Protein AF-0000000083544488 (afdb_homodimer)

Radius of gyration: 23.29 Å; Cα contacts (8 Å, |Δi|>4): 867; chains: 2; bounding box: 52×70×58 Å

InterPro domains:
  IPR003694 NAD(+) synthetase [PTHR23090] (127-221)
  IPR003694 NAD(+) synthetase [TIGR00552] (29-266)
  IPR003694 NAD(+) synthetase [cd00553] (31-254)
  IPR014729 Rossmann-like alpha/beta/alpha sandwich fold [G3DSA:3.40.50.620] (6-267)
  IPR022310 NAD/GMP synthase [PF02540] (32-257)

Nearest PDB structures (foldseek):
  3fiu-assembly2_D  TM=9.274E-01  e=1.027E-17  Francisella tularensis subsp. holarctica LVS
  2e18-assembly1_B  TM=8.695E-01  e=4.739E-15  Pyrococcus horikoshii OT3
  3p52-assembly1_A  TM=8.544E-01  e=2.969E-14  Campylobacter jejuni
  3p52-assembly1_B  TM=8.508E-01  e=6.187E-14  Campylobacter jejuni
  1xnh-assembly1_A-2  TM=8.630E-01  e=6.901E-13  Helicobacter pylori

Solvent-accessible surface area (backbone atoms only — not comparable to full-atom values): 28660 Å² total; per-residue (Å²): 126,64,62,66,59,48,50,49,53,36,57,72,62,38,46,76,75,74,56,91,93,51,48,63,63,58,43,23,54,52,49,50,53,52,38,21,50,50,55,49,51,50,28,59,72,71,68,32,66,27,34,31,32,63,39,74,34,43,52,49,29,50,41,48,51,42,38,42,48,72,48,70,36,48,34,35,37,32,35,67,42,72,52,99,57,82,54,53,58,48,30,51,55,48,44,71,70,58,58,55,79,38,76,50,75,44,68,46,41,60,28,44,51,37,48,52,57,68,48,58,91,50,83,88,46,68,52,53,52,30,42,46,46,32,30,52,50,36,51,52,53,53,52,50,17,61,75,71,52,31,38,38,44,28,50,45,31,29,56,36,62,44,51,37,58,59,37,80,60,8,55,61,49,36,56,28,20,69,41,34,43,38,38,66,72,42,49,50,45,40,27,55,75,71,61,54,55,65,71,34,71,68,47,76,92,66,68,66,40,82,52,44,88,87,42,42,68,61,53,51,47,51,53,51,50,46,46,40,41,66,72,69,46,90,67,56,66,68,56,49,52,50,47,51,49,32,32,60,74,28,46,71,72,78,46,59,50,43,37,86,69,58,61,82,79,75,112,126,64,63,67,58,48,51,47,53,35,57,72,63,39,47,75,74,75,56,91,91,51,49,64,62,58,44,22,53,53,50,49,54,52,35,21,50,51,54,48,51,50,26,60,72,71,69,32,66,27,34,30,33,63,39,73,34,44,52,49,29,50,41,49,51,42,39,42,48,72,50,70,35,48,32,33,37,32,36,69,42,73,53,99,56,84,54,53,57,47,31,51,57,48,45,69,70,56,57,55,78,39,77,50,76,44,69,46,40,59,28,44,51,39,49,51,57,68,48,58,91,50,83,86,49,69,52,54,52,28,42,47,47,31,29,50,50,36,52,52,51,51,52,50,17,60,74,69,52,32,38,39,45,27,50,46,32,27,55,35,62,44,50,39,58,59,38,80,60,8,56,62,49,35,56,28,22,70,42,34,41,37,40,68,70,42,49,50,44,39,28,56,74,71,62,54,55,65,72,34,72,70,46,75,91,65,69,65,39,81,51,44,88,88,42,42,66,60,53,52,47,52,52,52,49,45,45,40,40,68,71,69,45,89,67,55,65,67,57,49,53,50,47,50,48,33,32,59,74,29,46,71,68,79,45,62,52,44,38,86,72,58,62,82,80,78,111

Foldseek 3Di:
DPLVVLVVLLVVLVADADDDVQDLLNVLVVLLVVLLVVQVVVCVVVVFQFEEFEQALALLRLLQLQSRVVSVGAYEYEHEAAPPDPSVVSSVQSCVLSVHPHYYYDHLNVVLVVVCVVVVVDDDDLLVSQLSSQQSVLVVRVVVCVVNVHWYEARAACLCLLLVLARQNGRVDTPYYSHHNPAPSSSLSSCVVSPRDPCNSPDQDDSSRPDDPVCSVVVRVLSVVVRCSSNSHDDDPVSVVNSNVSNLVNVCSVDDPDDPVDDPNVD/DPLVVLVVLLVVLVADADDDVQDLLNVLVVLLVVLLVVQVVVCVVVVFQFEEFEQALALLRLLQLQSRVVSVGQYEYEHEAAPPDPSVVSSVQSCVLSVHPHYYYDHLNVVLVVVCVVVVVDDDDLLVSQLSSQQSVLVVRVVVCVVNVHWYEARAACLCLLLVLARQNGRVDTPYYSHHNPAPSSSLSSCVVSPRDPCNSPDQDDSSRPDDPVCSVVVRVLSVVVRCSSNSHDDDPVSVVNSNVSNLVNVCSVDDPDDPVDDPNVD

Sequence (534 aa):
MNKIKQQQIMNEIGIPCPLENESDQKYAIRMIEEACTFLKNYAKHTGKKGYVCHLSGGVDTFVTSMLIKKAGLYLINLSLPFGIKPDMADVQLAKNIIKPDVFKTYDIMGPVIESIELLRDLPPSKVDIGNTKARIRMTVVYRVAEVYDVLVAGATNVSELTLGMVTKYGDDASDIQPIAGLSKGIIYEMAKIFGAPQSIIDKMSTTGTWDNEANQKEVTEINHQVCMYLRGDDISEEYENEIVDLYTRSEHKRHSPVTPKDAWWFEMNKIKQQQIMNEIGIPCPLENESDQKYAIRMIEEACTFLKNYAKHTGKKGYVCHLSGGVDTFVTSMLIKKAGLYLINLSLPFGIKPDMADVQLAKNIIKPDVFKTYDIMGPVIESIELLRDLPPSKVDIGNTKARIRMTVVYRVAEVYDVLVAGATNVSELTLGMVTKYGDDASDIQPIAGLSKGIIYEMAKIFGAPQSIIDKMSTTGTWDNEANQKEVTEINHQVCMYLRGDDISEEYENEIVDLYTRSEHKRHSPVTPKDAWWFE

Organism: NCBI:txid360422

Structure (mmCIF, N/CA/C/O backbone):
data_AF-0000000083544488-model_v1
#
loop_
_entity.id
_entity.type
_entity.pdbx_description
1 polymer 'NH(3)-dependent NAD(+) synthetase'
#
loop_
_atom_site.group_PDB
_atom_site.id
_atom_site.type_symbol
_atom_site.label_atom_id
_atom_site.label_alt_id
_atom_site.label_comp_id
_atom_site.label_asym_id
_atom_site.label_entity_id
_atom_site.label_seq_id
_atom_site.pdbx_PDB_ins_code
_atom_site.Cartn_x
_atom_site.Cartn_y
_atom_site.Cartn_z
_atom_site.occupancy
_atom_site.B_iso_or_equiv
_atom_site.auth_seq_id
_atom_site.auth_comp_id
_atom_site.auth_asym_id
_atom_site.auth_atom_id
_atom_site.pdbx_PDB_model_num
ATOM 1 N N . MET A 1 1 ? 19.766 23.953 -15.461 1 85.44 1 MET A N 1
ATOM 2 C CA . MET A 1 1 ? 18.516 23.422 -14.938 1 85.44 1 MET A CA 1
ATOM 3 C C . MET A 1 1 ? 17.641 22.859 -16.062 1 85.44 1 MET A C 1
ATOM 5 O O . MET A 1 1 ? 17.562 23.453 -17.125 1 85.44 1 MET A O 1
ATOM 9 N N . ASN A 1 2 ? 17.188 21.688 -15.945 1 92.12 2 ASN A N 1
ATOM 10 C CA . ASN A 1 2 ? 16.25 21.094 -16.891 1 92.12 2 ASN A CA 1
ATOM 11 C C . ASN A 1 2 ? 14.805 21.484 -16.562 1 92.12 2 ASN A C 1
ATOM 13 O O . ASN A 1 2 ? 14.133 20.781 -15.812 1 92.12 2 ASN A O 1
ATOM 17 N N . LYS A 1 3 ? 14.305 22.5 -17.156 1 93.12 3 LYS A N 1
ATOM 18 C CA . LYS A 1 3 ? 12.992 23.062 -16.844 1 93.12 3 LYS A CA 1
ATOM 19 C C . LYS A 1 3 ? 11.875 22.109 -17.281 1 93.12 3 LYS A C 1
ATOM 21 O O . LYS A 1 3 ? 10.812 22.078 -16.656 1 93.12 3 LYS A O 1
ATOM 26 N N . ILE A 1 4 ? 12.117 21.438 -18.281 1 93.88 4 ILE A N 1
ATOM 27 C CA . ILE A 1 4 ? 11.133 20.469 -18.766 1 93.88 4 ILE A CA 1
ATOM 28 C C . ILE A 1 4 ? 10.906 19.391 -17.719 1 93.88 4 ILE A C 1
ATOM 30 O O . ILE A 1 4 ? 9.758 19.078 -17.391 1 93.88 4 ILE A O 1
ATOM 34 N N . LYS A 1 5 ? 11.992 18.875 -17.203 1 95 5 LYS A N 1
ATOM 35 C CA . LYS A 1 5 ? 11.891 17.859 -16.172 1 95 5 LYS A CA 1
ATOM 36 C C . LYS A 1 5 ? 11.25 18.406 -14.906 1 95 5 LYS A C 1
ATOM 38 O O . LYS A 1 5 ? 10.445 17.734 -14.266 1 95 5 LYS A O 1
ATOM 43 N N . GLN A 1 6 ? 11.617 19.578 -14.531 1 95.25 6 GLN A N 1
ATOM 44 C CA . GLN A 1 6 ? 11.039 20.234 -13.367 1 95.25 6 GLN A CA 1
ATOM 45 C C . GLN A 1 6 ? 9.523 20.328 -13.5 1 95.25 6 GLN A C 1
ATOM 47 O O . GLN A 1 6 ? 8.789 20 -12.562 1 95.25 6 GLN A O 1
ATOM 52 N N . GLN A 1 7 ? 9.031 20.75 -14.664 1 93.94 7 GLN A N 1
ATOM 53 C CA . GLN A 1 7 ? 7.598 20.875 -14.914 1 93.94 7 GLN A CA 1
ATOM 54 C C . GLN A 1 7 ? 6.91 19.516 -14.914 1 93.94 7 GLN A C 1
ATOM 56 O O . GLN A 1 7 ? 5.777 19.391 -14.445 1 93.94 7 GLN A O 1
ATOM 61 N N . GLN A 1 8 ? 7.559 18.594 -15.422 1 94 8 GLN A N 1
ATOM 62 C CA . GLN A 1 8 ? 7.027 17.234 -15.445 1 94 8 GLN A CA 1
ATOM 63 C C . GLN A 1 8 ? 6.785 16.719 -14.031 1 94 8 GLN A C 1
ATOM 65 O O . GLN A 1 8 ? 5.73 16.141 -13.742 1 94 8 GLN A O 1
ATOM 70 N N . ILE A 1 9 ? 7.723 16.922 -13.195 1 93.88 9 ILE A N 1
ATOM 71 C CA . ILE A 1 9 ? 7.621 16.469 -11.812 1 93.88 9 ILE A CA 1
ATOM 72 C C . ILE A 1 9 ? 6.492 17.203 -11.102 1 93.88 9 ILE A C 1
ATOM 74 O O . ILE A 1 9 ? 5.66 16.594 -10.43 1 93.88 9 ILE A O 1
ATOM 78 N N . MET A 1 10 ? 6.434 18.484 -11.281 1 92.81 10 MET A N 1
ATOM 79 C CA . MET A 1 10 ? 5.391 19.297 -10.672 1 92.81 10 MET A CA 1
ATOM 80 C C . MET A 1 10 ? 4.008 18.844 -11.117 1 92.81 10 MET A C 1
ATOM 82 O O . MET A 1 10 ? 3.094 18.719 -10.297 1 92.81 10 MET A O 1
ATOM 86 N N . ASN A 1 11 ? 3.912 18.547 -12.375 1 91.81 11 ASN A N 1
ATOM 87 C CA . ASN A 1 11 ? 2.633 18.125 -12.938 1 91.81 11 ASN A CA 1
ATOM 88 C C . ASN A 1 11 ? 2.248 16.719 -12.477 1 91.81 11 ASN A C 1
ATOM 90 O O . ASN A 1 11 ? 1.078 16.453 -12.195 1 91.81 11 ASN A O 1
ATOM 94 N N . GLU A 1 12 ? 3.207 15.844 -12.422 1 90.25 12 GLU A N 1
ATOM 95 C CA . GLU A 1 12 ? 2.932 14.469 -12.023 1 90.25 12 GLU A CA 1
ATOM 96 C C . GLU A 1 12 ? 2.375 14.414 -10.602 1 90.25 12 GLU A C 1
ATOM 98 O O . GLU A 1 12 ? 1.408 13.695 -10.336 1 90.25 12 GLU A O 1
ATOM 103 N N . ILE A 1 13 ? 2.92 15.18 -9.773 1 89.25 13 ILE A N 1
ATOM 104 C CA . ILE A 1 13 ? 2.508 15.133 -8.375 1 89.25 13 ILE A CA 1
ATOM 105 C C . ILE A 1 13 ? 1.25 15.977 -8.18 1 89.25 13 ILE A C 1
ATOM 107 O O . ILE A 1 13 ? 0.515 15.789 -7.207 1 89.25 13 ILE A O 1
ATOM 111 N N . GLY A 1 14 ? 0.975 16.938 -9.117 1 88.19 14 GLY A N 1
ATOM 112 C CA . GLY A 1 14 ? -0.199 17.797 -9.039 1 88.19 14 GLY A CA 1
ATOM 113 C C . GLY A 1 14 ? -0.072 18.891 -7.992 1 88.19 14 GLY A C 1
ATOM 114 O O . GLY A 1 14 ? -0.966 19.062 -7.164 1 88.19 14 GLY A O 1
ATOM 115 N N . ILE A 1 15 ? 1.008 19.609 -8.039 1 89.31 15 ILE A N 1
ATOM 116 C CA . ILE A 1 15 ? 1.236 20.719 -7.113 1 89.31 15 ILE A 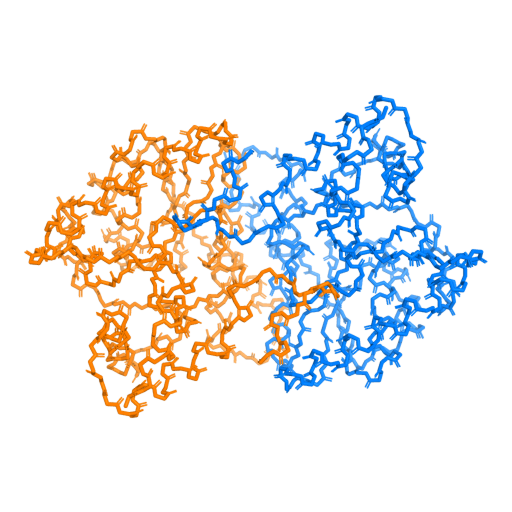CA 1
ATOM 117 C C . ILE A 1 15 ? 0.385 21.906 -7.523 1 89.31 15 ILE A C 1
ATOM 119 O O . ILE A 1 15 ? 0.521 22.422 -8.633 1 89.31 15 ILE A O 1
ATOM 123 N N . PRO A 1 16 ? -0.395 22.328 -6.629 1 89.88 16 PRO A N 1
ATOM 124 C CA . PRO A 1 16 ? -1.191 23.5 -6.992 1 89.88 16 PRO A CA 1
ATOM 125 C C . PRO A 1 16 ? -0.346 24.766 -7.137 1 89.88 16 PRO A C 1
ATOM 127 O O . PRO A 1 16 ? 0.533 25.016 -6.309 1 89.88 16 PRO A O 1
ATOM 130 N N . CYS A 1 17 ? -0.633 25.5 -8.062 1 86.56 17 CYS A N 1
ATOM 131 C CA . CYS A 1 17 ? 0.127 26.719 -8.312 1 86.56 17 CYS A CA 1
ATOM 132 C C . CYS A 1 17 ? -0.461 27.891 -7.539 1 86.56 17 CYS A C 1
ATOM 134 O O . CYS A 1 17 ? -1.679 28.078 -7.52 1 86.56 17 CYS A O 1
ATOM 136 N N . PRO A 1 18 ? 0.5 28.625 -7.004 1 88.75 18 PRO A N 1
ATOM 137 C CA . PRO A 1 18 ? -0.008 29.875 -6.43 1 88.75 18 PRO A CA 1
ATOM 138 C C . PRO A 1 18 ? -0.509 30.844 -7.492 1 88.75 18 PRO A C 1
ATOM 140 O O . PRO A 1 18 ? -0.013 30.844 -8.617 1 88.75 18 PRO A O 1
ATOM 143 N N . LEU A 1 19 ? -1.479 31.656 -7.074 1 87.56 19 LEU A N 1
ATOM 144 C CA . LEU A 1 19 ? -1.979 32.688 -7.961 1 87.56 19 LEU A CA 1
ATOM 145 C C . LEU A 1 19 ? -0.969 33.844 -8.094 1 87.56 19 LEU A C 1
ATOM 147 O O . LEU A 1 19 ? -0.058 33.969 -7.27 1 87.56 19 LEU A O 1
ATOM 151 N N . GLU A 1 20 ? -1.256 34.594 -9.164 1 88.31 20 GLU A N 1
ATOM 152 C CA . GLU A 1 20 ? -0.362 35.75 -9.375 1 88.31 20 GLU A CA 1
ATOM 153 C C . GLU A 1 20 ? -0.349 36.656 -8.164 1 88.31 20 GLU A C 1
ATOM 155 O O . GLU A 1 20 ? -1.406 37.062 -7.668 1 88.31 20 GLU A O 1
ATOM 160 N N . ASN A 1 21 ? 0.885 37 -7.543 1 89.19 21 ASN A N 1
ATOM 161 C CA . ASN A 1 21 ? 1.101 37.906 -6.426 1 89.19 21 ASN A CA 1
ATOM 162 C C . ASN A 1 21 ? 0.457 37.406 -5.145 1 89.19 21 ASN A C 1
ATOM 164 O O . ASN A 1 21 ? 0.126 38.156 -4.25 1 89.19 21 ASN A O 1
ATOM 168 N N . GLU A 1 22 ? 0.123 36.125 -5.18 1 93.25 22 GLU A N 1
ATOM 169 C CA . GLU A 1 22 ? -0.451 35.531 -3.986 1 93.25 22 GLU A CA 1
ATOM 170 C C . GLU A 1 22 ? 0.614 35.281 -2.918 1 93.25 22 GLU A C 1
ATOM 172 O O . GLU A 1 22 ? 1.63 34.625 -3.176 1 93.25 22 GLU A O 1
ATOM 177 N N . SER A 1 23 ? 0.402 35.906 -1.71 1 94.94 23 SER A N 1
ATOM 178 C CA . SER A 1 23 ? 1.323 35.625 -0.613 1 94.94 23 SER A CA 1
ATOM 179 C C . SER A 1 23 ? 1.217 34.156 -0.159 1 94.94 23 SER A C 1
ATOM 181 O O . SER A 1 23 ? 0.227 33.5 -0.449 1 94.94 23 SER A O 1
ATOM 183 N N . ASP A 1 24 ? 2.191 33.688 0.556 1 94.19 24 ASP A N 1
ATOM 184 C CA . ASP A 1 24 ? 2.172 32.312 1.084 1 94.19 24 ASP A CA 1
ATOM 185 C C . ASP A 1 24 ? 1 32.125 2.043 1 94.19 24 ASP A C 1
ATOM 187 O O . ASP A 1 24 ? 0.386 31.047 2.066 1 94.19 24 ASP A O 1
ATOM 191 N N . GLN A 1 25 ? 0.761 33.156 2.779 1 96.31 25 GLN A N 1
ATOM 192 C CA . GLN A 1 25 ? -0.347 33.062 3.725 1 96.31 25 GLN A CA 1
ATOM 193 C C . GLN A 1 25 ? -1.681 32.938 2.998 1 96.31 25 GLN A C 1
ATOM 195 O O . GLN A 1 25 ? -2.5 32.062 3.357 1 96.31 25 GLN A O 1
ATOM 200 N N . LYS A 1 26 ? -1.902 33.75 1.969 1 97 26 LYS A N 1
ATOM 201 C CA . LYS A 1 26 ? -3.135 33.656 1.189 1 97 26 LYS A CA 1
ATOM 202 C C . LYS A 1 26 ? -3.225 32.344 0.445 1 97 26 LYS A C 1
ATOM 204 O O . LYS A 1 26 ? -4.301 31.75 0.343 1 97 26 LYS A O 1
ATOM 209 N N . TYR A 1 27 ? -2.08 31.953 -0.07 1 96.88 27 TYR A N 1
ATOM 210 C CA . TYR A 1 27 ? -2.012 30.641 -0.721 1 96.88 27 TYR A CA 1
ATOM 211 C C . TYR A 1 27 ? -2.395 29.531 0.246 1 96.88 27 TYR A C 1
ATOM 213 O O . TYR A 1 27 ? -3.197 28.656 -0.089 1 96.88 27 TYR A O 1
ATOM 221 N N . ALA A 1 28 ? -1.894 29.547 1.439 1 97.94 28 ALA A N 1
ATOM 222 C CA . ALA A 1 28 ? -2.191 28.547 2.463 1 97.94 28 ALA A CA 1
ATOM 223 C C . ALA A 1 28 ? -3.68 28.547 2.803 1 97.94 28 ALA A C 1
ATOM 225 O O . ALA A 1 28 ? -4.285 27.469 2.943 1 97.94 28 ALA A O 1
ATOM 226 N N . ILE A 1 29 ? -4.266 29.703 2.922 1 98.31 29 ILE A N 1
ATOM 227 C CA . ILE A 1 29 ? -5.684 29.828 3.242 1 98.31 29 ILE A CA 1
ATOM 228 C C . ILE A 1 29 ? -6.516 29.172 2.139 1 98.31 29 ILE A C 1
ATOM 230 O O . ILE A 1 29 ? -7.441 28.406 2.42 1 98.31 29 ILE A O 1
ATOM 234 N N . ARG A 1 30 ? -6.152 29.453 0.909 1 97.94 30 ARG A N 1
ATOM 235 C CA . ARG A 1 30 ? -6.855 28.844 -0.219 1 97.94 30 ARG A CA 1
ATOM 236 C C . ARG A 1 30 ? -6.699 27.328 -0.213 1 97.94 30 ARG A C 1
ATOM 238 O O . ARG A 1 30 ? -7.672 26.594 -0.422 1 97.94 30 ARG A O 1
ATOM 245 N N . MET A 1 31 ? -5.5 26.844 0.029 1 97.88 31 MET A N 1
ATOM 246 C CA . MET A 1 31 ? -5.238 25.406 0.057 1 97.88 31 MET A CA 1
ATOM 247 C C . MET A 1 31 ? -5.992 24.75 1.203 1 97.88 31 MET A C 1
ATOM 249 O O . MET A 1 31 ? -6.422 23.594 1.082 1 97.88 31 MET A O 1
ATOM 253 N N . ILE A 1 32 ? -6.117 25.438 2.355 1 98.69 32 ILE A N 1
ATOM 254 C CA . ILE A 1 32 ? -6.898 24.906 3.473 1 98.69 32 ILE A CA 1
ATOM 255 C C . ILE A 1 32 ? -8.336 24.656 3.023 1 98.69 32 ILE A C 1
ATOM 257 O O . ILE A 1 32 ? -8.883 23.578 3.266 1 98.69 32 ILE A O 1
ATOM 261 N N . GLU A 1 33 ? -8.922 25.594 2.312 1 98.38 33 GLU A N 1
ATOM 262 C CA . GLU A 1 33 ? -10.297 25.438 1.84 1 98.38 33 GLU A CA 1
ATOM 263 C C . GLU A 1 33 ? -10.414 24.297 0.842 1 98.38 33 GLU A C 1
ATOM 265 O O . GLU A 1 33 ? -11.352 23.5 0.917 1 98.38 33 GLU A O 1
ATOM 270 N N . GLU A 1 34 ? -9.5 24.219 -0.057 1 97.5 34 GLU A N 1
ATOM 271 C CA . GLU A 1 34 ? -9.523 23.172 -1.07 1 97.5 34 GLU A CA 1
ATOM 272 C C . GLU A 1 34 ? -9.344 21.797 -0.441 1 97.5 34 GLU A C 1
ATOM 274 O O . GLU A 1 34 ? -10.031 20.844 -0.82 1 97.5 34 GLU A O 1
ATOM 279 N N . ALA A 1 35 ? -8.438 21.703 0.476 1 98.06 35 ALA A N 1
ATOM 280 C CA . ALA A 1 35 ? -8.195 20.438 1.151 1 98.06 35 ALA A CA 1
ATOM 281 C C . ALA A 1 35 ? -9.414 20 1.958 1 98.06 35 ALA A C 1
ATOM 283 O O . ALA A 1 35 ? -9.766 18.812 1.979 1 98.06 35 ALA A O 1
ATOM 284 N N . CYS A 1 36 ? -10.047 20.953 2.656 1 98.5 36 CYS A N 1
ATOM 285 C CA . CYS A 1 36 ? -11.258 20.641 3.414 1 98.5 36 CYS A CA 1
ATOM 286 C C . CYS A 1 36 ? -12.352 20.109 2.5 1 98.5 36 CYS A C 1
ATOM 288 O O . CYS A 1 36 ? -13 19.109 2.816 1 98.5 36 CYS A O 1
ATOM 290 N N . THR A 1 37 ? -12.539 20.75 1.357 1 98 37 THR A N 1
ATOM 291 C CA . THR A 1 37 ? -13.539 20.328 0.388 1 98 37 THR A CA 1
ATOM 292 C C . THR A 1 37 ? -13.219 18.922 -0.128 1 98 37 THR A C 1
ATOM 294 O O . THR A 1 37 ? -14.117 18.078 -0.241 1 98 37 THR A O 1
ATOM 297 N N . PHE A 1 38 ? -12 18.719 -0.396 1 97.69 38 PHE A N 1
ATOM 298 C CA . PHE A 1 38 ? -11.531 17.422 -0.868 1 97.69 38 PHE A CA 1
ATOM 299 C C . PHE A 1 38 ? -11.844 16.328 0.146 1 97.69 38 PHE A C 1
ATOM 301 O O . PHE A 1 38 ? -12.398 15.289 -0.209 1 97.69 38 PHE A O 1
ATOM 308 N N . LEU A 1 39 ? -11.531 16.547 1.403 1 98.31 39 LEU A N 1
ATOM 309 C CA . LEU A 1 39 ? -11.789 15.617 2.49 1 98.31 39 LEU A CA 1
ATOM 310 C C . LEU A 1 39 ? -13.289 15.328 2.621 1 98.31 39 LEU A C 1
ATOM 312 O O . LEU A 1 39 ? -13.695 14.18 2.764 1 98.31 39 LEU A O 1
ATOM 316 N N . LYS A 1 40 ? -14.102 16.359 2.555 1 98.12 40 LYS A N 1
ATOM 317 C CA . LYS A 1 40 ? -15.555 16.203 2.668 1 98.12 40 LYS A CA 1
ATOM 318 C C . LYS A 1 40 ? -16.109 15.391 1.51 1 98.12 40 LYS A C 1
ATOM 320 O O . LYS A 1 40 ? -16.922 14.477 1.72 1 98.12 40 LYS A O 1
ATOM 325 N N . ASN A 1 41 ? -15.703 15.75 0.324 1 97.5 41 ASN A N 1
ATOM 326 C CA . ASN A 1 41 ? -16.219 15.086 -0.864 1 97.5 41 ASN A CA 1
ATOM 327 C C . ASN A 1 41 ? -15.883 13.602 -0.872 1 97.5 41 ASN A C 1
ATOM 329 O O . ASN A 1 41 ? -16.703 12.766 -1.243 1 97.5 41 ASN A O 1
ATOM 333 N N . TYR A 1 42 ? -14.672 13.289 -0.478 1 97.38 42 TYR A N 1
ATOM 334 C CA . TYR A 1 42 ? -14.273 11.891 -0.497 1 97.38 42 TYR A CA 1
ATOM 335 C C . TYR A 1 42 ? -15 11.102 0.587 1 97.38 42 TYR A C 1
ATOM 337 O O . TYR A 1 42 ? -15.406 9.961 0.365 1 97.38 42 TYR A O 1
ATOM 345 N N . ALA A 1 43 ? -15.102 11.664 1.773 1 97.25 43 ALA A N 1
ATOM 346 C CA . ALA A 1 43 ? -15.883 11.023 2.828 1 97.25 43 ALA A CA 1
ATOM 347 C C . ALA A 1 43 ? -17.312 10.75 2.363 1 97.25 43 ALA A C 1
ATOM 349 O O . ALA A 1 43 ? -17.844 9.656 2.566 1 97.25 43 ALA A O 1
ATOM 350 N N . LYS A 1 44 ? -17.906 11.727 1.754 1 96.25 44 LYS A N 1
ATOM 351 C CA . LYS A 1 44 ? -19.266 11.578 1.229 1 96.25 44 LYS A CA 1
ATOM 352 C C . LYS A 1 44 ? -19.328 10.477 0.178 1 96.25 44 LYS A C 1
ATOM 354 O O . LYS A 1 44 ? -20.234 9.633 0.209 1 96.25 44 LYS A O 1
ATOM 359 N N . HIS A 1 45 ? -18.391 10.5 -0.705 1 95 45 HIS A N 1
ATOM 360 C CA . HIS A 1 45 ? -18.328 9.523 -1.786 1 95 45 HIS A CA 1
ATOM 361 C C . HIS A 1 45 ? -18.266 8.102 -1.24 1 95 45 HIS A C 1
ATOM 363 O O . HIS A 1 45 ? -18.891 7.191 -1.779 1 95 45 HIS A O 1
ATOM 369 N N . THR A 1 46 ? -17.531 7.902 -0.203 1 95.06 46 THR A N 1
ATOM 370 C CA . THR A 1 46 ? -17.297 6.566 0.337 1 95.06 46 THR A CA 1
ATOM 371 C C . THR A 1 46 ? -18.359 6.211 1.371 1 95.06 46 THR A C 1
ATOM 373 O O . THR A 1 46 ? -18.438 5.062 1.811 1 95.06 46 THR A O 1
ATOM 376 N N . GLY A 1 47 ? -19.094 7.168 1.813 1 95.38 47 GLY A N 1
ATOM 377 C CA . GLY A 1 47 ? -20.141 6.941 2.805 1 95.38 47 GLY A CA 1
ATOM 378 C C . GLY A 1 47 ? -19.609 6.828 4.219 1 95.38 47 GLY A C 1
ATOM 379 O O . GLY A 1 47 ? -20.234 6.223 5.086 1 95.38 47 GLY A O 1
ATOM 380 N N . LYS A 1 48 ? -18.453 7.289 4.422 1 96.88 48 LYS A N 1
ATOM 381 C CA . LYS A 1 48 ? -17.844 7.25 5.75 1 96.88 48 LYS A CA 1
ATOM 382 C C . LYS A 1 48 ? -18.016 8.578 6.477 1 96.88 48 LYS A C 1
ATOM 384 O O . LYS A 1 48 ? -18.172 9.625 5.844 1 96.88 48 LYS A O 1
ATOM 389 N N . LYS A 1 49 ? -17.969 8.531 7.727 1 97.19 49 LYS A N 1
ATOM 390 C CA . LYS A 1 49 ? -18.312 9.711 8.508 1 97.19 49 LYS A CA 1
ATOM 391 C C . LYS A 1 49 ? -17.094 10.578 8.766 1 97.19 49 LYS A C 1
ATOM 393 O O . LYS A 1 49 ? -17.203 11.734 9.18 1 97.19 49 LYS A O 1
ATOM 398 N N . GLY A 1 50 ? -15.891 9.961 8.625 1 98.5 50 GLY A N 1
ATOM 399 C CA . GLY A 1 50 ? -14.688 10.734 8.914 1 98.5 50 GLY A CA 1
ATOM 400 C C . GLY A 1 50 ? -13.414 9.938 8.734 1 98.5 50 GLY A C 1
ATOM 401 O O . GLY A 1 50 ? -13.32 9.094 7.836 1 98.5 50 GLY A O 1
ATOM 402 N N . TYR A 1 51 ? -12.422 10.398 9.555 1 98.88 51 TYR A N 1
ATOM 403 C CA . TYR A 1 51 ? -11.07 9.922 9.289 1 98.88 51 TYR A CA 1
ATOM 404 C C . TYR A 1 51 ? -10.359 9.562 10.586 1 98.88 51 TYR A C 1
ATOM 406 O O . TYR A 1 51 ? -10.68 10.102 11.648 1 98.88 51 TYR A O 1
ATOM 414 N N . VAL A 1 52 ? -9.469 8.641 10.508 1 98.88 52 VAL A N 1
ATOM 415 C CA . VAL A 1 52 ? -8.453 8.391 11.531 1 98.88 52 VAL A CA 1
ATOM 416 C C . VAL A 1 52 ? -7.086 8.836 11.016 1 98.88 52 VAL A C 1
ATOM 418 O O . VAL A 1 52 ? -6.758 8.633 9.844 1 98.88 52 VAL A O 1
ATOM 421 N N . CYS A 1 53 ? -6.34 9.461 11.883 1 97.75 53 CYS A N 1
ATOM 422 C CA . CYS A 1 53 ? -5.016 9.977 11.562 1 97.75 53 CYS A CA 1
ATOM 423 C C . CYS A 1 53 ? -4.051 9.758 12.727 1 97.75 53 CYS A C 1
ATOM 425 O O . CYS A 1 53 ? -4.41 9.953 13.883 1 97.75 53 CYS A O 1
ATOM 427 N N . HIS A 1 54 ? -2.871 9.281 12.359 1 96.75 54 HIS A N 1
ATOM 428 C CA . HIS A 1 54 ? -1.806 9.242 13.352 1 96.75 54 HIS A CA 1
ATOM 429 C C . HIS A 1 54 ? -1.333 10.641 13.711 1 96.75 54 HIS A C 1
ATOM 431 O O . HIS A 1 54 ? -1.041 11.453 12.82 1 96.75 54 HIS A O 1
ATOM 437 N N . LEU A 1 55 ? -1.336 10.961 14.977 1 96.06 55 LEU A N 1
ATOM 438 C CA . LEU A 1 55 ? -0.786 12.219 15.477 1 96.06 55 LEU A CA 1
ATOM 439 C C . LEU A 1 55 ? 0.609 12.008 16.062 1 96.06 55 LEU A C 1
ATOM 441 O O . LEU A 1 55 ? 0.752 11.68 17.234 1 96.06 55 LEU A O 1
ATOM 445 N N . SER A 1 56 ? 1.598 12.273 15.305 1 90.75 56 SER A N 1
ATOM 446 C CA . SER A 1 56 ? 2.979 11.945 15.641 1 90.75 56 SER A CA 1
ATOM 447 C C . SER A 1 56 ? 3.629 13.062 16.453 1 90.75 56 SER A C 1
ATOM 449 O O . SER A 1 56 ? 4.727 12.891 16.984 1 90.75 56 SER A O 1
ATOM 451 N N . GLY A 1 57 ? 3.025 14.172 16.516 1 89.88 57 GLY A N 1
ATOM 452 C CA . GLY A 1 57 ? 3.648 15.336 17.125 1 89.88 57 GLY A CA 1
ATOM 453 C C . GLY A 1 57 ? 4.363 16.219 16.109 1 89.88 57 GLY A C 1
ATOM 454 O O . GLY A 1 57 ? 4.93 17.25 16.484 1 89.88 57 GLY A O 1
ATOM 455 N N . GLY A 1 58 ? 4.316 15.812 14.883 1 91.25 58 GLY A N 1
ATOM 456 C CA . GLY A 1 58 ? 4.895 16.609 13.812 1 91.25 58 GLY A CA 1
ATOM 457 C C . GLY A 1 58 ? 3.896 17.562 13.172 1 91.25 58 GLY A C 1
ATOM 458 O O . GLY A 1 58 ? 2.691 17.453 13.406 1 91.25 58 GLY A O 1
ATOM 459 N N . VAL A 1 59 ? 4.41 18.406 12.352 1 94.56 59 VAL A N 1
ATOM 460 C CA . VAL A 1 59 ? 3.602 19.469 11.773 1 94.56 59 VAL A CA 1
ATOM 461 C C . VAL A 1 59 ? 2.652 18.891 10.727 1 94.56 59 VAL A C 1
ATOM 463 O O . VAL A 1 59 ? 1.517 19.359 10.586 1 94.56 59 VAL A O 1
ATOM 466 N N . ASP A 1 60 ? 3.031 17.906 10.016 1 95.38 60 ASP A N 1
ATOM 467 C CA . ASP A 1 60 ? 2.205 17.375 8.938 1 95.38 60 ASP A CA 1
ATOM 468 C C . ASP A 1 60 ? 0.934 16.734 9.492 1 95.38 60 ASP A C 1
ATOM 470 O O . ASP A 1 60 ? -0.163 16.984 8.984 1 95.38 60 ASP A O 1
ATOM 474 N N . THR A 1 61 ? 1.131 15.914 10.523 1 96.44 61 THR A N 1
ATOM 475 C CA . THR A 1 61 ? -0.036 15.25 11.094 1 96.44 61 THR A CA 1
ATOM 476 C C . THR A 1 61 ? -0.915 16.25 11.844 1 96.44 61 THR A C 1
ATOM 478 O O . THR A 1 61 ? -2.139 16.109 11.875 1 96.44 61 THR A O 1
ATOM 481 N N . PHE A 1 62 ? -0.302 17.266 12.453 1 97.31 62 PHE A N 1
ATOM 482 C CA . PHE A 1 62 ? -1.079 18.328 13.078 1 97.31 62 PHE A CA 1
ATOM 483 C C . PHE A 1 62 ? -1.977 19.016 12.062 1 97.31 62 PHE A C 1
ATOM 485 O O . PHE A 1 62 ? -3.188 19.125 12.266 1 97.31 62 PHE A O 1
ATOM 492 N N . VAL A 1 63 ? -1.44 19.422 10.961 1 98.56 63 VAL A N 1
ATOM 493 C CA . VAL A 1 63 ? -2.178 20.156 9.93 1 98.56 63 VAL A CA 1
ATOM 494 C C . VAL A 1 63 ? -3.26 19.266 9.336 1 98.56 63 VAL A C 1
ATOM 496 O O . VAL A 1 63 ? -4.402 19.688 9.156 1 98.56 63 VAL A O 1
ATOM 499 N N . THR A 1 64 ? -2.939 18.062 9.031 1 98.75 64 THR A N 1
ATOM 500 C CA . THR A 1 64 ? -3.912 17.125 8.477 1 98.75 64 THR A CA 1
ATOM 501 C C . THR A 1 64 ? -5.102 16.953 9.414 1 98.75 64 THR A C 1
ATOM 503 O O . THR A 1 64 ? -6.254 17 8.977 1 98.75 64 THR A O 1
ATOM 506 N N . SER A 1 65 ? -4.789 16.797 10.664 1 98.81 65 SER A N 1
ATOM 507 C CA . SER A 1 65 ? -5.852 16.656 11.656 1 98.81 65 SER A CA 1
ATOM 508 C C . SER A 1 65 ? -6.719 17.906 11.711 1 98.81 65 SER A C 1
ATOM 510 O O . SER A 1 65 ? -7.949 17.812 11.75 1 98.81 65 SER A O 1
ATOM 512 N N . MET A 1 66 ? -6.098 19.047 11.672 1 98.88 66 MET A N 1
ATOM 513 C CA . MET A 1 66 ? -6.828 20.312 11.742 1 98.88 66 MET A CA 1
ATOM 514 C C . MET A 1 66 ? -7.703 20.5 10.508 1 98.88 66 MET A C 1
ATOM 516 O O . MET A 1 66 ? -8.805 21.047 10.602 1 98.88 66 MET A O 1
ATOM 520 N N . LEU A 1 67 ? -7.223 20.094 9.352 1 98.88 67 LEU A N 1
ATOM 521 C CA . LEU A 1 67 ? -8.016 20.156 8.133 1 98.88 67 LEU A CA 1
ATOM 522 C C . LEU A 1 67 ? -9.289 19.328 8.266 1 98.88 67 LEU A C 1
ATOM 524 O O . LEU A 1 67 ? -10.367 19.781 7.871 1 98.88 67 LEU A O 1
ATOM 528 N N . ILE A 1 68 ? -9.164 18.125 8.82 1 98.88 68 ILE A N 1
ATOM 529 C CA . ILE A 1 68 ? -10.305 17.234 9 1 98.88 68 ILE A CA 1
ATOM 530 C C . ILE A 1 68 ? -11.32 17.875 9.945 1 98.88 68 ILE A C 1
ATOM 532 O O . ILE A 1 68 ? -12.523 17.906 9.656 1 98.88 68 ILE A O 1
ATOM 536 N N . LYS A 1 69 ? -10.859 18.438 11.023 1 98.69 69 LYS A N 1
ATOM 537 C CA . LYS A 1 69 ? -11.727 19.094 11.992 1 98.69 69 LYS A CA 1
ATOM 538 C C . LYS A 1 69 ? -12.406 20.312 11.383 1 98.69 69 LYS A C 1
ATOM 540 O O . LYS A 1 69 ? -13.609 20.516 11.562 1 98.69 69 LYS A O 1
ATOM 545 N N . LYS A 1 70 ? -11.625 21.078 10.727 1 98.62 70 LYS A N 1
ATOM 546 C CA . LYS A 1 70 ? -12.18 22.266 10.086 1 98.62 70 LYS A CA 1
ATOM 547 C C . LYS A 1 70 ? -13.266 21.891 9.078 1 98.62 70 LYS A C 1
ATOM 549 O O . LYS A 1 70 ? -14.242 22.625 8.906 1 98.62 70 LYS A O 1
ATOM 554 N N . ALA A 1 71 ? -13.07 20.797 8.43 1 98.56 71 ALA A N 1
ATOM 555 C CA . ALA A 1 71 ? -14.031 20.312 7.438 1 98.56 71 ALA A CA 1
ATOM 556 C C . ALA A 1 71 ? -15.312 19.828 8.109 1 98.56 71 ALA A C 1
ATOM 558 O O . ALA A 1 71 ? -16.281 19.5 7.434 1 98.56 71 ALA A O 1
ATOM 559 N N . GLY A 1 72 ? -15.289 19.75 9.414 1 98.38 72 GLY A N 1
ATOM 560 C CA . GLY A 1 72 ? -16.469 19.312 10.156 1 98.38 72 GLY A CA 1
ATOM 561 C C . GLY A 1 72 ? -16.641 17.797 10.148 1 98.38 72 GLY A C 1
ATOM 562 O O . GLY A 1 72 ? -17.75 17.297 10.312 1 98.38 72 GLY A O 1
ATOM 563 N N . LEU A 1 73 ? -15.586 17.094 9.914 1 98.69 73 LEU A N 1
ATOM 564 C CA . LEU A 1 73 ? -15.641 15.633 9.82 1 98.69 73 LEU A CA 1
ATOM 565 C C . LEU A 1 73 ? -15.234 14.984 11.133 1 98.69 73 LEU A C 1
ATOM 567 O O . LEU A 1 73 ? -14.461 15.562 11.898 1 98.69 73 LEU A O 1
ATOM 571 N N . TYR A 1 74 ? -15.758 13.781 11.391 1 98.81 74 TYR A N 1
ATOM 572 C CA . TYR A 1 74 ? -15.375 12.977 12.547 1 98.81 74 TYR A CA 1
ATOM 573 C C . TYR A 1 74 ? -13.891 12.633 12.508 1 98.81 74 TYR A C 1
ATOM 575 O O . TYR A 1 74 ? -13.375 12.188 11.477 1 98.81 74 TYR A O 1
ATOM 583 N N . LEU A 1 75 ? -13.195 12.898 13.641 1 98.88 75 LEU A N 1
ATOM 584 C CA . LEU A 1 75 ? -11.75 12.688 13.648 1 98.88 75 LEU A CA 1
ATOM 585 C C . LEU A 1 75 ? -11.336 11.805 14.82 1 98.88 75 LEU A C 1
ATOM 587 O O . LEU A 1 75 ? -11.672 12.094 15.969 1 98.88 75 LEU A O 1
ATOM 591 N N . ILE A 1 76 ? -10.648 10.719 14.492 1 98.81 76 ILE A N 1
ATOM 592 C CA . ILE A 1 76 ? -9.914 9.922 15.477 1 98.81 76 ILE A CA 1
ATOM 593 C C . ILE A 1 76 ? -8.414 10.203 15.344 1 98.81 76 ILE A C 1
ATOM 595 O O . ILE A 1 76 ? -7.832 10.008 14.273 1 98.81 76 ILE A O 1
ATOM 599 N N . ASN A 1 77 ? -7.816 10.664 16.375 1 98.69 77 ASN A N 1
ATOM 600 C CA . ASN A 1 77 ? -6.363 10.758 16.438 1 98.69 77 ASN A CA 1
ATOM 601 C C . ASN A 1 77 ? -5.75 9.625 17.25 1 98.69 77 ASN A C 1
ATOM 603 O O . ASN A 1 77 ? -6.238 9.312 18.344 1 98.69 77 ASN A O 1
ATOM 607 N N . LEU A 1 78 ? -4.742 9.086 16.719 1 98.06 78 LEU A N 1
ATOM 608 C CA . LEU A 1 78 ? -4.004 8.047 17.422 1 98.06 78 LEU A CA 1
ATOM 609 C C . LEU A 1 78 ? -2.586 8.508 17.734 1 98.06 78 LEU A C 1
ATOM 611 O O . LEU A 1 78 ? -1.9 9.07 16.891 1 98.06 78 LEU A O 1
ATOM 615 N N . SER A 1 79 ? -2.168 8.367 18.938 1 96.25 79 SER A N 1
ATOM 616 C CA . SER A 1 79 ? -0.764 8.43 19.328 1 96.25 79 SER A CA 1
ATOM 617 C C . SER A 1 79 ? -0.143 7.043 19.406 1 96.25 79 SER A C 1
ATOM 619 O O . SER A 1 79 ? -0.553 6.219 20.219 1 96.25 79 SER A O 1
ATOM 621 N N . LEU A 1 80 ? 0.865 6.777 18.578 1 95.88 80 LEU A N 1
ATOM 622 C CA . LEU A 1 80 ? 1.439 5.441 18.453 1 95.88 80 LEU A CA 1
ATOM 623 C C . LEU A 1 80 ? 2.938 5.465 18.734 1 95.88 80 LEU A C 1
ATOM 625 O O . LEU A 1 80 ? 3.746 5.16 17.859 1 95.88 80 LEU A O 1
ATOM 629 N N . PRO A 1 81 ? 3.275 5.703 19.922 1 93.94 81 PRO A N 1
ATOM 630 C CA . PRO A 1 81 ? 4.695 5.812 20.266 1 93.94 81 PRO A CA 1
ATOM 631 C C . PRO A 1 81 ? 5.414 4.469 20.25 1 93.94 81 PRO A C 1
ATOM 633 O O . PRO A 1 81 ? 4.766 3.418 20.219 1 93.94 81 PRO A O 1
ATOM 636 N N . PHE A 1 82 ? 6.711 4.484 20.047 1 92 82 PHE A N 1
ATOM 637 C CA . PHE A 1 82 ? 7.605 3.357 20.281 1 92 82 PHE A CA 1
ATOM 638 C C . PHE A 1 82 ? 8.398 3.564 21.562 1 92 82 PHE A C 1
ATOM 640 O O . PHE A 1 82 ? 9.508 4.105 21.547 1 92 82 PHE A O 1
ATOM 647 N N . GLY A 1 83 ? 7.941 3.203 22.594 1 81.75 83 GLY A N 1
ATOM 648 C CA . GLY A 1 83 ? 8.516 3.494 23.891 1 81.75 83 GLY A CA 1
ATOM 649 C C . GLY A 1 83 ? 8.25 4.914 24.359 1 81.75 83 GLY A C 1
ATOM 650 O O . GLY A 1 83 ? 8.094 5.82 23.531 1 81.75 83 GLY A O 1
ATOM 651 N N . ILE A 1 84 ? 7.758 5.121 25.547 1 63.38 84 ILE A N 1
ATOM 652 C CA . ILE A 1 84 ? 7.285 6.402 26.062 1 63.38 84 ILE A CA 1
ATOM 653 C C . ILE A 1 84 ? 8.43 7.414 26.062 1 63.38 84 ILE A C 1
ATOM 655 O O . ILE A 1 84 ? 9.438 7.215 26.734 1 63.38 84 ILE A O 1
ATOM 659 N N . LYS A 1 85 ? 8.523 8.031 24.875 1 61.69 85 LYS A N 1
ATOM 660 C CA . LYS A 1 85 ? 9.562 9.047 24.719 1 61.69 85 LYS A CA 1
ATOM 661 C C . LYS A 1 85 ? 8.984 10.453 24.891 1 61.69 85 LYS A C 1
ATOM 663 O O . LYS A 1 85 ? 7.773 10.617 25.031 1 61.69 85 LYS A O 1
ATOM 668 N N . PRO A 1 86 ? 9.875 11.547 24.75 1 54.38 86 PRO A N 1
ATOM 669 C CA . PRO A 1 86 ? 9.742 13 24.875 1 54.38 86 PRO A CA 1
ATOM 670 C C . PRO A 1 86 ? 8.695 13.578 23.922 1 54.38 86 PRO A C 1
ATOM 672 O O . PRO A 1 86 ? 8.078 14.602 24.234 1 54.38 86 PRO A O 1
ATOM 675 N N . ASP A 1 87 ? 8.195 12.859 22.812 1 66.12 87 ASP A N 1
ATOM 676 C CA . ASP A 1 87 ? 7.285 13.461 21.859 1 66.12 87 ASP A CA 1
ATOM 677 C C . ASP A 1 87 ? 5.852 13.469 22.375 1 66.12 87 ASP A C 1
ATOM 679 O O . ASP A 1 87 ? 4.98 14.125 21.812 1 66.12 87 ASP A O 1
ATOM 683 N N . MET A 1 88 ? 5.719 13.062 23.547 1 82.19 88 MET A N 1
ATOM 684 C CA . MET A 1 88 ? 4.379 12.969 24.125 1 82.19 88 MET A CA 1
ATOM 685 C C . MET A 1 88 ? 3.865 14.344 24.531 1 82.19 88 MET A C 1
ATOM 687 O O . MET A 1 88 ? 2.664 14.602 24.469 1 82.19 88 MET A O 1
ATOM 691 N N . ALA A 1 89 ? 4.789 15.203 24.781 1 86.5 89 ALA A N 1
ATOM 692 C CA . ALA A 1 89 ? 4.379 16.562 25.141 1 86.5 89 ALA A CA 1
ATOM 693 C C . ALA A 1 89 ? 3.783 17.281 23.938 1 86.5 89 ALA A C 1
ATOM 695 O O . ALA A 1 89 ? 2.725 17.906 24.047 1 86.5 89 ALA A O 1
ATOM 696 N N . ASP A 1 90 ? 4.43 17.172 22.828 1 90.06 90 ASP A N 1
ATOM 697 C CA . ASP A 1 90 ? 3.941 17.812 21.609 1 90.06 90 ASP A CA 1
ATOM 698 C C . ASP A 1 90 ? 2.598 17.234 21.172 1 90.06 90 ASP A C 1
ATOM 700 O O . ASP A 1 90 ? 1.718 17.953 20.703 1 90.06 90 ASP A O 1
ATOM 704 N N . VAL A 1 91 ? 2.449 15.945 21.375 1 94.25 91 VAL A N 1
ATOM 705 C CA . VAL A 1 91 ? 1.209 15.266 21.016 1 94.25 91 VAL A CA 1
ATOM 706 C C . VAL A 1 91 ? 0.068 15.789 21.891 1 94.25 91 VAL A C 1
ATOM 708 O O . VAL A 1 91 ? -1.022 16.078 21.391 1 94.25 91 VAL A O 1
ATOM 711 N N . GLN A 1 92 ? 0.356 15.945 23.125 1 94.94 92 GLN A N 1
ATOM 712 C CA . GLN A 1 92 ? -0.665 16.438 24.031 1 94.94 92 GLN A CA 1
ATOM 713 C C . GLN A 1 92 ? -1.06 17.875 23.703 1 94.94 92 GLN A C 1
ATOM 715 O O . GLN A 1 92 ? -2.242 18.219 23.734 1 94.94 92 GLN A O 1
ATOM 720 N N . LEU A 1 93 ? -0.076 18.688 23.438 1 95.19 93 LEU A N 1
ATOM 721 C CA . LEU A 1 93 ? -0.352 20.062 23.047 1 95.19 93 LEU A CA 1
ATOM 722 C C . LEU A 1 93 ? -1.208 20.125 21.797 1 95.19 93 LEU A C 1
ATOM 724 O O . LEU A 1 93 ? -2.174 20.891 21.719 1 95.19 93 LEU A O 1
ATOM 728 N N . ALA A 1 94 ? -0.842 19.312 20.828 1 96.75 94 ALA A N 1
ATOM 729 C CA . ALA A 1 94 ? -1.595 19.25 19.578 1 96.75 94 ALA A CA 1
ATOM 730 C C . ALA A 1 94 ? -3.029 18.781 19.812 1 96.75 94 ALA A C 1
ATOM 732 O O . ALA A 1 94 ? -3.975 19.375 19.281 1 96.75 94 ALA A O 1
ATOM 733 N N . LYS A 1 95 ? -3.133 17.781 20.625 1 97.62 95 LYS A N 1
ATOM 734 C CA . LYS A 1 95 ? -4.445 17.234 20.953 1 97.62 95 LYS A CA 1
ATOM 735 C C . LYS A 1 95 ? -5.363 18.312 21.531 1 97.62 95 LYS A C 1
ATOM 737 O O . LYS A 1 95 ? -6.539 18.391 21.172 1 97.62 95 LYS A O 1
ATOM 742 N N . ASN A 1 96 ? -4.836 19.125 22.375 1 97.44 96 ASN A N 1
ATOM 743 C CA . ASN A 1 96 ? -5.613 20.172 23.047 1 97.44 96 ASN A CA 1
ATOM 744 C C . ASN A 1 96 ? -6.125 21.219 22.062 1 97.44 96 ASN A C 1
ATOM 746 O O . ASN A 1 96 ? -7.168 21.828 22.297 1 97.44 96 ASN A O 1
ATOM 750 N N . ILE A 1 97 ? -5.441 21.406 21.016 1 98.12 97 ILE A N 1
ATOM 751 C CA . ILE A 1 97 ? -5.84 22.375 20 1 98.12 97 ILE A CA 1
ATOM 752 C C . ILE A 1 97 ? -6.797 21.719 19 1 98.12 97 ILE A C 1
ATOM 754 O O . ILE A 1 97 ? -7.828 22.297 18.656 1 98.12 97 ILE A O 1
ATOM 758 N N . ILE A 1 98 ? -6.504 20.516 18.625 1 98.38 98 ILE A N 1
ATOM 759 C CA . ILE A 1 98 ? -7.25 19.797 17.594 1 98.38 98 ILE A CA 1
ATOM 760 C C . ILE A 1 98 ? -8.617 19.391 18.141 1 98.38 98 ILE A C 1
ATOM 762 O O . ILE A 1 98 ? -9.633 19.516 17.438 1 98.38 98 ILE A O 1
ATOM 766 N N . LYS A 1 99 ? -8.609 18.953 19.375 1 98.44 99 LYS A N 1
ATOM 767 C CA . LYS A 1 99 ? -9.812 18.438 20.031 1 98.44 99 LYS A CA 1
ATOM 768 C C . LYS A 1 99 ? -10.516 17.406 19.172 1 98.44 99 LYS A C 1
ATOM 770 O O . LYS A 1 99 ? -11.688 17.578 18.812 1 98.44 99 LYS A O 1
ATOM 775 N N . PRO A 1 100 ? -9.883 16.266 18.922 1 98.81 100 PRO A N 1
ATOM 776 C CA . PRO A 1 100 ? -10.508 15.211 18.125 1 98.81 100 PRO A CA 1
ATOM 777 C C . PRO A 1 100 ? -11.727 14.594 18.797 1 98.81 100 PRO A C 1
ATOM 779 O O . PRO A 1 100 ? -11.906 14.75 20.016 1 98.81 100 PRO A O 1
ATOM 782 N N . ASP A 1 101 ? -12.531 13.969 18.031 1 98.75 101 ASP A N 1
ATOM 783 C CA . ASP A 1 101 ? -13.695 13.289 18.594 1 98.75 101 ASP A CA 1
ATOM 784 C C . ASP A 1 101 ? -13.273 12.094 19.453 1 98.75 101 ASP A C 1
ATOM 786 O O . ASP A 1 101 ? -13.906 11.805 20.469 1 98.75 101 ASP A O 1
ATOM 790 N N . VAL A 1 102 ? -12.281 11.391 19.031 1 98.44 102 VAL A N 1
ATOM 791 C CA . VAL A 1 102 ? -11.68 10.281 19.766 1 98.44 102 VAL A CA 1
ATOM 792 C C . VAL A 1 102 ? -10.164 10.422 19.766 1 98.44 102 VAL A C 1
ATOM 794 O O . VAL A 1 102 ? -9.57 10.766 18.734 1 98.44 102 VAL A O 1
ATOM 797 N N . PHE A 1 103 ? -9.594 10.203 20.906 1 98.19 103 PHE A N 1
ATOM 798 C CA . PHE A 1 103 ? -8.141 10.156 21.031 1 98.19 103 PHE A CA 1
ATOM 799 C C . PHE A 1 103 ? -7.707 8.898 21.781 1 98.19 103 PHE A C 1
ATOM 801 O O . PHE A 1 103 ? -8.219 8.609 22.859 1 98.19 103 PHE A O 1
ATOM 808 N N . LYS A 1 104 ? -6.84 8.141 21.188 1 96.75 104 LYS A N 1
ATOM 809 C CA . LYS A 1 104 ? -6.309 6.934 21.812 1 96.75 104 LYS A CA 1
ATOM 810 C C . LYS A 1 104 ? -4.793 6.863 21.672 1 96.75 104 LYS A C 1
ATOM 812 O O . LYS A 1 104 ? -4.234 7.312 20.672 1 96.75 104 LYS A O 1
ATOM 817 N N . THR A 1 105 ? -4.18 6.25 22.656 1 96 105 THR A N 1
ATOM 818 C CA . THR A 1 105 ? -2.744 5.992 22.625 1 96 105 THR A CA 1
ATOM 819 C C . THR A 1 105 ? -2.459 4.496 22.719 1 96 105 THR A C 1
ATOM 821 O O . THR A 1 105 ? -2.98 3.812 23.609 1 96 105 THR A O 1
ATOM 824 N N . TYR A 1 106 ? -1.729 3.99 21.797 1 96 106 TYR A N 1
ATOM 825 C CA . TYR A 1 106 ? -1.248 2.613 21.828 1 96 106 TYR A CA 1
ATOM 826 C C . TYR A 1 106 ? 0.264 2.561 21.641 1 96 106 TYR A C 1
ATOM 828 O O . TYR A 1 106 ? 0.787 3.018 20.625 1 96 106 TYR A O 1
ATOM 836 N N . ASP A 1 107 ? 0.961 2.043 22.562 1 95.69 107 ASP A N 1
ATOM 837 C CA . ASP A 1 107 ? 2.404 1.858 22.438 1 95.69 107 ASP A CA 1
ATOM 838 C C . ASP A 1 107 ? 2.725 0.658 21.547 1 95.69 107 ASP A C 1
ATOM 840 O O . ASP A 1 107 ? 2.516 -0.49 21.953 1 95.69 107 ASP A O 1
ATOM 844 N N . ILE A 1 108 ? 3.381 0.92 20.422 1 96.25 108 ILE A N 1
ATOM 845 C CA . ILE A 1 108 ? 3.547 -0.14 19.422 1 96.25 108 ILE A CA 1
ATOM 846 C C . ILE A 1 108 ? 4.809 -0.943 19.734 1 96.25 108 ILE A C 1
ATOM 848 O O . ILE A 1 108 ? 5.215 -1.8 18.953 1 96.25 108 ILE A O 1
ATOM 852 N N . MET A 1 109 ? 5.441 -0.719 20.844 1 95.12 109 MET A N 1
ATOM 853 C CA . MET A 1 109 ? 6.715 -1.35 21.188 1 95.12 109 MET A CA 1
ATOM 854 C C . MET A 1 109 ? 6.605 -2.869 21.109 1 95.12 109 MET A C 1
ATOM 856 O O . MET A 1 109 ? 7.477 -3.529 20.547 1 95.12 109 MET A O 1
ATOM 860 N N . GLY A 1 110 ? 5.582 -3.457 21.672 1 95.19 110 GLY A N 1
ATOM 861 C CA . GLY A 1 110 ? 5.41 -4.902 21.703 1 95.19 110 GLY A CA 1
ATOM 862 C C . GLY A 1 110 ? 5.473 -5.535 20.328 1 95.19 110 GLY A C 1
ATOM 863 O O . GLY A 1 110 ? 6.387 -6.312 20.031 1 95.19 110 GLY A O 1
ATOM 864 N N . PRO A 1 111 ? 4.539 -5.133 19.5 1 96.75 111 PRO A N 1
ATOM 865 C CA . PRO A 1 111 ? 4.523 -5.715 18.156 1 96.75 111 PRO A CA 1
ATOM 866 C C . PRO A 1 111 ? 5.816 -5.453 17.375 1 96.75 111 PRO A C 1
ATOM 868 O O . PRO A 1 111 ? 6.258 -6.301 16.609 1 96.75 111 PRO A O 1
ATOM 871 N N . VAL A 1 112 ? 6.438 -4.289 17.547 1 95.31 112 VAL A N 1
ATOM 872 C CA . VAL A 1 112 ? 7.668 -3.957 16.828 1 95.31 112 VAL A CA 1
ATOM 873 C C . VAL A 1 112 ? 8.797 -4.871 17.297 1 95.31 112 VAL A C 1
ATOM 875 O O . VAL A 1 112 ? 9.5 -5.465 16.484 1 95.31 112 VAL A O 1
ATOM 878 N N . ILE A 1 113 ? 8.914 -5 18.594 1 95 113 ILE A N 1
ATOM 879 C CA . ILE A 1 113 ? 9.992 -5.816 19.156 1 95 113 ILE A CA 1
ATOM 880 C C . ILE A 1 113 ? 9.812 -7.27 18.719 1 95 113 ILE A C 1
ATOM 882 O O . ILE A 1 113 ? 10.781 -7.926 18.328 1 95 113 ILE A O 1
ATOM 886 N N . GLU A 1 114 ? 8.625 -7.793 18.766 1 96.19 114 GLU A N 1
ATOM 887 C CA . GLU A 1 114 ? 8.375 -9.164 18.328 1 96.19 114 GLU A CA 1
ATOM 888 C C . GLU A 1 114 ? 8.719 -9.336 16.859 1 96.19 114 GLU A C 1
ATOM 890 O O . GLU A 1 114 ? 9.203 -10.391 16.453 1 96.19 114 GLU A O 1
ATOM 895 N N . SER A 1 115 ? 8.414 -8.375 16.062 1 95.38 115 SER A N 1
ATOM 896 C CA . SER A 1 115 ? 8.711 -8.438 14.633 1 95.38 115 SER A CA 1
ATOM 897 C C . SER A 1 115 ? 10.211 -8.445 14.375 1 95.38 115 SER A C 1
ATOM 899 O O . SER A 1 115 ? 10.695 -9.188 13.516 1 95.38 115 SER A O 1
ATOM 901 N N . ILE A 1 116 ? 10.906 -7.582 15.102 1 93.69 116 ILE A N 1
ATOM 902 C CA . ILE A 1 116 ? 12.359 -7.5 14.945 1 93.69 116 ILE A CA 1
ATOM 903 C C . ILE A 1 116 ? 13 -8.805 15.422 1 93.69 116 ILE A C 1
ATOM 905 O O . ILE A 1 116 ? 13.883 -9.344 14.758 1 93.69 116 ILE A O 1
ATOM 909 N N . GLU A 1 117 ? 12.531 -9.32 16.531 1 94.69 117 GLU A N 1
ATOM 910 C CA . GLU A 1 117 ? 13.07 -10.555 17.109 1 94.69 117 GLU A CA 1
ATOM 911 C C . GLU A 1 117 ? 12.805 -11.742 16.188 1 94.69 117 GLU A C 1
ATOM 913 O O . GLU A 1 117 ? 13.633 -12.656 16.094 1 94.69 117 GLU A O 1
ATOM 918 N N . LEU A 1 118 ? 11.688 -11.781 15.578 1 94.12 118 LEU A N 1
ATOM 919 C CA . LEU A 1 118 ? 11.297 -12.844 14.656 1 94.12 118 LEU A CA 1
ATOM 920 C C . LEU A 1 118 ? 12.359 -13.047 13.578 1 94.12 118 LEU A C 1
ATOM 922 O O . LEU A 1 118 ? 12.594 -14.172 13.141 1 94.12 118 LEU A O 1
ATOM 926 N N . LEU A 1 119 ? 12.977 -11.977 13.141 1 95.12 119 LEU A N 1
ATOM 927 C CA . LEU A 1 119 ? 13.953 -12 12.055 1 95.12 119 LEU A CA 1
ATOM 928 C C . LEU A 1 119 ? 15.359 -11.727 12.578 1 95.12 119 LEU A C 1
ATOM 930 O O . LEU A 1 119 ? 16.141 -11.047 11.922 1 95.12 119 LEU A O 1
ATOM 934 N N . ARG A 1 120 ? 15.633 -12.156 13.734 1 92.31 120 ARG A N 1
ATOM 935 C CA . ARG A 1 120 ? 16.891 -11.867 14.43 1 92.31 120 ARG A CA 1
ATOM 936 C C . ARG A 1 120 ? 18.078 -12.477 13.695 1 92.31 120 ARG A C 1
ATOM 938 O O . ARG A 1 120 ? 19.219 -12.125 13.961 1 92.31 120 ARG A O 1
ATOM 945 N N . ASP A 1 121 ? 17.797 -13.445 12.828 1 94.06 121 ASP A N 1
ATOM 946 C CA . ASP A 1 121 ? 18.875 -14.086 12.086 1 94.06 121 ASP A CA 1
ATOM 947 C C . ASP A 1 121 ? 19.375 -13.195 10.953 1 94.06 121 ASP A C 1
ATOM 949 O O . ASP A 1 121 ? 20.406 -13.484 10.328 1 94.06 121 ASP A O 1
ATOM 953 N N . LEU A 1 122 ? 18.672 -12.109 10.664 1 92.56 122 LEU A N 1
ATOM 954 C CA . LEU A 1 122 ? 19.062 -11.141 9.656 1 92.56 122 LEU A CA 1
ATOM 955 C C . LEU A 1 122 ? 19.844 -9.984 10.281 1 92.56 122 LEU A C 1
ATOM 957 O O . LEU A 1 122 ? 19.641 -9.656 11.453 1 92.56 122 LEU A O 1
ATOM 961 N N . PRO A 1 123 ? 20.688 -9.305 9.531 1 90.56 123 PRO A N 1
ATOM 962 C CA . PRO A 1 123 ? 21.453 -8.172 10.07 1 90.56 123 PRO A CA 1
ATOM 963 C C . PRO A 1 123 ? 20.562 -6.996 10.445 1 90.56 123 PRO A C 1
ATOM 965 O O . PRO A 1 123 ? 19.594 -6.699 9.742 1 90.56 123 PRO A O 1
ATOM 968 N N . PRO A 1 124 ? 20.922 -6.398 11.57 1 79.06 124 PRO A N 1
ATOM 969 C CA . PRO A 1 124 ? 20.125 -5.234 11.984 1 79.06 124 PRO A CA 1
ATOM 970 C C . PRO A 1 124 ? 20.359 -4.016 11.094 1 79.06 124 PRO A C 1
ATOM 972 O O . PRO A 1 124 ? 21.422 -3.879 10.492 1 79.06 124 PRO A O 1
ATOM 975 N N . SER A 1 125 ? 19.453 -3.23 10.898 1 82.19 125 SER A N 1
ATOM 976 C CA . SER A 1 125 ? 19.484 -1.976 10.148 1 82.19 125 SER A CA 1
ATOM 977 C C . SER A 1 125 ? 18.516 -0.953 10.734 1 82.19 125 SER A C 1
ATOM 979 O O . SER A 1 125 ? 17.391 -1.291 11.086 1 82.19 125 SER A O 1
ATOM 981 N N . LYS A 1 126 ? 19.047 0.276 10.93 1 80.62 126 LYS A N 1
ATOM 982 C CA . LYS A 1 126 ? 18.188 1.355 11.414 1 80.62 126 LYS A CA 1
ATOM 983 C C . LYS A 1 126 ? 17.016 1.59 10.469 1 80.62 126 LYS A C 1
ATOM 985 O O . LYS A 1 126 ? 15.898 1.883 10.914 1 80.62 126 LYS A O 1
ATOM 990 N N . VAL A 1 127 ? 17.312 1.473 9.219 1 83.12 127 VAL A N 1
ATOM 991 C CA . VAL A 1 127 ? 16.281 1.688 8.203 1 83.12 127 VAL A CA 1
ATOM 992 C C . VAL A 1 127 ? 15.18 0.636 8.344 1 83.12 127 VAL A C 1
ATOM 994 O O . VAL A 1 127 ? 13.992 0.957 8.266 1 83.12 127 VAL A O 1
ATOM 997 N N . ASP A 1 128 ? 15.625 -0.544 8.68 1 83.56 128 ASP A N 1
ATOM 998 C CA . ASP A 1 128 ? 14.664 -1.636 8.812 1 83.56 128 ASP A CA 1
ATOM 999 C C . ASP A 1 128 ? 13.766 -1.435 10.031 1 83.56 128 ASP A C 1
ATOM 1001 O O . ASP A 1 128 ? 12.57 -1.729 9.984 1 83.56 128 ASP A O 1
ATOM 1005 N N . ILE A 1 129 ? 14.391 -1.001 11.062 1 88 129 ILE A N 1
ATOM 1006 C CA . ILE A 1 129 ? 13.625 -0.744 12.273 1 88 129 ILE A CA 1
ATOM 1007 C C . ILE A 1 129 ? 12.586 0.341 12.008 1 88 129 ILE A C 1
ATOM 1009 O O . ILE A 1 129 ? 11.422 0.204 12.398 1 88 129 ILE A O 1
ATOM 1013 N N . GLY A 1 130 ? 13.031 1.416 11.359 1 89.75 130 GLY A N 1
ATOM 1014 C CA . GLY A 1 130 ? 12.117 2.484 10.992 1 89.75 130 GLY A CA 1
ATOM 1015 C C . GLY A 1 130 ? 10.969 2.016 10.125 1 89.75 130 GLY A C 1
ATOM 1016 O O . GLY A 1 130 ? 9.812 2.355 10.375 1 89.75 130 GLY A O 1
ATOM 1017 N N . ASN A 1 131 ? 11.297 1.188 9.141 1 93.25 131 ASN A N 1
ATOM 1018 C CA . ASN A 1 131 ? 10.281 0.649 8.25 1 93.25 131 ASN A CA 1
ATOM 1019 C C . ASN A 1 131 ? 9.297 -0.252 9 1 93.25 131 ASN A C 1
ATOM 1021 O O . ASN A 1 131 ? 8.094 -0.21 8.742 1 93.25 131 ASN A O 1
ATOM 1025 N N . THR A 1 132 ? 9.836 -1.04 9.867 1 94 132 THR A N 1
ATOM 1026 C CA . THR A 1 132 ? 8.984 -1.925 10.656 1 94 132 THR A CA 1
ATOM 1027 C C . THR A 1 132 ? 8.031 -1.117 11.531 1 94 132 THR A C 1
ATOM 1029 O O . THR A 1 132 ? 6.832 -1.418 11.594 1 94 132 THR A O 1
ATOM 1032 N N . LYS A 1 133 ? 8.562 -0.091 12.188 1 93.69 133 LYS A N 1
ATOM 1033 C CA . LYS A 1 133 ? 7.719 0.781 13 1 93.69 133 LYS A CA 1
ATOM 1034 C C . LYS A 1 133 ? 6.594 1.392 12.172 1 93.69 133 LYS A C 1
ATOM 1036 O O . LYS A 1 133 ? 5.434 1.391 12.594 1 93.69 133 LYS A O 1
ATOM 1041 N N . ALA A 1 134 ? 6.957 1.906 11.023 1 95 134 ALA A N 1
ATOM 1042 C CA . ALA A 1 134 ? 5.977 2.545 10.148 1 95 134 ALA A CA 1
ATOM 1043 C C . ALA A 1 134 ? 4.879 1.564 9.742 1 95 134 ALA A C 1
ATOM 1045 O O . ALA A 1 134 ? 3.695 1.907 9.766 1 95 134 ALA A O 1
ATOM 1046 N N . ARG A 1 135 ? 5.215 0.372 9.414 1 97.19 135 ARG A N 1
ATOM 1047 C CA . ARG A 1 135 ? 4.25 -0.611 8.93 1 97.19 135 ARG A CA 1
ATOM 1048 C C . ARG A 1 135 ? 3.391 -1.139 10.07 1 97.19 135 ARG A C 1
ATOM 1050 O O . ARG A 1 135 ? 2.207 -1.429 9.883 1 97.19 135 ARG A O 1
ATOM 1057 N N . ILE A 1 136 ? 3.98 -1.277 11.234 1 97.19 136 ILE A N 1
ATOM 1058 C CA . ILE A 1 136 ? 3.186 -1.67 12.391 1 97.19 136 ILE A CA 1
ATOM 1059 C C . ILE A 1 136 ? 2.193 -0.562 12.734 1 97.19 136 ILE A C 1
ATOM 1061 O O . ILE A 1 136 ? 1.028 -0.835 13.031 1 97.19 136 ILE A O 1
ATOM 1065 N N . ARG A 1 137 ? 2.637 0.695 12.688 1 97.12 137 ARG A N 1
ATOM 1066 C CA . ARG A 1 137 ? 1.724 1.81 12.914 1 97.12 137 ARG A CA 1
ATOM 1067 C C . ARG A 1 137 ? 0.575 1.789 11.914 1 97.12 137 ARG A C 1
ATOM 1069 O O . ARG A 1 137 ? -0.583 1.986 12.281 1 97.12 137 ARG A O 1
ATOM 1076 N N . MET A 1 138 ? 0.946 1.539 10.688 1 97.88 138 MET A N 1
ATOM 1077 C CA . MET A 1 138 ? -0.065 1.438 9.633 1 97.88 138 MET A CA 1
ATOM 1078 C C . MET A 1 138 ? -1.073 0.34 9.953 1 97.88 138 MET A C 1
ATOM 1080 O O . MET A 1 138 ? -2.279 0.533 9.797 1 97.88 138 MET A O 1
ATOM 1084 N N . THR A 1 139 ? -0.615 -0.787 10.438 1 97.5 139 THR A N 1
ATOM 1085 C CA . THR A 1 139 ? -1.48 -1.905 10.797 1 97.5 139 THR A CA 1
ATOM 1086 C C . THR A 1 139 ? -2.469 -1.5 11.891 1 97.5 139 THR A C 1
ATOM 1088 O O . THR A 1 139 ? -3.662 -1.795 11.789 1 97.5 139 THR A O 1
ATOM 1091 N N . VAL A 1 140 ? -1.984 -0.796 12.875 1 97.06 140 VAL A N 1
ATOM 1092 C CA . VAL A 1 140 ? -2.816 -0.34 13.977 1 97.06 140 VAL A CA 1
ATOM 1093 C C . VAL A 1 140 ? -3.857 0.653 13.469 1 97.06 140 VAL A C 1
ATOM 1095 O O . VAL A 1 140 ? -5.047 0.531 13.781 1 97.06 140 VAL A O 1
ATOM 1098 N N . VAL A 1 141 ? -3.441 1.593 12.68 1 97.94 141 VAL A N 1
ATOM 1099 C CA . VAL A 1 141 ? -4.32 2.645 12.18 1 97.94 141 VAL A CA 1
ATOM 1100 C C . VAL A 1 141 ? -5.457 2.025 11.367 1 97.94 141 VAL A C 1
ATOM 1102 O O . VAL A 1 141 ? -6.625 2.387 11.547 1 97.94 141 VAL A O 1
ATOM 1105 N N . TYR A 1 142 ? -5.18 1.094 10.562 1 97.25 142 TYR A N 1
ATOM 1106 C CA . TYR A 1 142 ? -6.199 0.492 9.711 1 97.25 142 TYR A CA 1
ATOM 1107 C C . TYR A 1 142 ? -7.16 -0.361 10.531 1 97.25 142 TYR A C 1
ATOM 1109 O O . TYR A 1 142 ? -8.344 -0.467 10.195 1 97.25 142 TYR A O 1
ATOM 1117 N N . ARG A 1 143 ? -6.625 -0.98 11.57 1 95.56 143 ARG A N 1
ATOM 1118 C CA . ARG A 1 143 ? -7.523 -1.715 12.453 1 95.56 143 ARG A CA 1
ATOM 1119 C C . ARG A 1 143 ? -8.539 -0.78 13.102 1 95.56 143 ARG A C 1
ATOM 1121 O O . ARG A 1 143 ? -9.727 -1.094 13.172 1 95.56 143 ARG A O 1
ATOM 1128 N N . VAL A 1 144 ? -8.07 0.329 13.547 1 96.81 144 VAL A N 1
ATOM 1129 C CA . VAL A 1 144 ? -8.953 1.317 14.164 1 96.81 144 VAL A CA 1
ATOM 1130 C C . VAL A 1 144 ? -9.945 1.835 13.125 1 96.81 144 VAL A C 1
ATOM 1132 O O . VAL A 1 144 ? -11.141 1.97 13.406 1 96.81 144 VAL A O 1
ATOM 1135 N N . ALA A 1 145 ? -9.461 2.131 11.922 1 96.81 145 ALA A N 1
ATOM 1136 C CA . ALA A 1 145 ? -10.328 2.607 10.844 1 96.81 145 ALA A CA 1
ATOM 1137 C C . ALA A 1 145 ? -11.461 1.623 10.57 1 96.81 145 ALA A C 1
ATOM 1139 O O . ALA A 1 145 ? -12.609 2.027 10.367 1 96.81 145 ALA A O 1
ATOM 1140 N N . GLU A 1 146 ? -11.102 0.37 10.562 1 92.81 146 GLU A N 1
ATOM 1141 C CA . GLU A 1 146 ? -12.086 -0.677 10.305 1 92.81 146 GLU A CA 1
ATOM 1142 C C . GLU A 1 146 ? -13.156 -0.714 11.398 1 92.81 146 GLU A C 1
ATOM 1144 O O . GLU A 1 146 ? -14.352 -0.769 11.102 1 92.81 146 GLU A O 1
ATOM 1149 N N . VAL A 1 147 ? -12.75 -0.617 12.594 1 92.81 147 VAL A N 1
ATOM 1150 C CA . VAL A 1 147 ? -13.648 -0.74 13.734 1 92.81 147 VAL A CA 1
ATOM 1151 C C . VAL A 1 147 ? -14.578 0.472 13.789 1 92.81 147 VAL A C 1
ATOM 1153 O O . VAL A 1 147 ? -15.781 0.33 14.023 1 92.81 147 VAL A O 1
ATOM 1156 N N . TYR A 1 148 ? -14.094 1.608 13.531 1 95.06 148 TYR A N 1
ATOM 1157 C CA . TYR A 1 148 ? -14.867 2.838 13.68 1 95.06 148 TYR A CA 1
ATOM 1158 C C . TYR A 1 148 ? -15.555 3.209 12.375 1 95.06 148 TYR A C 1
ATOM 1160 O O . TYR A 1 148 ? -16.297 4.188 12.312 1 95.06 148 TYR A O 1
ATOM 1168 N N . ASP A 1 149 ? -15.203 2.4 11.336 1 94.5 149 ASP A N 1
ATOM 1169 C CA . ASP A 1 149 ? -15.797 2.617 10.023 1 94.5 149 ASP A CA 1
ATOM 1170 C C . ASP A 1 149 ? -15.5 4.02 9.508 1 94.5 149 ASP A C 1
ATOM 1172 O O . ASP A 1 149 ? -16.406 4.766 9.148 1 94.5 149 ASP A O 1
ATOM 1176 N N . VAL A 1 150 ? -14.25 4.383 9.539 1 98.06 150 VAL A N 1
ATOM 1177 C CA . VAL A 1 150 ? -13.742 5.652 9.031 1 98.06 150 VAL A CA 1
ATOM 1178 C C . VAL A 1 150 ? -12.602 5.402 8.047 1 98.06 150 VAL A C 1
ATOM 1180 O O . VAL A 1 150 ? -12.203 4.254 7.836 1 98.06 150 VAL A O 1
ATOM 1183 N N . LEU A 1 151 ? -12.133 6.457 7.395 1 98.5 151 LEU A N 1
ATOM 1184 C CA . LEU A 1 151 ? -11.055 6.363 6.418 1 98.5 151 LEU A CA 1
ATOM 1185 C C . LEU A 1 151 ? -9.719 6.73 7.055 1 98.5 151 LEU A C 1
ATOM 1187 O O . LEU A 1 151 ? -9.672 7.52 8 1 98.5 151 LEU A O 1
ATOM 1191 N N . VAL A 1 152 ? -8.695 6.168 6.574 1 98.75 152 VAL A N 1
ATOM 1192 C CA . VAL A 1 152 ? -7.355 6.535 7.008 1 98.75 152 VAL A CA 1
ATOM 1193 C C . VAL A 1 152 ? -6.871 7.75 6.223 1 98.75 152 VAL A C 1
ATOM 1195 O O . VAL A 1 152 ? -6.82 7.727 4.992 1 98.75 152 VAL A O 1
ATOM 1198 N N . ALA A 1 153 ? -6.504 8.797 6.91 1 98.75 153 ALA A N 1
ATOM 1199 C CA . ALA A 1 153 ? -5.902 9.977 6.297 1 98.75 153 ALA A CA 1
ATOM 1200 C C . ALA A 1 153 ? -4.395 10.008 6.527 1 98.75 153 ALA A C 1
ATOM 1202 O O . ALA A 1 153 ? -3.934 10 7.672 1 98.75 153 ALA A O 1
ATOM 1203 N N . GLY A 1 154 ? -3.672 10.008 5.438 1 97.94 154 GLY A N 1
ATOM 1204 C CA . GLY A 1 154 ? -2.227 10.148 5.516 1 97.94 154 GLY A CA 1
ATOM 1205 C C . GLY A 1 154 ? -1.767 11.594 5.543 1 97.94 154 GLY A C 1
ATOM 1206 O O . GLY A 1 154 ? -2.557 12.508 5.293 1 97.94 154 GLY A O 1
ATOM 1207 N N . ALA A 1 155 ? -0.443 11.789 5.867 1 96.38 155 ALA A N 1
ATOM 1208 C CA . ALA A 1 155 ? 0.103 13.133 6 1 96.38 155 ALA A CA 1
ATOM 1209 C C . ALA A 1 155 ? 1.384 13.289 5.184 1 96.38 155 ALA A C 1
ATOM 1211 O O . ALA A 1 155 ? 2.291 14.023 5.578 1 96.38 155 ALA A O 1
ATOM 1212 N N . THR A 1 156 ? 1.467 12.586 4.098 1 94.69 156 THR A N 1
ATOM 1213 C CA . THR A 1 156 ? 2.639 12.695 3.234 1 94.69 156 THR A CA 1
ATOM 1214 C C . THR A 1 156 ? 2.592 13.984 2.416 1 94.69 156 THR A C 1
ATOM 1216 O O . THR A 1 156 ? 1.571 14.297 1.801 1 94.69 156 THR A O 1
ATOM 1219 N N . ASN A 1 157 ? 3.65 14.742 2.479 1 93.94 157 ASN A N 1
ATOM 1220 C CA . ASN A 1 157 ? 3.713 15.992 1.722 1 93.94 157 ASN A CA 1
ATOM 1221 C C . ASN A 1 157 ? 4.488 15.82 0.419 1 93.94 157 ASN A C 1
ATOM 1223 O O . ASN A 1 157 ? 5.008 14.734 0.14 1 93.94 157 ASN A O 1
ATOM 1227 N N . VAL A 1 158 ? 4.57 16.859 -0.337 1 94.06 158 VAL A N 1
ATOM 1228 C CA . VAL A 1 158 ? 5.074 16.766 -1.703 1 94.06 158 VAL A CA 1
ATOM 1229 C C . VAL A 1 158 ? 6.578 16.5 -1.682 1 94.06 158 VAL A C 1
ATOM 1231 O O . VAL A 1 158 ? 7.102 15.797 -2.549 1 94.06 158 VAL A O 1
ATOM 1234 N N . SER A 1 159 ? 7.273 17.047 -0.732 1 92 159 SER A N 1
ATOM 1235 C CA . SER A 1 159 ? 8.711 16.828 -0.635 1 92 159 SER A CA 1
ATOM 1236 C C . SER A 1 159 ? 9.031 15.359 -0.375 1 92 159 SER A C 1
ATOM 1238 O O . SER A 1 159 ? 9.906 14.781 -1.026 1 92 159 SER A O 1
ATOM 1240 N N . GLU A 1 160 ? 8.266 14.789 0.56 1 91.75 160 GLU A N 1
ATOM 1241 C CA . GLU A 1 160 ? 8.453 13.375 0.889 1 91.75 160 GLU A CA 1
ATOM 1242 C C . GLU A 1 160 ? 8.141 12.484 -0.31 1 91.75 160 GLU A C 1
ATOM 1244 O O . GLU A 1 160 ? 8.867 11.523 -0.582 1 91.75 160 GLU A O 1
ATOM 1249 N N . LEU A 1 161 ? 7.125 12.812 -1.022 1 93 161 LEU A N 1
ATOM 1250 C CA . LEU A 1 161 ? 6.738 12.047 -2.205 1 93 161 LEU A CA 1
ATOM 1251 C C . LEU A 1 161 ? 7.793 12.172 -3.299 1 93 161 LEU A C 1
ATOM 1253 O O . LEU A 1 161 ? 8.133 11.18 -3.957 1 93 161 LEU A O 1
ATOM 1257 N N . THR A 1 162 ? 8.289 13.367 -3.498 1 94.38 162 THR A N 1
ATOM 1258 C CA . THR A 1 162 ? 9.266 13.633 -4.551 1 94.38 162 THR A CA 1
ATOM 1259 C C . THR A 1 162 ? 10.594 12.945 -4.242 1 94.38 162 THR A C 1
ATOM 1261 O O . THR A 1 162 ? 11.203 12.328 -5.125 1 94.38 162 THR A O 1
ATOM 1264 N N . LEU A 1 163 ? 10.953 12.984 -3.002 1 92.75 163 LEU A N 1
ATOM 1265 C CA . LEU A 1 163 ? 12.258 12.469 -2.611 1 92.75 163 LEU A CA 1
ATOM 1266 C C . LEU A 1 163 ? 12.172 10.984 -2.268 1 92.75 163 LEU A C 1
ATOM 1268 O O . LEU A 1 163 ? 13.195 10.32 -2.082 1 92.75 163 LEU A O 1
ATOM 1272 N N . GLY A 1 164 ? 10.992 10.492 -2.188 1 92.06 164 GLY A N 1
ATOM 1273 C CA . GLY A 1 164 ? 10.812 9.094 -1.822 1 92.06 164 GLY A CA 1
ATOM 1274 C C . GLY A 1 164 ? 11.062 8.828 -0.351 1 92.06 164 GLY A C 1
ATOM 1275 O O . GLY A 1 164 ? 11.445 7.719 0.027 1 92.06 164 GLY A O 1
ATOM 1276 N N . MET A 1 165 ? 10.891 9.812 0.444 1 89.31 165 MET A N 1
ATOM 1277 C CA . MET A 1 165 ? 11.164 9.703 1.875 1 89.31 165 MET A CA 1
ATOM 1278 C C . MET A 1 165 ? 9.93 9.211 2.627 1 89.31 165 MET A C 1
ATOM 1280 O O . MET A 1 165 ? 9.5 9.828 3.6 1 89.31 165 MET A O 1
ATOM 1284 N N . VAL A 1 166 ? 9.453 8.102 2.215 1 92 166 VAL A N 1
ATOM 1285 C CA . VAL A 1 166 ? 8.328 7.395 2.826 1 92 166 VAL A CA 1
ATOM 1286 C C . VAL A 1 166 ? 8.617 5.895 2.854 1 92 166 VAL A C 1
ATOM 1288 O O . VAL A 1 166 ? 9.43 5.398 2.07 1 92 166 VAL A O 1
ATOM 1291 N N . THR A 1 167 ? 8.055 5.234 3.807 1 93.69 167 THR A N 1
ATOM 1292 C CA . THR A 1 167 ? 8.062 3.775 3.814 1 93.69 167 THR A CA 1
ATOM 1293 C C . THR A 1 167 ? 6.914 3.223 2.977 1 93.69 167 THR A C 1
ATOM 1295 O O . THR A 1 167 ? 5.746 3.461 3.283 1 93.69 167 THR A O 1
ATOM 1298 N N . LYS A 1 168 ? 7.289 2.494 1.915 1 94.94 168 LYS A N 1
ATOM 1299 C CA . LYS A 1 168 ? 6.27 1.874 1.071 1 94.94 168 LYS A CA 1
ATOM 1300 C C . LYS A 1 168 ? 5.379 0.938 1.883 1 94.94 168 LYS A C 1
ATOM 1302 O O . LYS A 1 168 ? 5.875 0.072 2.605 1 94.94 168 LYS A O 1
ATOM 1307 N N . TYR A 1 169 ? 4.039 1.173 1.85 1 96.81 169 TYR A N 1
ATOM 1308 C CA . TYR A 1 169 ? 3.035 0.398 2.572 1 96.81 169 TYR A CA 1
ATOM 1309 C C . TYR A 1 169 ? 3.207 0.554 4.078 1 96.81 169 TYR A C 1
ATOM 1311 O O . TYR A 1 169 ? 2.91 -0.368 4.84 1 96.81 169 TYR A O 1
ATOM 1319 N N . GLY A 1 170 ? 3.785 1.595 4.488 1 95.31 170 GLY A N 1
ATOM 1320 C CA . GLY A 1 170 ? 3.916 2.014 5.875 1 95.31 170 GLY A CA 1
ATOM 1321 C C . GLY A 1 170 ? 3.273 3.357 6.156 1 95.31 170 GLY A C 1
ATOM 1322 O O . GLY A 1 170 ? 2.049 3.457 6.258 1 95.31 170 GLY A O 1
ATOM 1323 N N . ASP A 1 171 ? 4.125 4.418 6.156 1 92.5 171 ASP A N 1
ATOM 1324 C CA . ASP A 1 171 ? 3.586 5.734 6.484 1 92.5 171 ASP A CA 1
ATOM 1325 C C . ASP A 1 171 ? 2.918 6.375 5.27 1 92.5 171 ASP A C 1
ATOM 1327 O O . ASP A 1 171 ? 2.164 7.34 5.402 1 92.5 171 ASP A O 1
ATOM 1331 N N . ASP A 1 172 ? 3.18 5.852 4.164 1 91.5 172 ASP A N 1
ATOM 1332 C CA . ASP A 1 172 ? 2.549 6.395 2.967 1 91.5 172 ASP A CA 1
ATOM 1333 C C . ASP A 1 172 ? 1.255 5.652 2.641 1 91.5 172 ASP A C 1
ATOM 1335 O O . ASP A 1 172 ? 0.563 5.988 1.678 1 91.5 172 ASP A O 1
ATOM 1339 N N . ALA A 1 173 ? 0.972 4.613 3.383 1 96.06 173 ALA A N 1
ATOM 1340 C CA . ALA A 1 173 ? -0.26 3.852 3.189 1 96.06 173 ALA A CA 1
ATOM 1341 C C . ALA A 1 173 ? -1.445 4.551 3.85 1 96.06 173 ALA A C 1
ATOM 1343 O O . ALA A 1 173 ? -1.434 4.801 5.055 1 96.06 173 ALA A O 1
ATOM 1344 N N . SER A 1 174 ? -2.426 4.938 3.08 1 98.12 174 SER A N 1
ATOM 1345 C CA . SER A 1 174 ? -3.643 5.59 3.551 1 98.12 174 SER A CA 1
ATOM 1346 C C . SER A 1 174 ? -4.75 5.516 2.508 1 98.12 174 SER A C 1
ATOM 1348 O O . SER A 1 174 ? -4.555 4.961 1.424 1 98.12 174 SER A O 1
ATOM 1350 N N . ASP A 1 175 ? -5.918 5.91 2.92 1 97.94 175 ASP A N 1
ATOM 1351 C CA . ASP A 1 175 ? -7.016 6.012 1.964 1 97.94 175 ASP A CA 1
ATOM 1352 C C . ASP A 1 175 ? -6.941 7.312 1.174 1 97.94 175 ASP A C 1
ATOM 1354 O O . ASP A 1 175 ? -7.34 7.363 0.008 1 97.94 175 ASP A O 1
ATOM 1358 N N . ILE A 1 176 ? -6.43 8.336 1.819 1 97.88 176 ILE A N 1
ATOM 1359 C CA . ILE A 1 176 ? -6.395 9.672 1.238 1 97.88 176 ILE A CA 1
ATOM 1360 C C . ILE A 1 176 ? -5.172 10.43 1.75 1 97.88 176 ILE A C 1
ATOM 1362 O O . ILE A 1 176 ? -4.754 10.242 2.895 1 97.88 176 ILE A O 1
ATOM 1366 N N . GLN A 1 177 ? -4.578 11.25 0.922 1 97.75 177 GLN A N 1
ATOM 1367 C CA . GLN A 1 177 ? -3.471 12.141 1.269 1 97.75 177 GLN A CA 1
ATOM 1368 C C . GLN A 1 177 ? -3.814 13.594 0.956 1 97.75 177 GLN A C 1
ATOM 1370 O O . GLN A 1 177 ? -3.479 14.102 -0.118 1 97.75 177 GLN A O 1
ATOM 1375 N N . PRO A 1 178 ? -4.348 14.289 1.899 1 97.88 178 PRO A N 1
ATOM 1376 C CA . PRO A 1 178 ? -4.906 15.617 1.608 1 97.88 178 PRO A CA 1
ATOM 1377 C C . PRO A 1 178 ? -3.828 16.672 1.38 1 97.88 178 PRO A C 1
ATOM 1379 O O . PRO A 1 178 ? -4.098 17.703 0.772 1 97.88 178 PRO A O 1
ATOM 1382 N N . ILE A 1 179 ? -2.574 16.391 1.838 1 97.44 179 ILE A N 1
ATOM 1383 C CA . ILE A 1 179 ? -1.572 17.438 1.714 1 97.44 179 ILE A CA 1
ATOM 1384 C C . ILE A 1 179 ? -0.453 16.984 0.783 1 97.44 179 ILE A C 1
ATOM 1386 O O . ILE A 1 179 ? 0.659 17.516 0.827 1 97.44 179 ILE A O 1
ATOM 1390 N N . ALA A 1 180 ? -0.667 16.016 -0.056 1 96 180 ALA A N 1
ATOM 1391 C CA . ALA A 1 180 ? 0.334 15.398 -0.921 1 96 180 ALA A CA 1
ATOM 1392 C C . ALA A 1 180 ? 0.906 16.406 -1.907 1 96 180 ALA A C 1
ATOM 1394 O O . ALA A 1 180 ? 2.047 16.281 -2.355 1 96 180 ALA A O 1
ATOM 1395 N N . GLY A 1 181 ? 0.256 17.453 -2.266 1 95 181 GLY A N 1
ATOM 1396 C CA . GLY A 1 181 ? 0.73 18.422 -3.236 1 95 181 GLY A CA 1
ATOM 1397 C C . GLY A 1 181 ? 1.285 19.672 -2.596 1 95 181 GLY A C 1
ATOM 1398 O O . GLY A 1 181 ? 1.657 20.625 -3.293 1 95 181 GLY A O 1
ATOM 1399 N N . LEU A 1 182 ? 1.435 19.672 -1.331 1 96.12 182 LEU A N 1
ATOM 1400 C CA . LEU A 1 182 ? 1.801 20.891 -0.63 1 96.12 182 LEU A CA 1
ATOM 1401 C C . LEU A 1 182 ? 3.236 20.812 -0.119 1 96.12 182 LEU A C 1
ATOM 1403 O O . LEU A 1 182 ? 3.666 19.781 0.389 1 96.12 182 LEU A O 1
ATOM 1407 N N . SER A 1 183 ? 3.912 21.922 -0.273 1 92.12 183 SER A N 1
ATOM 1408 C CA . SER A 1 183 ? 5.285 22 0.211 1 92.12 183 SER A CA 1
ATOM 1409 C C . SER A 1 183 ? 5.328 22.25 1.714 1 92.12 183 SER A C 1
ATOM 1411 O O . SER A 1 183 ? 4.355 22.75 2.293 1 92.12 183 SER A O 1
ATOM 1413 N N . LYS A 1 184 ? 6.492 21.969 2.295 1 90.56 184 LYS A N 1
ATOM 1414 C CA . LYS A 1 184 ? 6.664 22.156 3.732 1 90.56 184 LYS A CA 1
ATOM 1415 C C . LYS A 1 184 ? 6.426 23.609 4.133 1 90.56 184 LYS A C 1
ATOM 1417 O O . LYS A 1 184 ? 5.844 23.875 5.188 1 90.56 184 LYS A O 1
ATOM 1422 N N . GLY A 1 185 ? 6.871 24.531 3.33 1 90.31 185 GLY A N 1
ATOM 1423 C CA . GLY A 1 185 ? 6.645 25.938 3.621 1 90.31 185 GLY A CA 1
ATOM 1424 C C . GLY A 1 185 ? 5.176 26.281 3.781 1 90.31 185 GLY A C 1
ATOM 1425 O O . GLY A 1 185 ? 4.801 27 4.707 1 90.31 185 GLY A O 1
ATOM 1426 N N . ILE A 1 186 ? 4.406 25.781 2.891 1 94.75 186 ILE A N 1
ATOM 1427 C CA . ILE A 1 186 ? 2.977 26.062 2.926 1 94.75 186 ILE A CA 1
ATOM 1428 C C . ILE A 1 186 ? 2.338 25.344 4.117 1 94.75 186 ILE A C 1
ATOM 1430 O O . ILE A 1 186 ? 1.448 25.906 4.77 1 94.75 186 ILE A O 1
ATOM 1434 N N . ILE A 1 187 ? 2.814 24.188 4.453 1 96 187 ILE A N 1
ATOM 1435 C CA . ILE A 1 187 ? 2.307 23.438 5.59 1 96 187 ILE A CA 1
ATOM 1436 C C . ILE A 1 187 ? 2.594 24.188 6.887 1 96 187 ILE A C 1
ATOM 1438 O O . ILE A 1 187 ? 1.75 24.234 7.785 1 96 187 ILE A O 1
ATOM 1442 N N . TYR A 1 188 ? 3.768 24.766 6.945 1 95 188 TYR A N 1
ATOM 1443 C CA . TYR A 1 188 ? 4.09 25.562 8.125 1 95 188 TYR A CA 1
ATOM 1444 C C . TYR A 1 188 ? 3.182 26.781 8.219 1 95 188 TYR A C 1
ATOM 1446 O O . TYR A 1 188 ? 2.748 27.156 9.312 1 95 188 TYR A O 1
ATOM 1454 N N . GLU A 1 189 ? 2.91 27.422 7.117 1 96.44 189 GLU A N 1
ATOM 1455 C CA . GLU A 1 189 ? 1.968 28.531 7.113 1 96.44 189 GLU A CA 1
ATOM 1456 C C . GLU A 1 189 ? 0.59 28.094 7.598 1 96.44 189 GLU A C 1
ATOM 1458 O O . GLU A 1 189 ? -0.056 28.797 8.375 1 96.44 189 GLU A O 1
ATOM 1463 N N . MET A 1 190 ? 0.149 26.969 7.141 1 98.31 190 MET A N 1
ATOM 1464 C CA . MET A 1 190 ? -1.124 26.406 7.586 1 98.31 190 MET A CA 1
ATOM 1465 C C . MET A 1 190 ? -1.111 26.156 9.094 1 98.31 190 MET A C 1
ATOM 1467 O O . MET A 1 190 ? -2.09 26.453 9.781 1 98.31 190 MET A O 1
ATOM 1471 N N . ALA A 1 191 ? -0.018 25.594 9.547 1 98.06 191 ALA A N 1
ATOM 1472 C CA . ALA A 1 191 ? 0.122 25.312 10.977 1 98.06 191 ALA A CA 1
ATOM 1473 C C . ALA A 1 191 ? -0.03 26.578 11.812 1 98.06 191 ALA A C 1
ATOM 1475 O O . ALA A 1 191 ? -0.706 26.578 12.844 1 98.06 191 ALA A O 1
ATOM 1476 N N . LYS A 1 192 ? 0.549 27.641 11.375 1 97.69 192 LYS A N 1
ATOM 1477 C CA . LYS A 1 192 ? 0.425 28.922 12.055 1 97.69 192 LYS A CA 1
ATOM 1478 C C . LYS A 1 192 ? -1.025 29.391 12.07 1 97.69 192 LYS A C 1
ATOM 1480 O O . LYS A 1 192 ? -1.525 29.844 13.109 1 97.69 192 LYS A O 1
ATOM 1485 N N . ILE A 1 193 ? -1.626 29.297 10.953 1 98.38 193 ILE A N 1
ATOM 1486 C CA . ILE A 1 193 ? -3.018 29.719 10.82 1 98.38 193 ILE A CA 1
ATOM 1487 C C . ILE A 1 193 ? -3.889 28.922 11.797 1 98.38 193 ILE A C 1
ATOM 1489 O O . ILE A 1 193 ? -4.809 29.469 12.398 1 98.38 193 ILE A O 1
ATOM 1493 N N . PHE A 1 194 ? -3.559 27.641 12.016 1 98.5 194 PHE A N 1
ATOM 1494 C CA . PHE A 1 194 ? -4.34 26.75 12.867 1 98.5 194 PHE A CA 1
ATOM 1495 C C . PHE A 1 194 ? -3.936 26.906 14.328 1 98.5 194 PHE A C 1
ATOM 1497 O O . PHE A 1 194 ? -4.492 26.234 15.203 1 98.5 194 PHE A O 1
ATOM 1504 N N . GLY A 1 195 ? -2.932 27.688 14.594 1 97.44 195 GLY A N 1
ATOM 1505 C CA . GLY A 1 195 ? -2.51 27.938 15.969 1 97.44 195 GLY A CA 1
ATOM 1506 C C . GLY A 1 195 ? -1.669 26.812 16.531 1 97.44 195 GLY A C 1
ATOM 1507 O O . GLY A 1 195 ? -1.782 26.484 17.719 1 97.44 195 GLY A O 1
ATOM 1508 N N . ALA A 1 196 ? -0.89 26.219 15.734 1 97.44 196 ALA A N 1
ATOM 1509 C CA . ALA A 1 196 ? -0.014 25.141 16.203 1 97.44 196 ALA A CA 1
ATOM 1510 C C . ALA A 1 196 ? 0.937 25.641 17.281 1 97.44 196 ALA A C 1
ATOM 1512 O O . ALA A 1 196 ? 1.4 26.781 17.234 1 97.44 196 ALA A O 1
ATOM 1513 N N . PRO A 1 197 ? 1.262 24.734 18.25 1 95.12 197 PRO A N 1
ATOM 1514 C CA . PRO A 1 197 ? 2.305 25.109 19.203 1 95.12 197 PRO A CA 1
ATOM 1515 C C . PRO A 1 197 ? 3.641 25.406 18.531 1 95.12 197 PRO A C 1
ATOM 1517 O O . PRO A 1 197 ? 4.012 24.766 17.562 1 95.12 197 PRO A O 1
ATOM 1520 N N . GLN A 1 198 ? 4.375 26.281 19.141 1 94.81 198 GLN A N 1
ATOM 1521 C CA . GLN A 1 198 ? 5.668 26.672 18.594 1 94.81 198 GLN A CA 1
ATOM 1522 C C . GLN A 1 198 ? 6.621 25.484 18.531 1 94.81 198 GLN A C 1
ATOM 1524 O O . GLN A 1 198 ? 7.438 25.391 17.609 1 94.81 198 GLN A O 1
ATOM 1529 N N . SER A 1 199 ? 6.5 24.625 19.484 1 92.69 199 SER A N 1
ATOM 1530 C CA . SER A 1 199 ? 7.371 23.453 19.516 1 92.69 199 SER A CA 1
ATOM 1531 C C . SER A 1 199 ? 7.148 22.562 18.297 1 92.69 199 SER A C 1
ATOM 1533 O O . SER A 1 199 ? 8.07 21.891 17.844 1 92.69 199 SER A O 1
ATOM 1535 N N . ILE A 1 200 ? 5.93 22.516 17.766 1 92.06 200 ILE A N 1
ATOM 1536 C CA . ILE A 1 200 ? 5.613 21.734 16.562 1 92.06 200 ILE A CA 1
ATOM 1537 C C . ILE A 1 200 ? 6.125 22.469 15.328 1 92.06 200 ILE A C 1
ATOM 1539 O O . ILE A 1 200 ? 6.684 21.844 14.414 1 92.06 200 ILE A O 1
ATOM 1543 N N . ILE A 1 201 ? 5.996 23.75 15.305 1 92.62 201 ILE A N 1
ATOM 1544 C CA . ILE A 1 201 ? 6.434 24.578 14.188 1 92.62 201 ILE A CA 1
ATOM 1545 C C . ILE A 1 201 ? 7.953 24.547 14.078 1 92.62 201 ILE A C 1
ATOM 1547 O O . ILE A 1 201 ? 8.5 24.438 12.977 1 92.62 201 ILE A O 1
ATOM 1551 N N . ASP A 1 202 ? 8.633 24.5 15.203 1 88 202 ASP A N 1
ATOM 1552 C CA . ASP A 1 202 ? 10.086 24.594 15.242 1 88 202 ASP A CA 1
ATOM 1553 C C . ASP A 1 202 ? 10.727 23.219 15.078 1 88 202 ASP A C 1
ATOM 1555 O O . ASP A 1 202 ? 11.938 23.109 14.883 1 88 202 ASP A O 1
ATOM 1559 N N . LYS A 1 203 ? 9.906 22.234 15.195 1 82.62 203 LYS A N 1
ATOM 1560 C CA . LYS A 1 203 ? 10.438 20.891 15.133 1 82.62 203 LYS A CA 1
ATOM 1561 C C . LYS A 1 203 ? 11 20.578 13.75 1 82.62 203 LYS A C 1
ATOM 1563 O O . LYS A 1 203 ? 10.367 20.875 12.734 1 82.62 203 LYS A O 1
ATOM 1568 N N . MET A 1 204 ? 12.125 20.016 13.797 1 72.44 204 MET A N 1
ATOM 1569 C CA . MET A 1 204 ? 12.758 19.625 12.539 1 72.44 204 MET A CA 1
ATOM 1570 C C . MET A 1 204 ? 12.016 18.469 11.891 1 72.44 204 MET A C 1
ATOM 1572 O O . MET A 1 204 ? 11.562 17.547 12.586 1 72.44 204 MET A O 1
ATOM 1576 N N . SER A 1 205 ? 11.898 18.594 10.602 1 65.44 205 SER A N 1
ATOM 1577 C CA . SER A 1 205 ? 11.242 17.531 9.844 1 65.44 205 SER A CA 1
ATOM 1578 C C . SER A 1 205 ? 12.102 16.266 9.812 1 65.44 205 SER A C 1
ATOM 1580 O O . SER A 1 205 ? 13.305 16.344 9.555 1 65.44 205 SER A O 1
ATOM 1582 N N . THR A 1 206 ? 11.617 15.227 10.516 1 64.06 206 THR A N 1
ATOM 1583 C CA . THR A 1 206 ? 12.32 13.953 10.406 1 64.06 206 THR A CA 1
ATOM 1584 C C . THR A 1 206 ? 11.43 12.898 9.742 1 64.06 206 THR A C 1
ATOM 1586 O O . THR A 1 206 ? 10.203 13.008 9.766 1 64.06 206 THR A O 1
ATOM 1589 N N . THR A 1 207 ? 12.039 12.141 8.805 1 59.41 207 THR A N 1
ATOM 1590 C CA . THR A 1 207 ? 11.266 11.062 8.203 1 59.41 207 THR A CA 1
ATOM 1591 C C . THR A 1 207 ? 11.266 9.828 9.102 1 59.41 207 THR A C 1
ATOM 1593 O O . THR A 1 207 ? 10.484 8.898 8.891 1 59.41 207 THR A O 1
ATOM 1596 N N . GLY A 1 208 ? 11.938 10.008 10.203 1 57.59 208 GLY A N 1
ATOM 1597 C CA . GLY A 1 208 ? 12.031 8.914 11.156 1 57.59 208 GLY A CA 1
ATOM 1598 C C . GLY A 1 208 ? 12.766 7.707 10.609 1 57.59 208 GLY A C 1
ATOM 1599 O O . GLY A 1 208 ? 13.055 6.762 11.344 1 57.59 208 GLY A O 1
ATOM 1600 N N . THR A 1 209 ? 12.938 7.527 9.328 1 58.88 209 THR A N 1
ATOM 1601 C CA . THR A 1 209 ? 13.555 6.348 8.727 1 58.88 209 THR A CA 1
ATOM 1602 C C . THR A 1 209 ? 14.977 6.656 8.266 1 58.88 209 THR A C 1
ATOM 1604 O O . THR A 1 209 ? 15.906 5.91 8.578 1 58.88 209 THR A O 1
ATOM 1607 N N . TRP A 1 210 ? 15.109 7.758 7.621 1 58.94 210 TRP A N 1
ATOM 1608 C CA . TRP A 1 210 ? 16.344 8.047 6.902 1 58.94 210 TRP A CA 1
ATOM 1609 C C . TRP A 1 210 ? 17.219 9.016 7.688 1 58.94 210 TRP A C 1
ATOM 1611 O O . TRP A 1 210 ? 18.438 9.07 7.492 1 58.94 210 TRP A O 1
ATOM 1621 N N . ASP A 1 211 ? 16.453 9.742 8.445 1 60.41 211 ASP A N 1
ATOM 1622 C CA . ASP A 1 211 ? 17.172 10.844 9.078 1 60.41 211 ASP A CA 1
ATOM 1623 C C . ASP A 1 211 ? 17.578 10.492 10.508 1 60.41 211 ASP A C 1
ATOM 1625 O O . ASP A 1 211 ? 16.875 9.742 11.188 1 60.41 211 ASP A O 1
ATOM 1629 N N . ASN A 1 212 ? 18.859 10.703 10.68 1 61.66 212 ASN A N 1
ATOM 1630 C CA . ASN A 1 212 ? 19.406 10.625 12.031 1 61.66 212 ASN A CA 1
ATOM 1631 C C . ASN A 1 212 ? 20.125 11.914 12.422 1 61.66 212 ASN A C 1
ATOM 1633 O O . ASN A 1 212 ? 20.094 12.891 11.68 1 61.66 212 ASN A O 1
ATOM 1637 N N . GLU A 1 213 ? 20.516 11.945 13.672 1 61.28 213 GLU A N 1
ATOM 1638 C CA . GLU A 1 213 ? 21.188 13.125 14.188 1 61.28 213 GLU A CA 1
ATOM 1639 C C . GLU A 1 213 ? 22.406 13.484 13.336 1 61.28 213 GLU A C 1
ATOM 1641 O O . GLU A 1 213 ? 22.703 14.664 13.133 1 61.28 213 GLU A O 1
ATOM 1646 N N . ALA A 1 214 ? 22.953 12.539 12.617 1 63.41 214 ALA A N 1
ATOM 1647 C CA . ALA A 1 214 ? 24.219 12.734 11.922 1 63.41 214 ALA A CA 1
ATOM 1648 C C . ALA A 1 214 ? 24 13.391 10.562 1 63.41 214 ALA A C 1
ATOM 1650 O O . ALA A 1 214 ? 24.891 14.078 10.047 1 63.41 214 ALA A O 1
ATOM 1651 N N . ASN A 1 215 ? 22.812 13.227 10.031 1 75.06 215 ASN A N 1
ATOM 1652 C CA . ASN A 1 215 ? 22.609 13.75 8.68 1 75.06 215 ASN A CA 1
ATOM 1653 C C . ASN A 1 215 ? 21.516 14.805 8.648 1 75.06 215 ASN A C 1
ATOM 1655 O O . ASN A 1 215 ? 20.938 15.07 7.586 1 75.06 215 ASN A O 1
ATOM 1659 N N . GLN A 1 216 ? 21.25 15.312 9.703 1 76.5 216 GLN A N 1
ATOM 1660 C CA . GLN A 1 216 ? 20.141 16.234 9.867 1 76.5 216 GLN A CA 1
ATOM 1661 C C . GLN A 1 216 ? 20.297 17.453 8.969 1 76.5 216 GLN A C 1
ATOM 1663 O O . GLN A 1 216 ? 19.328 17.906 8.336 1 76.5 216 GLN A O 1
ATOM 1668 N N . LYS A 1 217 ? 21.438 18.031 8.93 1 78.56 217 LYS A N 1
ATOM 1669 C CA . LYS A 1 217 ? 21.688 19.219 8.117 1 78.56 217 LYS A CA 1
ATOM 1670 C C . LYS A 1 217 ? 21.453 18.938 6.637 1 78.56 217 LYS A C 1
ATOM 1672 O O . LYS A 1 217 ? 20.844 19.75 5.934 1 78.56 217 LYS A O 1
ATOM 1677 N N . GLU A 1 218 ? 21.953 17.828 6.195 1 81.75 218 GLU A N 1
ATOM 1678 C CA . GLU A 1 218 ? 21.812 17.438 4.793 1 81.75 218 GLU A CA 1
ATOM 1679 C C . GLU A 1 218 ? 20.344 17.234 4.434 1 81.75 218 GLU A C 1
ATOM 1681 O O . GLU A 1 218 ? 19.891 17.672 3.371 1 81.75 218 GLU A O 1
ATOM 1686 N N . VAL A 1 219 ? 19.688 16.609 5.297 1 80.69 219 VAL A N 1
ATOM 1687 C CA . VAL A 1 219 ? 18.266 16.328 5.074 1 80.69 219 VAL A CA 1
ATOM 1688 C C . VAL A 1 219 ? 17.484 17.641 5.055 1 80.69 219 VAL A C 1
ATOM 1690 O O . VAL A 1 219 ? 16.609 17.844 4.199 1 80.69 219 VAL A O 1
ATOM 1693 N N . THR A 1 220 ? 17.812 18.453 5.922 1 80.62 220 THR A N 1
ATOM 1694 C CA . THR A 1 220 ? 17.156 19.75 5.973 1 80.62 220 THR A CA 1
ATOM 1695 C C . THR A 1 220 ? 17.391 20.531 4.684 1 80.62 220 THR A C 1
ATOM 1697 O O . THR A 1 220 ? 16.453 21.125 4.133 1 80.62 220 THR A O 1
ATOM 1700 N N . GLU A 1 221 ? 18.531 20.484 4.254 1 86.94 221 GLU A N 1
ATOM 1701 C CA . GLU A 1 221 ? 18.891 21.25 3.066 1 86.94 221 GLU A CA 1
ATOM 1702 C C . GLU A 1 221 ? 18.203 20.703 1.822 1 86.94 221 GLU A C 1
ATOM 1704 O O . GLU A 1 221 ? 17.688 21.469 1.003 1 86.94 221 GLU A O 1
ATOM 1709 N N . ILE A 1 222 ? 18.234 19.438 1.694 1 88.62 222 ILE A N 1
ATOM 1710 C CA . ILE A 1 222 ? 17.625 18.875 0.497 1 88.62 222 ILE A CA 1
ATOM 1711 C C . ILE A 1 222 ? 16.109 19.141 0.517 1 88.62 222 ILE A C 1
ATOM 1713 O O . ILE A 1 222 ? 15.5 19.344 -0.532 1 88.62 222 ILE A O 1
ATOM 1717 N N . ASN A 1 223 ? 15.594 19.156 1.669 1 85.81 223 ASN A N 1
ATOM 1718 C CA . ASN A 1 223 ? 14.18 19.484 1.796 1 85.81 223 ASN A CA 1
ATOM 1719 C C . ASN A 1 223 ? 13.898 20.922 1.373 1 85.81 223 ASN A C 1
ATOM 1721 O O . ASN A 1 223 ? 12.891 21.203 0.732 1 85.81 223 ASN A O 1
ATOM 1725 N N . HIS A 1 224 ? 14.766 21.734 1.744 1 88.56 224 HIS A N 1
ATOM 1726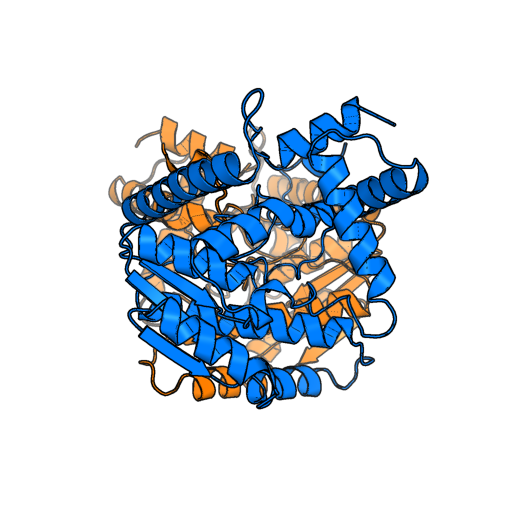 C CA . HIS A 1 224 ? 14.641 23.125 1.321 1 88.56 224 HIS A CA 1
ATOM 1727 C C . HIS A 1 224 ? 14.773 23.25 -0.192 1 88.56 224 HIS A C 1
ATOM 1729 O O . HIS A 1 224 ? 13.984 23.953 -0.831 1 88.56 224 HIS A O 1
ATOM 1735 N N . GLN A 1 225 ? 15.711 22.578 -0.718 1 93.56 225 GLN A N 1
ATOM 1736 C CA . GLN A 1 225 ? 15.977 22.656 -2.15 1 93.56 225 GLN A CA 1
ATOM 1737 C C . GLN A 1 225 ? 14.812 22.094 -2.959 1 93.56 225 GLN A C 1
ATOM 1739 O O . GLN A 1 225 ? 14.445 22.656 -3.998 1 93.56 225 GLN A O 1
ATOM 1744 N N . VAL A 1 226 ? 14.258 21.047 -2.496 1 93.94 226 VAL A N 1
ATOM 1745 C CA . VAL A 1 226 ? 13.156 20.438 -3.234 1 93.94 226 VAL A CA 1
ATOM 1746 C C . VAL A 1 226 ? 11.945 21.375 -3.209 1 93.94 226 VAL A C 1
ATOM 1748 O O . VAL A 1 226 ? 11.203 21.469 -4.188 1 93.94 226 VAL A O 1
ATOM 1751 N N . CYS A 1 227 ? 11.742 22.062 -2.15 1 91.06 227 CYS A N 1
ATOM 1752 C CA . CYS A 1 227 ? 10.656 23.031 -2.074 1 91.06 227 CYS A CA 1
ATOM 1753 C C . CYS A 1 227 ? 10.836 24.125 -3.119 1 91.06 227 CYS A C 1
ATOM 1755 O O . CYS A 1 227 ? 9.883 24.484 -3.814 1 91.06 227 CYS A O 1
ATOM 1757 N N . MET A 1 228 ? 12.016 24.609 -3.193 1 92.31 228 MET A N 1
ATOM 1758 C CA . MET A 1 228 ? 12.312 25.625 -4.199 1 92.31 228 MET A CA 1
ATOM 1759 C C . MET A 1 228 ? 12.117 25.078 -5.605 1 92.31 228 MET A C 1
ATOM 1761 O O . MET A 1 228 ? 11.492 25.719 -6.445 1 92.31 228 MET A O 1
ATOM 1765 N N . TYR A 1 229 ? 12.641 23.922 -5.754 1 94.94 229 TYR A N 1
ATOM 1766 C CA . TYR A 1 229 ? 12.57 23.25 -7.047 1 94.94 229 TYR A CA 1
ATOM 1767 C C . TYR A 1 229 ? 11.125 23.094 -7.504 1 94.94 229 TYR A C 1
ATOM 1769 O O . TYR A 1 229 ? 10.789 23.391 -8.656 1 94.94 229 TYR A O 1
ATOM 1777 N N . LEU A 1 230 ? 10.266 22.766 -6.578 1 93.69 230 LEU A N 1
ATOM 1778 C CA . LEU A 1 230 ? 8.875 22.469 -6.902 1 93.69 230 LEU A CA 1
ATOM 1779 C C . LEU A 1 230 ? 8.062 23.75 -7.047 1 93.69 230 LEU A C 1
ATOM 1781 O O . LEU A 1 230 ? 6.918 23.719 -7.5 1 93.69 230 LEU A O 1
ATOM 1785 N N . ARG A 1 231 ? 8.586 24.812 -6.715 1 88.56 231 ARG A N 1
ATOM 1786 C CA . ARG A 1 231 ? 7.957 26.109 -6.938 1 88.56 231 ARG A CA 1
ATOM 1787 C C . ARG A 1 231 ? 8.375 26.688 -8.281 1 88.56 231 ARG A C 1
ATOM 1789 O O . ARG A 1 231 ? 7.91 27.766 -8.672 1 88.56 231 ARG A O 1
ATOM 1796 N N . GLY A 1 232 ? 9.305 26 -8.93 1 90.12 232 GLY A N 1
ATOM 1797 C CA . GLY A 1 232 ? 9.773 26.453 -10.227 1 90.12 232 GLY A CA 1
ATOM 1798 C C . GLY A 1 232 ? 11.039 27.281 -10.148 1 90.12 232 GLY A C 1
ATOM 1799 O O . GLY A 1 232 ? 11.5 27.828 -11.156 1 90.12 232 GLY A O 1
ATOM 1800 N N . ASP A 1 233 ? 11.617 27.328 -9 1 92 233 ASP A N 1
ATOM 1801 C CA . ASP A 1 233 ? 12.82 28.141 -8.82 1 92 233 ASP A CA 1
ATOM 1802 C C . ASP A 1 233 ? 14.055 27.422 -9.352 1 92 233 ASP A C 1
ATOM 1804 O O . ASP A 1 233 ? 14.039 26.203 -9.523 1 92 233 ASP A O 1
ATOM 1808 N N . ASP A 1 234 ? 15.039 28.234 -9.586 1 95 234 ASP A N 1
ATOM 1809 C CA . ASP A 1 234 ? 16.328 27.672 -9.961 1 95 234 ASP A CA 1
ATOM 1810 C C . ASP A 1 234 ? 17.125 27.234 -8.727 1 95 234 ASP A C 1
ATOM 1812 O O . ASP A 1 234 ? 17.109 27.922 -7.707 1 95 234 ASP A O 1
ATOM 1816 N N . ILE A 1 235 ? 17.703 26.047 -8.844 1 95.94 235 ILE A N 1
ATOM 1817 C CA . ILE A 1 235 ? 18.609 25.547 -7.816 1 95.94 235 ILE A CA 1
ATOM 1818 C C . ILE A 1 235 ? 19.906 25.047 -8.461 1 95.94 235 ILE A C 1
ATOM 1820 O O . ILE A 1 235 ? 20.031 25.047 -9.688 1 95.94 235 ILE A O 1
ATOM 1824 N N . SER A 1 236 ? 20.844 24.766 -7.652 1 95.94 236 SER A N 1
ATOM 1825 C CA . SER A 1 236 ? 22.109 24.297 -8.203 1 95.94 236 SER A CA 1
ATOM 1826 C C . SER A 1 236 ? 21.938 23 -8.992 1 95.94 236 SER A C 1
ATOM 1828 O O . SER A 1 236 ? 21.031 22.219 -8.711 1 95.94 236 SER A O 1
ATOM 1830 N N . GLU A 1 237 ? 22.812 22.781 -9.914 1 95.94 237 GLU A N 1
ATOM 1831 C CA . GLU A 1 237 ? 22.797 21.562 -10.719 1 95.94 237 GLU A CA 1
ATOM 1832 C C . GLU A 1 237 ? 22.969 20.312 -9.844 1 95.94 237 GLU A C 1
ATOM 1834 O O . GLU A 1 237 ? 22.375 19.281 -10.102 1 95.94 237 GLU A O 1
ATOM 1839 N N . GLU A 1 238 ? 23.734 20.484 -8.914 1 95.94 238 GLU A N 1
ATOM 1840 C CA . GLU A 1 238 ? 24 19.391 -7.996 1 95.94 238 GLU A CA 1
ATOM 1841 C C . GLU A 1 238 ? 22.719 18.938 -7.289 1 95.94 238 GLU A C 1
ATOM 1843 O O . GLU A 1 238 ? 22.406 17.75 -7.262 1 95.94 238 GLU A O 1
ATOM 1848 N N . TYR A 1 239 ? 22 19.859 -6.773 1 95.38 239 TYR A N 1
ATOM 1849 C CA . TYR A 1 239 ? 20.766 19.547 -6.066 1 95.38 239 TYR A CA 1
ATOM 1850 C C . TYR A 1 239 ? 19.688 19.047 -7.027 1 95.38 239 TYR A C 1
ATOM 1852 O O . TYR A 1 239 ? 18.891 18.172 -6.688 1 95.38 239 TYR A O 1
ATOM 1860 N N . GLU A 1 240 ? 19.641 19.641 -8.164 1 96.75 240 GLU A N 1
ATOM 1861 C CA . GLU A 1 240 ? 18.688 19.172 -9.156 1 96.75 240 GLU A CA 1
ATOM 1862 C C . GLU A 1 240 ? 18.938 17.703 -9.5 1 96.75 240 GLU A C 1
ATOM 1864 O O . GLU A 1 240 ? 18 16.906 -9.547 1 96.75 240 GLU A O 1
ATOM 1869 N N . ASN A 1 241 ? 20.203 17.406 -9.758 1 96.94 241 ASN A N 1
ATOM 1870 C CA . ASN A 1 241 ? 20.562 16.031 -10.078 1 96.94 241 ASN A CA 1
ATOM 1871 C C . ASN A 1 241 ? 20.172 15.078 -8.945 1 96.94 241 ASN A C 1
ATOM 1873 O O . ASN A 1 241 ? 19.656 13.992 -9.195 1 96.94 241 ASN A O 1
ATOM 1877 N N . GLU A 1 242 ? 20.406 15.516 -7.773 1 95.38 242 GLU A N 1
ATOM 1878 C CA . GLU A 1 242 ? 20.062 14.703 -6.613 1 95.38 242 GLU A CA 1
ATOM 1879 C C . GLU A 1 242 ? 18.547 14.492 -6.5 1 95.38 242 GLU A C 1
ATOM 1881 O O . GLU A 1 242 ? 18.094 13.375 -6.285 1 95.38 242 GLU A O 1
ATOM 1886 N N . ILE A 1 243 ? 17.797 15.555 -6.656 1 95.88 243 ILE A N 1
ATOM 1887 C CA . ILE A 1 243 ? 16.344 15.5 -6.562 1 95.88 243 ILE A CA 1
ATOM 1888 C C . ILE A 1 243 ? 15.789 14.594 -7.66 1 95.88 243 ILE A C 1
ATOM 1890 O O . ILE A 1 243 ? 14.961 13.727 -7.391 1 95.88 243 ILE A O 1
ATOM 1894 N N . VAL A 1 244 ? 16.266 14.734 -8.852 1 96.5 244 VAL A N 1
ATOM 1895 C CA . VAL A 1 244 ? 15.766 13.961 -9.984 1 96.5 244 VAL A CA 1
ATOM 1896 C C . VAL A 1 244 ? 16.125 12.484 -9.805 1 96.5 244 VAL A C 1
ATOM 1898 O O . VAL A 1 244 ? 15.328 11.602 -10.117 1 96.5 244 VAL A O 1
ATOM 1901 N N . ASP A 1 245 ? 17.328 12.289 -9.328 1 95.62 245 ASP A N 1
ATOM 1902 C CA . ASP A 1 245 ? 17.75 10.914 -9.07 1 95.62 245 ASP A CA 1
ATOM 1903 C C . ASP A 1 245 ? 16.844 10.25 -8.031 1 95.62 245 ASP A C 1
ATOM 1905 O O . ASP A 1 245 ? 16.359 9.141 -8.25 1 95.62 245 ASP A O 1
ATOM 1909 N N . LEU A 1 246 ? 16.594 10.914 -6.926 1 94.06 246 LEU A N 1
ATOM 1910 C CA . LEU A 1 246 ? 15.742 10.383 -5.867 1 94.06 246 LEU A CA 1
ATOM 1911 C C . LEU A 1 246 ? 14.305 10.188 -6.355 1 94.06 246 LEU A C 1
ATOM 1913 O O . LEU A 1 246 ? 13.68 9.164 -6.074 1 94.06 246 LEU A O 1
ATOM 1917 N N . TYR A 1 247 ? 13.844 11.195 -7.109 1 95.69 247 TYR A N 1
ATOM 1918 C CA . TYR A 1 247 ? 12.508 11.133 -7.691 1 95.69 247 TYR A CA 1
ATOM 1919 C C . TYR A 1 247 ? 12.359 9.906 -8.586 1 95.69 247 TYR A C 1
ATOM 1921 O O . TYR A 1 247 ? 11.352 9.195 -8.516 1 95.69 247 TYR A O 1
ATOM 1929 N N . THR A 1 248 ? 13.383 9.648 -9.375 1 94.06 248 THR A N 1
ATOM 1930 C CA . THR A 1 248 ? 13.336 8.555 -10.344 1 94.06 248 THR A CA 1
ATOM 1931 C C . THR A 1 248 ? 13.445 7.203 -9.641 1 94.06 248 THR A C 1
ATOM 1933 O O . THR A 1 248 ? 12.664 6.289 -9.922 1 94.06 248 THR A O 1
ATOM 1936 N N . ARG A 1 249 ? 14.289 7.082 -8.695 1 91.69 249 ARG A N 1
ATOM 1937 C CA . ARG A 1 249 ? 14.523 5.816 -8.008 1 91.69 249 ARG A CA 1
ATOM 1938 C C . ARG A 1 249 ? 13.336 5.438 -7.137 1 91.69 249 ARG A C 1
ATOM 1940 O O . ARG A 1 249 ? 13.109 4.258 -6.859 1 91.69 249 ARG A O 1
ATOM 1947 N N . SER A 1 250 ? 12.578 6.477 -6.719 1 93.81 250 SER A N 1
ATOM 1948 C CA . SER A 1 250 ? 11.477 6.207 -5.801 1 93.81 250 SER A CA 1
ATOM 1949 C C . SER A 1 250 ? 10.148 6.145 -6.543 1 93.81 250 SER A C 1
ATOM 1951 O O . SER A 1 250 ? 9.086 6.133 -5.922 1 93.81 250 SER A O 1
ATOM 1953 N N . GLU A 1 251 ? 10.133 6.086 -7.852 1 93.75 251 GLU A N 1
ATOM 1954 C CA . GLU A 1 251 ? 8.914 6.082 -8.656 1 93.75 251 GLU A CA 1
ATOM 1955 C C . GLU A 1 251 ? 7.996 4.93 -8.258 1 93.75 251 GLU A C 1
ATOM 1957 O O . GLU A 1 251 ? 6.77 5.078 -8.25 1 93.75 251 GLU A O 1
ATOM 1962 N N . HIS A 1 252 ? 8.578 3.799 -7.914 1 92.44 252 HIS A N 1
ATOM 1963 C CA . HIS A 1 252 ? 7.82 2.609 -7.543 1 92.44 252 HIS A CA 1
ATOM 1964 C C . HIS A 1 252 ? 6.969 2.865 -6.305 1 92.44 252 HIS A C 1
ATOM 1966 O O . HIS A 1 252 ? 5.957 2.189 -6.094 1 92.44 252 HIS A O 1
ATOM 1972 N N . LYS A 1 253 ? 7.301 3.887 -5.496 1 93.06 253 LYS A N 1
ATOM 1973 C CA . LYS A 1 253 ? 6.555 4.207 -4.281 1 93.06 253 LYS A CA 1
ATOM 1974 C C . LYS A 1 253 ? 5.312 5.031 -4.602 1 93.06 253 LYS A C 1
ATOM 1976 O O . LYS A 1 253 ? 4.422 5.176 -3.762 1 93.06 253 LYS A O 1
ATOM 1981 N N . ARG A 1 254 ? 5.234 5.57 -5.762 1 93.12 254 ARG A N 1
ATOM 1982 C CA . ARG A 1 254 ? 4.125 6.438 -6.141 1 93.12 254 ARG A CA 1
ATOM 1983 C C . ARG A 1 254 ? 3.156 5.711 -7.07 1 93.12 254 ARG A C 1
ATOM 1985 O O . ARG A 1 254 ? 2.303 6.34 -7.699 1 93.12 254 ARG A O 1
ATOM 1992 N N . HIS A 1 255 ? 3.361 4.387 -7.18 1 92.12 255 HIS A N 1
ATOM 1993 C CA . HIS A 1 255 ? 2.488 3.551 -7.996 1 92.12 255 HIS A CA 1
ATOM 1994 C C . HIS A 1 255 ? 2.061 2.299 -7.234 1 92.12 255 HIS A C 1
ATOM 1996 O O . HIS A 1 255 ? 2.781 1.825 -6.355 1 92.12 255 HIS A O 1
ATOM 2002 N N . SER A 1 256 ? 0.854 1.771 -7.648 1 93.06 256 SER A N 1
ATOM 2003 C CA . SER A 1 256 ? 0.469 0.431 -7.219 1 93.06 256 SER A CA 1
ATOM 2004 C C . SER A 1 256 ? 1.447 -0.619 -7.734 1 93.06 256 SER A C 1
ATOM 2006 O O . SER A 1 256 ? 2.279 -0.329 -8.594 1 93.06 256 SER A O 1
ATOM 2008 N N . PRO A 1 257 ? 1.414 -1.862 -7.145 1 95.31 257 PRO A N 1
ATOM 2009 C CA . PRO A 1 257 ? 2.289 -2.9 -7.695 1 95.31 257 PRO A CA 1
ATOM 2010 C C . PRO A 1 257 ? 2.191 -3.01 -9.211 1 95.31 257 PRO A C 1
ATOM 2012 O O . PRO A 1 257 ? 1.097 -2.912 -9.773 1 95.31 257 PRO A O 1
ATOM 2015 N N . VAL A 1 258 ? 3.328 -3.164 -9.844 1 95.69 258 VAL A N 1
ATOM 2016 C CA . VAL A 1 258 ? 3.348 -3.229 -11.297 1 95.69 258 VAL A CA 1
ATOM 2017 C C . VAL A 1 258 ? 2.67 -4.512 -11.766 1 95.69 258 VAL A C 1
ATOM 2019 O O . VAL A 1 258 ? 2.883 -5.582 -11.195 1 95.69 258 VAL A O 1
ATOM 2022 N N . THR A 1 259 ? 1.888 -4.418 -12.766 1 94.75 259 THR A N 1
ATOM 2023 C CA . THR A 1 259 ? 1.238 -5.543 -13.43 1 94.75 259 THR A CA 1
ATOM 2024 C C . THR A 1 259 ? 1.652 -5.617 -14.898 1 94.75 259 THR A C 1
ATOM 2026 O O . THR A 1 259 ? 2.258 -4.684 -15.422 1 94.75 259 THR A O 1
ATOM 2029 N N . PRO A 1 260 ? 1.341 -6.707 -15.547 1 91.38 260 PRO A N 1
ATOM 2030 C CA . PRO A 1 260 ? 1.734 -6.84 -16.953 1 91.38 260 PRO A CA 1
ATOM 2031 C C . PRO A 1 260 ? 1.117 -5.762 -17.844 1 91.38 260 PRO A C 1
ATOM 2033 O O . PRO A 1 260 ? 1.607 -5.516 -18.938 1 91.38 260 PRO A O 1
ATOM 2036 N N . LYS A 1 261 ? 0.099 -5.133 -17.359 1 89.88 261 LYS A N 1
ATOM 2037 C CA . LYS A 1 261 ? -0.554 -4.105 -18.172 1 89.88 261 LYS A CA 1
ATOM 2038 C C . LYS A 1 261 ? 0.162 -2.766 -18.047 1 89.88 261 LYS A C 1
ATOM 2040 O O . LYS A 1 261 ? -0.082 -1.846 -18.828 1 89.88 261 LYS A O 1
ATOM 2045 N N . ASP A 1 262 ? 0.949 -2.641 -17.078 1 90.75 262 ASP A N 1
ATOM 2046 C CA . ASP A 1 262 ? 1.576 -1.357 -16.781 1 90.75 262 ASP A CA 1
ATOM 2047 C C . ASP A 1 262 ? 2.82 -1.139 -17.641 1 90.75 262 ASP A C 1
ATOM 2049 O O . ASP A 1 262 ? 3.592 -2.07 -17.875 1 90.75 262 ASP A O 1
ATOM 2053 N N . ALA A 1 263 ? 2.99 0.106 -18.094 1 85.56 263 ALA A N 1
ATOM 2054 C CA . ALA A 1 263 ? 4.129 0.437 -18.953 1 85.56 263 ALA A CA 1
ATOM 2055 C C . ALA A 1 263 ? 4.906 1.625 -18.391 1 85.56 263 ALA A C 1
ATOM 2057 O O . ALA A 1 263 ? 5.891 2.066 -18.984 1 85.56 263 ALA A O 1
ATOM 2058 N N . TRP A 1 264 ? 4.531 2.121 -17.25 1 83 264 TRP A N 1
ATOM 2059 C CA . TRP A 1 264 ? 5.105 3.357 -16.734 1 83 264 TRP A CA 1
ATOM 2060 C C . TRP A 1 264 ? 6.594 3.186 -16.438 1 83 264 TRP A C 1
ATOM 2062 O O . TRP A 1 264 ? 7.348 4.16 -16.438 1 83 264 TRP A O 1
ATOM 2072 N N . TRP A 1 265 ? 7.039 1.94 -16.25 1 84.06 265 TRP A N 1
ATOM 2073 C CA . TRP A 1 265 ? 8.398 1.712 -15.789 1 84.06 265 TRP A CA 1
ATOM 2074 C C . TRP A 1 265 ? 9.352 1.505 -16.969 1 84.06 265 TRP A C 1
ATOM 2076 O O . TRP A 1 265 ? 10.562 1.404 -16.781 1 84.06 265 TRP A O 1
ATOM 2086 N N . PHE A 1 266 ? 8.797 1.32 -18.188 1 77.38 266 PHE A N 1
ATOM 2087 C CA . PHE A 1 266 ? 9.617 1.157 -19.375 1 77.38 266 PHE A CA 1
ATOM 2088 C C . PHE A 1 266 ? 10.32 2.461 -19.734 1 77.38 266 PHE A C 1
ATOM 2090 O O . PHE A 1 266 ? 11.398 2.449 -20.328 1 77.38 266 PHE A O 1
ATOM 2097 N N . GLU A 1 267 ? 9.789 3.631 -19.484 1 59.56 267 GLU A N 1
ATOM 2098 C CA . GLU A 1 267 ? 10.281 4.871 -20.078 1 59.56 267 GLU A CA 1
ATOM 2099 C C . GLU A 1 267 ? 11.539 5.359 -19.359 1 59.56 267 GLU A C 1
ATOM 2101 O O . GLU A 1 267 ? 11.734 5.105 -18.172 1 59.56 267 GLU A O 1
ATOM 2106 N N . MET B 1 1 ? -27.438 -8.711 -19.25 1 85.19 1 MET B N 1
ATOM 2107 C CA . MET B 1 1 ? -26 -8.523 -19.016 1 85.19 1 MET B CA 1
ATOM 2108 C C . MET B 1 1 ? -25.531 -7.199 -19.594 1 85.19 1 MET B C 1
ATOM 2110 O O . MET B 1 1 ? -25.938 -6.812 -20.688 1 85.19 1 MET B O 1
ATOM 2114 N N . ASN B 1 2 ? -24.859 -6.414 -18.859 1 92.19 2 ASN B N 1
ATOM 2115 C CA . ASN B 1 2 ? -24.25 -5.176 -19.344 1 92.19 2 ASN B CA 1
ATOM 2116 C C . ASN B 1 2 ? -22.875 -5.43 -19.953 1 92.19 2 ASN B C 1
ATOM 2118 O O . ASN B 1 2 ? -21.859 -5.383 -19.25 1 92.19 2 ASN B O 1
ATOM 2122 N N . LYS B 1 3 ? -22.797 -5.629 -21.219 1 93.19 3 LYS B N 1
ATOM 2123 C CA . LYS B 1 3 ? -21.578 -6.008 -21.906 1 93.19 3 LYS B CA 1
ATOM 2124 C C . LYS B 1 3 ? -20.562 -4.863 -21.906 1 93.19 3 LYS B C 1
ATOM 2126 O O . LYS B 1 3 ? -19.344 -5.102 -21.906 1 93.19 3 LYS B O 1
ATOM 2131 N N . ILE B 1 4 ? -21.047 -3.736 -21.906 1 94 4 ILE B N 1
ATOM 2132 C CA . ILE B 1 4 ? -20.172 -2.57 -21.875 1 94 4 ILE B CA 1
ATOM 2133 C C . ILE B 1 4 ? -19.391 -2.549 -20.562 1 94 4 ILE B C 1
ATOM 2135 O O . ILE B 1 4 ? -18.172 -2.383 -20.562 1 94 4 ILE B O 1
ATOM 2139 N N . LYS B 1 5 ? -20.109 -2.75 -19.5 1 95.06 5 LYS B N 1
ATOM 2140 C CA . LYS B 1 5 ? -19.469 -2.779 -18.188 1 95.06 5 LYS B CA 1
ATOM 2141 C C . LYS B 1 5 ? -18.5 -3.955 -18.078 1 95.06 5 LYS B C 1
ATOM 2143 O O . LYS B 1 5 ? -17.406 -3.82 -17.5 1 95.06 5 LYS B O 1
ATOM 2148 N N . GLN B 1 6 ? -18.891 -5.066 -18.547 1 95.25 6 GLN B N 1
ATOM 2149 C CA . GLN B 1 6 ? -18.031 -6.246 -18.547 1 95.25 6 GLN B CA 1
ATOM 2150 C C . GLN B 1 6 ? -16.703 -5.969 -19.266 1 95.25 6 GLN B C 1
ATOM 2152 O O . GLN B 1 6 ? -15.641 -6.281 -18.734 1 95.25 6 GLN B O 1
ATOM 2157 N N . GLN B 1 7 ? -16.766 -5.332 -20.422 1 94.06 7 GLN B N 1
ATOM 2158 C CA . GLN B 1 7 ? -15.57 -5.004 -21.203 1 94.06 7 GLN B CA 1
ATOM 2159 C C . GLN B 1 7 ? -14.719 -3.965 -20.484 1 94.06 7 GLN B C 1
ATOM 2161 O O . GLN B 1 7 ? -13.484 -4.023 -20.531 1 94.06 7 GLN B O 1
ATOM 2166 N N . GLN B 1 8 ? -15.352 -3.08 -19.875 1 94.06 8 GLN B N 1
ATOM 2167 C CA . GLN B 1 8 ? -14.648 -2.053 -19.109 1 94.06 8 GLN B CA 1
ATOM 2168 C C . GLN B 1 8 ? -13.82 -2.67 -18 1 94.06 8 GLN B C 1
ATOM 2170 O O . GLN B 1 8 ? -12.656 -2.309 -17.812 1 94.06 8 GLN B O 1
ATOM 2175 N N . ILE B 1 9 ? -14.398 -3.564 -17.312 1 93.94 9 ILE B N 1
ATOM 2176 C CA . ILE B 1 9 ? -13.719 -4.219 -16.203 1 93.94 9 ILE B CA 1
ATOM 2177 C C . ILE B 1 9 ? -12.547 -5.043 -16.734 1 93.94 9 ILE B C 1
ATOM 2179 O O . ILE B 1 9 ? -11.438 -4.961 -16.203 1 93.94 9 ILE B O 1
ATOM 2183 N N . MET B 1 10 ? -12.766 -5.77 -17.766 1 93 10 MET B N 1
ATOM 2184 C CA . MET B 1 10 ? -11.719 -6.59 -18.375 1 93 10 MET B CA 1
ATOM 2185 C C . MET B 1 10 ? -10.547 -5.727 -18.828 1 93 10 MET B C 1
ATOM 2187 O O . MET B 1 10 ? -9.391 -6.074 -18.594 1 93 10 MET B O 1
ATOM 2191 N N . ASN B 1 11 ? -10.875 -4.602 -19.391 1 91.88 11 ASN B N 1
ATOM 2192 C CA . ASN B 1 11 ? -9.852 -3.699 -19.906 1 91.88 11 ASN B CA 1
ATOM 2193 C C . ASN B 1 11 ? -9.094 -3.014 -18.766 1 91.88 11 ASN B C 1
ATOM 2195 O O . ASN B 1 11 ? -7.879 -2.842 -18.828 1 91.88 11 ASN B O 1
ATOM 2199 N N . GLU B 1 12 ? -9.812 -2.625 -17.75 1 90.31 12 GLU B N 1
ATOM 2200 C CA . GLU B 1 12 ? -9.188 -1.935 -16.625 1 90.31 12 GLU B CA 1
ATOM 2201 C C . GLU B 1 12 ? -8.141 -2.816 -15.953 1 90.31 12 GLU B C 1
ATOM 2203 O O . GLU B 1 12 ? -7.043 -2.355 -15.633 1 90.31 12 GLU B O 1
ATOM 2208 N N . ILE B 1 13 ? -8.445 -4.016 -15.82 1 89.5 13 ILE B N 1
ATOM 2209 C CA . ILE B 1 13 ? -7.543 -4.918 -15.109 1 89.5 13 ILE B CA 1
ATOM 2210 C C . ILE B 1 13 ? -6.461 -5.414 -16.062 1 89.5 13 ILE B C 1
ATOM 2212 O O . ILE B 1 13 ? -5.395 -5.855 -15.633 1 89.5 13 ILE B O 1
ATOM 2216 N N . GLY B 1 14 ? -6.719 -5.359 -17.406 1 88.38 14 GLY B N 1
ATOM 2217 C CA . GLY B 1 14 ? -5.758 -5.793 -18.406 1 88.38 14 GLY B CA 1
ATOM 2218 C C . GLY B 1 14 ? -5.676 -7.305 -18.547 1 88.38 14 GLY B C 1
ATOM 2219 O O . GLY B 1 14 ? -4.582 -7.875 -18.516 1 88.38 14 GLY B O 1
ATOM 2220 N N . ILE B 1 15 ? -6.793 -7.945 -18.672 1 89.38 15 ILE B N 1
ATOM 2221 C CA . ILE B 1 15 ? -6.852 -9.391 -18.844 1 89.38 15 ILE B CA 1
ATOM 2222 C C . ILE B 1 15 ? -6.43 -9.766 -20.266 1 89.38 15 ILE B C 1
ATOM 2224 O O . ILE B 1 15 ? -7.055 -9.328 -21.234 1 89.38 15 ILE B O 1
ATOM 2228 N N . PRO B 1 16 ? -5.461 -10.555 -20.312 1 90 16 PRO B N 1
ATOM 2229 C CA . PRO B 1 16 ? -5.066 -10.953 -21.672 1 90 16 PRO B CA 1
ATOM 2230 C C . PRO B 1 16 ? -6.105 -11.836 -22.359 1 90 16 PRO B C 1
ATOM 2232 O O . PRO B 1 16 ? -6.641 -12.758 -21.734 1 90 16 PRO B O 1
ATOM 2235 N N . CYS B 1 17 ? -6.32 -11.617 -23.531 1 86.88 17 CYS B N 1
ATOM 2236 C CA . CYS B 1 17 ? -7.312 -12.383 -24.281 1 86.88 17 CYS B CA 1
ATOM 2237 C C . CYS B 1 17 ? -6.688 -13.633 -24.875 1 86.88 17 CYS B C 1
ATOM 2239 O O . CYS B 1 17 ? -5.605 -13.57 -25.469 1 86.88 17 CYS B O 1
ATOM 2241 N N . PRO B 1 18 ? -7.484 -14.68 -24.734 1 88.88 18 PRO B N 1
ATOM 2242 C CA . PRO B 1 18 ? -7.016 -15.852 -25.484 1 88.88 18 PRO B CA 1
ATOM 2243 C C . PRO B 1 18 ? -7.113 -15.664 -27 1 88.88 18 PRO B C 1
ATOM 2245 O O . PRO B 1 18 ? -7.988 -14.945 -27.469 1 88.88 18 PRO B O 1
ATOM 2248 N N . LEU B 1 19 ? -6.207 -16.344 -27.688 1 87.94 19 LEU B N 1
ATOM 2249 C CA . LEU B 1 19 ? -6.254 -16.328 -29.141 1 87.94 19 LEU B CA 1
ATOM 2250 C C . LEU B 1 19 ? -7.41 -17.188 -29.656 1 87.94 19 LEU B C 1
ATOM 2252 O O . LEU B 1 19 ? -7.953 -18.016 -28.922 1 87.94 19 LEU B O 1
ATOM 2256 N N . GLU B 1 20 ? -7.684 -16.875 -30.938 1 88.62 20 GLU B N 1
ATOM 2257 C CA . GLU B 1 20 ? -8.766 -17.656 -31.547 1 88.62 20 GLU B CA 1
ATOM 2258 C C . GLU B 1 20 ? -8.477 -19.156 -31.484 1 88.62 20 GLU B C 1
ATOM 2260 O O . GLU B 1 20 ? -7.387 -19.594 -31.875 1 88.62 20 GLU B O 1
ATOM 2265 N N . ASN B 1 21 ? -9.422 -20.031 -30.922 1 89.31 21 ASN B N 1
ATOM 2266 C CA . ASN B 1 21 ? -9.352 -21.484 -30.828 1 89.31 21 ASN B CA 1
ATOM 2267 C C . ASN B 1 21 ? -8.195 -21.938 -29.938 1 89.31 21 ASN B C 1
ATOM 2269 O O . ASN B 1 21 ? -7.684 -23.047 -30.094 1 89.31 21 ASN B O 1
ATOM 2273 N N . GLU B 1 22 ? -7.707 -21.016 -29.172 1 93.38 22 GLU B N 1
ATOM 2274 C CA . GLU B 1 22 ? -6.633 -21.359 -28.25 1 93.38 22 GLU B CA 1
ATOM 2275 C C . GLU B 1 22 ? -7.168 -22.156 -27.062 1 93.38 22 GLU B C 1
ATOM 2277 O O . GLU B 1 22 ? -8.086 -21.703 -26.359 1 93.38 22 GLU B O 1
ATOM 2282 N N . SER B 1 23 ? -6.625 -23.391 -26.859 1 95.06 23 SER B N 1
ATOM 2283 C CA . SER B 1 23 ? -7.008 -24.141 -25.672 1 95.06 23 SER B CA 1
ATOM 2284 C C . SER B 1 23 ? -6.5 -23.469 -24.406 1 95.06 23 SER B C 1
ATOM 2286 O O . SER B 1 23 ? -5.594 -22.641 -24.453 1 95.06 23 SER B O 1
ATOM 2288 N N . ASP B 1 24 ? -7.043 -23.812 -23.266 1 94.31 24 ASP B N 1
ATOM 2289 C CA . ASP B 1 24 ? -6.605 -23.266 -21.984 1 94.31 24 ASP B CA 1
ATOM 2290 C C . ASP B 1 24 ? -5.145 -23.625 -21.703 1 94.31 24 ASP B C 1
ATOM 2292 O O . ASP B 1 24 ? -4.398 -22.812 -21.156 1 94.31 24 ASP B O 1
ATOM 2296 N N . GLN B 1 25 ? -4.82 -24.812 -22.109 1 96.44 25 GLN B N 1
ATOM 2297 C CA . GLN B 1 25 ? -3.441 -25.25 -21.891 1 96.44 25 GLN B CA 1
ATOM 2298 C C . GLN B 1 25 ? -2.469 -24.406 -22.719 1 96.44 25 GLN B C 1
ATOM 2300 O O . GLN B 1 25 ? -1.444 -23.953 -22.203 1 96.44 25 GLN B O 1
ATOM 2305 N N . LYS B 1 26 ? -2.791 -24.188 -24 1 97.06 26 LYS B N 1
ATOM 2306 C CA . LYS B 1 26 ? -1.94 -23.359 -24.859 1 97.06 26 LYS B CA 1
ATOM 2307 C C . LYS B 1 26 ? -1.912 -21.906 -24.375 1 97.06 26 LYS B C 1
ATOM 2309 O O . LYS B 1 26 ? -0.866 -21.25 -24.406 1 97.06 26 LYS B O 1
ATOM 2314 N N . TYR B 1 27 ? -3.088 -21.469 -23.984 1 96.88 27 TYR B N 1
ATOM 2315 C CA . TYR B 1 27 ? -3.174 -20.141 -23.391 1 96.88 27 TYR B CA 1
ATOM 2316 C C . TYR B 1 27 ? -2.281 -20.016 -22.172 1 96.88 27 TYR B C 1
ATOM 2318 O O . TYR B 1 27 ? -1.526 -19.047 -22.031 1 96.88 27 TYR B O 1
ATOM 2326 N N . ALA B 1 28 ? -2.293 -20.969 -21.297 1 98 28 ALA B N 1
ATOM 2327 C CA . ALA B 1 28 ? -1.475 -20.984 -20.094 1 98 28 ALA B CA 1
ATOM 2328 C C . ALA B 1 28 ? 0.012 -20.969 -20.438 1 98 28 ALA B C 1
ATOM 2330 O O . ALA B 1 28 ? 0.793 -20.25 -19.812 1 98 28 ALA B O 1
ATOM 2331 N N . ILE B 1 29 ? 0.396 -21.75 -21.422 1 98.31 29 ILE B N 1
ATOM 2332 C CA . ILE B 1 29 ? 1.792 -21.812 -21.844 1 98.31 29 ILE B CA 1
ATOM 2333 C C . ILE B 1 29 ? 2.25 -20.438 -22.328 1 98.31 29 ILE B C 1
ATOM 2335 O O . ILE B 1 29 ? 3.328 -19.969 -21.953 1 98.31 29 ILE B O 1
ATOM 2339 N N . ARG B 1 30 ? 1.416 -19.797 -23.125 1 97.94 30 ARG B N 1
ATOM 2340 C CA . ARG B 1 30 ? 1.742 -18.469 -23.609 1 97.94 30 ARG B CA 1
ATOM 2341 C C . ARG B 1 30 ? 1.854 -17.469 -22.469 1 97.94 30 ARG B C 1
ATOM 2343 O O . ARG B 1 30 ? 2.785 -16.672 -22.422 1 97.94 30 ARG B O 1
ATOM 2350 N N . MET B 1 31 ? 0.924 -17.531 -21.516 1 97.88 31 MET B N 1
ATOM 2351 C CA . MET B 1 31 ? 0.936 -16.625 -20.375 1 97.88 31 MET B CA 1
ATOM 2352 C C . MET B 1 31 ? 2.158 -16.875 -19.5 1 97.88 31 MET B C 1
ATOM 2354 O O . MET B 1 31 ? 2.697 -15.938 -18.906 1 97.88 31 MET B O 1
ATOM 2358 N N . ILE B 1 32 ? 2.59 -18.141 -19.375 1 98.69 32 ILE B N 1
ATOM 2359 C CA . ILE B 1 32 ? 3.803 -18.453 -18.625 1 98.69 32 ILE B CA 1
ATOM 2360 C C . ILE B 1 32 ? 4.992 -17.719 -19.234 1 98.69 32 ILE B C 1
ATOM 2362 O O . ILE B 1 32 ? 5.766 -17.078 -18.531 1 98.69 32 ILE B O 1
ATOM 2366 N N . GLU B 1 33 ? 5.113 -17.75 -20.547 1 98.38 33 GLU B N 1
ATOM 2367 C CA . GLU B 1 33 ? 6.215 -17.078 -21.219 1 98.38 33 GLU B CA 1
ATOM 2368 C C . GLU B 1 33 ? 6.148 -15.562 -21.031 1 98.38 33 GLU B C 1
ATOM 2370 O O . GLU B 1 33 ? 7.164 -14.922 -20.766 1 98.38 33 GLU B O 1
ATOM 2375 N N . GLU B 1 34 ? 4.988 -15.023 -21.172 1 97.5 34 GLU B N 1
ATOM 2376 C CA . GLU B 1 34 ? 4.809 -13.578 -21.031 1 97.5 34 GLU B CA 1
ATOM 2377 C C . GLU B 1 34 ? 5.105 -13.125 -19.594 1 97.5 34 GLU B C 1
ATOM 2379 O O . GLU B 1 34 ? 5.746 -12.094 -19.391 1 97.5 34 GLU B O 1
ATOM 2384 N N . ALA B 1 35 ? 4.625 -13.883 -18.656 1 98.12 35 ALA B N 1
ATOM 2385 C CA . ALA B 1 35 ? 4.863 -13.547 -17.266 1 98.12 35 ALA B CA 1
ATOM 2386 C C . ALA B 1 3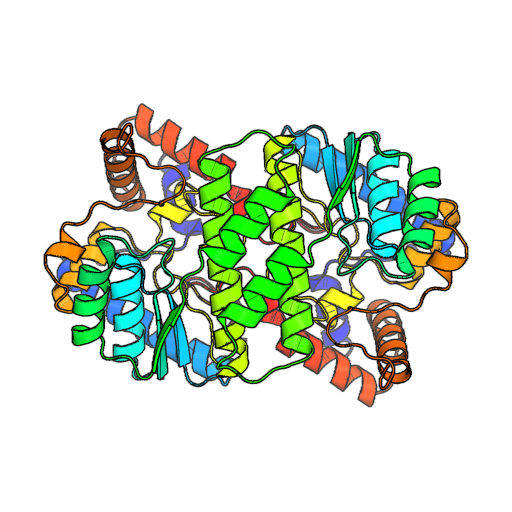5 ? 6.348 -13.625 -16.922 1 98.12 35 ALA B C 1
ATOM 2388 O O . ALA B 1 35 ? 6.871 -12.781 -16.188 1 98.12 35 ALA B O 1
ATOM 2389 N N . CYS B 1 36 ? 7.023 -14.664 -17.422 1 98.5 36 CYS B N 1
ATOM 2390 C CA . CYS B 1 36 ? 8.461 -14.805 -17.203 1 98.5 36 CYS B CA 1
ATOM 2391 C C . CYS B 1 36 ? 9.211 -13.602 -17.781 1 98.5 36 CYS B C 1
ATOM 2393 O O . CYS B 1 36 ? 10.086 -13.047 -17.109 1 98.5 36 CYS B O 1
ATOM 2395 N N . THR B 1 37 ? 8.859 -13.188 -18.969 1 98 37 THR B N 1
ATOM 2396 C CA . THR B 1 37 ? 9.492 -12.031 -19.609 1 98 37 THR B CA 1
ATOM 2397 C C . THR B 1 37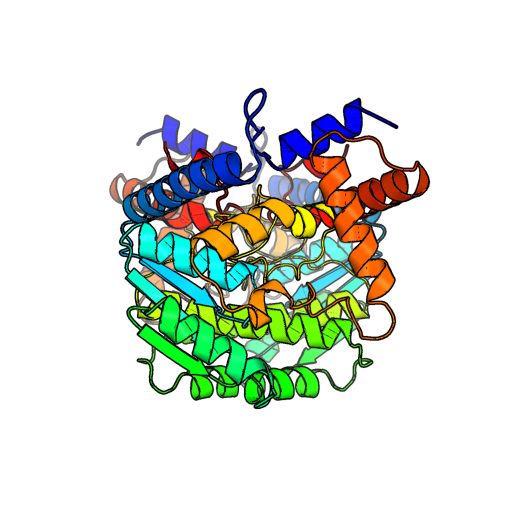 ? 9.242 -10.766 -18.781 1 98 37 THR B C 1
ATOM 2399 O O . THR B 1 37 ? 10.156 -9.969 -18.578 1 98 37 THR B O 1
ATOM 2402 N N . PHE B 1 38 ? 8.047 -10.648 -18.344 1 97.62 38 PHE B N 1
ATOM 2403 C CA . PHE B 1 38 ? 7.656 -9.508 -17.531 1 97.62 38 PHE B CA 1
ATOM 2404 C C . PHE B 1 38 ? 8.5 -9.445 -16.25 1 97.62 38 PHE B C 1
ATOM 2406 O O . PHE B 1 38 ? 9.039 -8.391 -15.922 1 97.62 38 PHE B O 1
ATOM 2413 N N . LEU B 1 39 ? 8.648 -10.555 -15.555 1 98.31 39 LEU B N 1
ATOM 2414 C CA . LEU B 1 39 ? 9.445 -10.656 -14.336 1 98.31 39 LEU B CA 1
ATOM 2415 C C . LEU B 1 39 ? 10.906 -10.305 -14.602 1 98.31 39 LEU B C 1
ATOM 2417 O O . LEU B 1 39 ? 11.523 -9.555 -13.844 1 98.31 39 LEU B O 1
ATOM 2421 N N . LYS B 1 40 ? 11.469 -10.805 -15.68 1 98.12 40 LYS B N 1
ATOM 2422 C CA . LYS B 1 40 ? 12.852 -10.547 -16.047 1 98.12 40 LYS B CA 1
ATOM 2423 C C . LYS B 1 40 ? 13.07 -9.062 -16.359 1 98.12 40 LYS B C 1
ATOM 2425 O O . LYS B 1 40 ? 14.039 -8.461 -15.867 1 98.12 40 LYS B O 1
ATOM 2430 N N . ASN B 1 41 ? 12.188 -8.531 -17.156 1 97.5 41 ASN B N 1
ATOM 2431 C CA . ASN B 1 41 ? 12.336 -7.141 -17.578 1 97.5 41 ASN B CA 1
ATOM 2432 C C . ASN B 1 41 ? 12.266 -6.191 -16.391 1 97.5 41 ASN B C 1
ATOM 2434 O O . ASN B 1 41 ? 13.023 -5.223 -16.312 1 97.5 41 ASN B O 1
ATOM 2438 N N . TYR B 1 42 ? 11.359 -6.461 -15.477 1 97.31 42 TYR B N 1
ATOM 2439 C CA . TYR B 1 42 ? 11.227 -5.566 -14.336 1 97.31 42 TYR B CA 1
ATOM 2440 C C . TYR B 1 42 ? 12.422 -5.691 -13.398 1 97.31 42 TYR B C 1
ATOM 2442 O O . TYR B 1 42 ? 12.906 -4.691 -12.867 1 97.31 42 TYR B O 1
ATOM 2450 N N . ALA B 1 43 ? 12.867 -6.91 -13.141 1 97.25 43 ALA B N 1
ATOM 2451 C CA . ALA B 1 43 ? 14.078 -7.105 -12.352 1 97.25 43 ALA B CA 1
ATOM 2452 C C . ALA B 1 43 ? 15.258 -6.348 -12.961 1 97.25 43 ALA B C 1
ATOM 2454 O O . ALA B 1 43 ? 15.992 -5.664 -12.25 1 97.25 43 ALA B O 1
ATOM 2455 N N . LYS B 1 44 ? 15.406 -6.461 -14.242 1 96.19 44 LYS B N 1
ATOM 2456 C CA . LYS B 1 44 ? 16.484 -5.758 -14.945 1 96.19 44 LYS B CA 1
ATOM 2457 C C . LYS B 1 44 ? 16.328 -4.246 -14.797 1 96.19 44 LYS B C 1
ATOM 2459 O O . LYS B 1 44 ? 17.312 -3.551 -14.508 1 96.19 44 LYS B O 1
ATOM 2464 N N . HIS B 1 45 ? 15.141 -3.787 -14.984 1 94.94 45 HIS B N 1
ATOM 2465 C CA . HIS B 1 45 ? 14.852 -2.359 -14.906 1 94.94 45 HIS B CA 1
ATOM 2466 C C . HIS B 1 45 ? 15.227 -1.802 -13.531 1 94.94 45 HIS B C 1
ATOM 2468 O O . HIS B 1 45 ? 15.75 -0.691 -13.43 1 94.94 45 HIS B O 1
ATOM 2474 N N . THR B 1 46 ? 14.969 -2.533 -12.508 1 95 46 THR B N 1
ATOM 2475 C CA . THR B 1 46 ? 15.172 -2.057 -11.148 1 95 46 THR B CA 1
ATOM 2476 C C . THR B 1 46 ? 16.594 -2.381 -10.672 1 95 46 THR B C 1
ATOM 2478 O O . THR B 1 46 ? 17.016 -1.914 -9.609 1 95 46 THR B O 1
ATOM 2481 N N . GLY B 1 47 ? 17.281 -3.217 -11.367 1 95.31 47 GLY B N 1
ATOM 2482 C CA . GLY B 1 47 ? 18.641 -3.6 -11.008 1 95.31 47 GLY B CA 1
ATOM 2483 C C . GLY B 1 47 ? 18.688 -4.629 -9.891 1 95.31 47 GLY B C 1
ATOM 2484 O O . GLY B 1 47 ? 19.672 -4.727 -9.172 1 95.31 47 GLY B O 1
ATOM 2485 N N . LYS B 1 48 ? 17.625 -5.293 -9.68 1 96.88 48 LYS B N 1
ATOM 2486 C CA . LYS B 1 48 ? 17.562 -6.32 -8.641 1 96.88 48 LYS B CA 1
ATOM 2487 C C . LYS B 1 48 ? 17.781 -7.711 -9.234 1 96.88 48 LYS B C 1
ATOM 2489 O O . LYS B 1 48 ? 17.531 -7.934 -10.422 1 96.88 48 LYS B O 1
ATOM 2494 N N . LYS B 1 49 ? 18.219 -8.578 -8.461 1 97.19 49 LYS B N 1
ATOM 2495 C CA . LYS B 1 49 ? 18.625 -9.883 -8.977 1 97.19 49 LYS B CA 1
ATOM 2496 C C . LYS B 1 49 ? 17.453 -10.859 -8.992 1 97.19 49 LYS B C 1
ATOM 2498 O O . LYS B 1 49 ? 17.516 -11.914 -9.625 1 97.19 49 LYS B O 1
ATOM 2503 N N . GLY B 1 50 ? 16.406 -10.547 -8.18 1 98.5 50 GLY B N 1
ATOM 2504 C CA . GLY B 1 50 ? 15.289 -11.477 -8.117 1 98.5 50 GLY B CA 1
ATOM 2505 C C . GLY B 1 50 ? 14.188 -11.023 -7.18 1 98.5 50 GLY B C 1
ATOM 2506 O O . GLY B 1 50 ? 13.914 -9.828 -7.066 1 98.5 50 GLY B O 1
ATOM 2507 N N . TYR B 1 51 ? 13.508 -12.094 -6.66 1 98.88 51 TYR B N 1
ATOM 2508 C CA . TYR B 1 51 ? 12.258 -11.805 -5.965 1 98.88 51 TYR B CA 1
ATOM 2509 C C . TYR B 1 51 ? 12.148 -12.617 -4.68 1 98.88 51 TYR B C 1
ATOM 2511 O O . TYR B 1 51 ? 12.75 -13.688 -4.562 1 98.88 51 TYR B O 1
ATOM 2519 N N . VAL B 1 52 ? 11.453 -12.086 -3.734 1 98.81 52 VAL B N 1
ATOM 2520 C CA . VAL B 1 52 ? 10.953 -12.82 -2.582 1 98.81 52 VAL B CA 1
ATOM 2521 C C . VAL B 1 52 ? 9.438 -12.984 -2.691 1 98.81 52 VAL B C 1
ATOM 2523 O O . VAL B 1 52 ? 8.734 -12.062 -3.119 1 98.81 52 VAL B O 1
ATOM 2526 N N . CYS B 1 53 ? 8.977 -14.148 -2.354 1 97.69 53 CYS B N 1
ATOM 2527 C CA . CYS B 1 53 ? 7.559 -14.5 -2.422 1 97.69 53 CYS B CA 1
ATOM 2528 C C . CYS B 1 53 ? 7.145 -15.344 -1.222 1 97.69 53 CYS B C 1
ATOM 2530 O O . CYS B 1 53 ? 7.879 -16.234 -0.808 1 97.69 53 CYS B O 1
ATOM 2532 N N . HIS B 1 54 ? 6.004 -14.945 -0.667 1 96.75 54 HIS B N 1
ATOM 2533 C CA . HIS B 1 54 ? 5.41 -15.812 0.342 1 96.75 54 HIS B CA 1
ATOM 2534 C C . HIS B 1 54 ? 4.875 -17.094 -0.282 1 96.75 54 HIS B C 1
ATOM 2536 O O . HIS B 1 54 ? 4.141 -17.062 -1.271 1 96.75 54 HIS B O 1
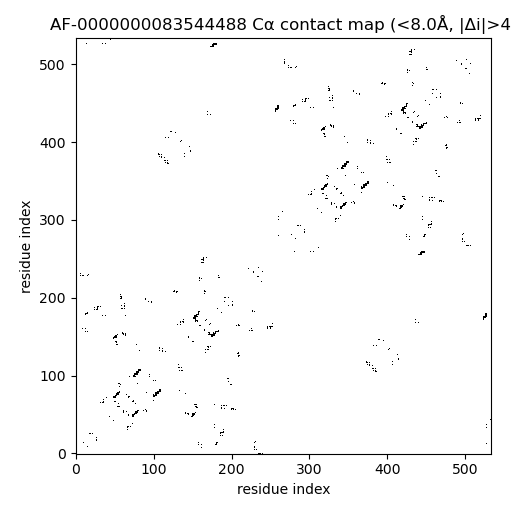ATOM 2542 N N . LEU B 1 55 ? 5.297 -18.219 0.228 1 96 55 LEU B N 1
ATOM 2543 C CA . LEU B 1 55 ? 4.77 -19.516 -0.177 1 96 55 LEU B CA 1
ATOM 2544 C C . LEU B 1 55 ? 3.746 -20.031 0.832 1 96 55 LEU B C 1
ATOM 2546 O O . LEU B 1 55 ? 4.109 -20.672 1.818 1 96 55 LEU B O 1
ATOM 2550 N N . SER B 1 56 ? 2.521 -19.828 0.558 1 90.69 56 SER B N 1
ATOM 2551 C CA . SER B 1 56 ? 1.443 -20.078 1.508 1 90.69 56 SER B CA 1
ATOM 2552 C C . SER B 1 56 ? 0.96 -21.531 1.42 1 90.69 56 SER B C 1
ATOM 2554 O O . SER B 1 56 ? 0.182 -21.984 2.262 1 90.69 56 SER B O 1
ATOM 2556 N N . GLY B 1 57 ? 1.354 -22.234 0.438 1 89.5 57 GLY B N 1
ATOM 2557 C CA . GLY B 1 57 ? 0.813 -23.562 0.182 1 89.5 57 GLY B CA 1
ATOM 2558 C C . GLY B 1 57 ? -0.363 -23.547 -0.776 1 89.5 57 GLY B C 1
ATOM 2559 O O . GLY B 1 57 ? -0.917 -24.594 -1.099 1 89.5 57 GLY B O 1
ATOM 2560 N N . GLY B 1 58 ? -0.714 -22.375 -1.225 1 91.06 58 GLY B N 1
ATOM 2561 C CA . GLY B 1 58 ? -1.77 -22.25 -2.217 1 91.06 58 GLY B CA 1
ATOM 2562 C C . GLY B 1 58 ? -1.254 -22.25 -3.643 1 91.06 58 GLY B C 1
ATOM 2563 O O . GLY B 1 58 ? -0.047 -22.156 -3.873 1 91.06 58 GLY B O 1
ATOM 2564 N N . VAL B 1 59 ? -2.164 -22.328 -4.543 1 94.5 59 VAL B N 1
ATOM 2565 C CA . VAL B 1 59 ? -1.819 -22.5 -5.953 1 94.5 59 VAL B CA 1
ATOM 2566 C C . VAL B 1 59 ? -1.243 -21.203 -6.5 1 94.5 59 VAL B C 1
ATOM 2568 O O . VAL B 1 59 ? -0.333 -21.219 -7.332 1 94.5 59 VAL B O 1
ATOM 2571 N N . ASP B 1 60 ? -1.7 -20.094 -6.078 1 95.31 60 ASP B N 1
ATOM 2572 C CA . ASP B 1 60 ? -1.255 -18.812 -6.629 1 95.31 60 ASP B CA 1
ATOM 2573 C C . ASP B 1 60 ? 0.218 -18.562 -6.312 1 95.31 60 ASP B C 1
ATOM 2575 O O . ASP B 1 60 ? 0.99 -18.172 -7.191 1 95.31 60 ASP B O 1
ATOM 2579 N N . THR B 1 61 ? 0.567 -18.797 -5.047 1 96.44 61 THR B N 1
ATOM 2580 C CA . THR B 1 61 ? 1.954 -18.547 -4.664 1 96.44 61 THR B CA 1
ATOM 2581 C C . THR B 1 61 ? 2.871 -19.625 -5.258 1 96.44 61 THR B C 1
ATOM 2583 O O . THR B 1 61 ? 4.023 -19.344 -5.59 1 96.44 61 THR B O 1
ATOM 2586 N N . PHE B 1 62 ? 2.365 -20.844 -5.406 1 97.25 62 PHE B N 1
ATOM 2587 C CA . PHE B 1 62 ? 3.133 -21.875 -6.086 1 97.25 62 PHE B CA 1
ATOM 2588 C C . PHE B 1 62 ? 3.459 -21.469 -7.516 1 97.25 62 PHE B C 1
ATOM 2590 O O . PHE B 1 62 ? 4.621 -21.484 -7.922 1 97.25 62 PHE B O 1
ATOM 2597 N N . VAL B 1 63 ? 2.492 -21.047 -8.266 1 98.56 63 VAL B N 1
ATOM 2598 C CA . VAL B 1 63 ? 2.664 -20.672 -9.664 1 98.56 63 VAL B CA 1
ATOM 2599 C C . VAL B 1 63 ? 3.582 -19.453 -9.766 1 98.56 63 VAL B C 1
ATOM 2601 O O . VAL B 1 63 ? 4.484 -19.422 -10.609 1 98.56 63 VAL B O 1
ATOM 2604 N N . THR B 1 64 ? 3.373 -18.469 -8.961 1 98.69 64 THR B N 1
ATOM 2605 C CA . THR B 1 64 ? 4.211 -17.281 -8.977 1 98.69 64 THR B CA 1
ATOM 2606 C C . THR B 1 64 ? 5.676 -17.641 -8.742 1 98.69 64 THR B C 1
ATOM 2608 O O . THR B 1 64 ? 6.559 -17.172 -9.461 1 98.69 64 THR B O 1
ATOM 2611 N N . SER B 1 65 ? 5.883 -18.484 -7.777 1 98.81 65 SER B N 1
ATOM 2612 C CA . SER B 1 65 ? 7.242 -18.922 -7.488 1 98.81 65 SER B CA 1
ATOM 2613 C C . SER B 1 65 ? 7.848 -19.672 -8.68 1 98.81 65 SER B C 1
ATOM 2615 O O . SER B 1 65 ? 9 -19.422 -9.039 1 98.81 65 SER B O 1
ATOM 2617 N N . MET B 1 66 ? 7.086 -20.516 -9.289 1 98.88 66 MET B N 1
ATOM 2618 C CA . MET B 1 66 ? 7.566 -21.297 -10.43 1 98.88 66 MET B CA 1
ATOM 2619 C C . MET B 1 66 ? 7.879 -20.391 -11.617 1 98.88 66 MET B C 1
ATOM 2621 O O . MET B 1 66 ? 8.82 -20.641 -12.359 1 98.88 66 MET B O 1
ATOM 2625 N N . LEU B 1 67 ? 7.074 -19.359 -11.82 1 98.88 67 LEU B N 1
ATOM 2626 C CA . LEU B 1 67 ? 7.336 -18.391 -12.883 1 98.88 67 LEU B CA 1
ATOM 2627 C C . LEU B 1 67 ? 8.688 -17.719 -12.68 1 98.88 67 LEU B C 1
ATOM 2629 O O . LEU B 1 67 ? 9.453 -17.562 -13.633 1 98.88 67 LEU B O 1
ATOM 2633 N N . ILE B 1 68 ? 8.977 -17.312 -11.438 1 98.88 68 ILE B N 1
ATOM 2634 C CA . ILE B 1 68 ? 10.234 -16.656 -11.117 1 98.88 68 ILE B CA 1
ATOM 2635 C C . ILE B 1 68 ? 11.398 -17.594 -11.398 1 98.88 68 ILE B C 1
ATOM 2637 O O . ILE B 1 68 ? 12.391 -17.203 -12.023 1 98.88 68 ILE B O 1
ATOM 2641 N N . LYS B 1 69 ? 11.281 -18.828 -10.992 1 98.69 69 LYS B N 1
ATOM 2642 C CA . LYS B 1 69 ? 12.328 -19.828 -11.219 1 98.69 69 LYS B CA 1
ATOM 2643 C C . LYS B 1 69 ? 12.516 -20.094 -12.703 1 98.69 69 LYS B C 1
ATOM 2645 O O . LYS B 1 69 ? 13.648 -20.156 -13.188 1 98.69 69 LYS B O 1
ATOM 2650 N N . LYS B 1 70 ? 11.445 -20.266 -13.344 1 98.62 70 LYS B N 1
ATOM 2651 C CA . LYS B 1 70 ? 11.516 -20.516 -14.781 1 98.62 70 LYS B CA 1
ATOM 2652 C C . LYS B 1 70 ? 12.195 -19.359 -15.508 1 98.62 70 LYS B C 1
ATOM 2654 O O . LYS B 1 70 ? 12.898 -19.578 -16.5 1 98.62 70 LYS B O 1
ATOM 2659 N N . ALA B 1 71 ? 11.953 -18.188 -15.047 1 98.56 71 ALA B N 1
ATOM 2660 C CA . ALA B 1 71 ? 12.547 -17 -15.641 1 98.56 71 ALA B CA 1
ATOM 2661 C C . ALA B 1 71 ? 14.047 -16.938 -15.359 1 98.56 71 ALA B C 1
ATOM 2663 O O . ALA B 1 71 ? 14.742 -16.062 -15.883 1 98.56 71 ALA B O 1
ATOM 2664 N N . GLY B 1 72 ? 14.523 -17.828 -14.523 1 98.38 72 GLY B N 1
ATOM 2665 C CA . GLY B 1 72 ? 15.945 -17.859 -14.203 1 98.38 72 GLY B CA 1
ATOM 2666 C C . GLY B 1 72 ? 16.359 -16.812 -13.188 1 98.38 72 GLY B C 1
ATOM 2667 O O . GLY B 1 72 ? 17.516 -16.406 -13.148 1 98.38 72 GLY B O 1
ATOM 2668 N N . LEU B 1 73 ? 15.422 -16.328 -12.422 1 98.69 73 LEU B N 1
ATOM 2669 C CA . LEU B 1 73 ? 15.68 -15.273 -11.461 1 98.69 73 LEU B CA 1
ATOM 2670 C C . LEU B 1 73 ? 15.898 -15.844 -10.062 1 98.69 73 LEU B C 1
ATOM 2672 O O . LEU B 1 73 ? 15.383 -16.906 -9.734 1 98.69 73 LEU B O 1
ATOM 2676 N N . TYR B 1 74 ? 16.672 -15.125 -9.242 1 98.81 74 TYR B N 1
ATOM 2677 C CA . TYR B 1 74 ? 16.891 -15.477 -7.84 1 98.81 74 TYR B CA 1
ATOM 2678 C C . TYR B 1 74 ? 15.57 -15.461 -7.07 1 98.81 74 TYR B C 1
ATOM 2680 O O . TYR B 1 74 ? 14.797 -14.508 -7.172 1 98.81 74 TYR B O 1
ATOM 2688 N N . LEU B 1 75 ? 15.32 -16.578 -6.332 1 98.88 75 LEU B N 1
ATOM 2689 C CA . LEU B 1 75 ? 14.039 -16.688 -5.641 1 98.88 75 LEU B CA 1
ATOM 2690 C C . LEU B 1 75 ? 14.242 -17 -4.16 1 98.88 75 LEU B C 1
ATOM 2692 O O . LEU B 1 75 ? 14.922 -17.969 -3.814 1 98.88 75 LEU B O 1
ATOM 2696 N N . ILE B 1 76 ? 13.672 -16.141 -3.318 1 98.81 76 ILE B N 1
ATOM 2697 C CA . ILE B 1 76 ? 13.492 -16.438 -1.901 1 98.81 76 ILE B CA 1
ATOM 2698 C C . ILE B 1 76 ? 12.031 -16.781 -1.626 1 98.81 76 ILE B C 1
ATOM 2700 O O . ILE B 1 76 ? 11.133 -15.984 -1.896 1 98.81 76 ILE B O 1
ATOM 2704 N N . ASN B 1 77 ? 11.789 -17.938 -1.128 1 98.69 77 ASN B N 1
ATOM 2705 C CA . ASN B 1 77 ? 10.461 -18.297 -0.631 1 98.69 77 ASN B CA 1
ATOM 2706 C C . ASN B 1 77 ? 10.398 -18.219 0.892 1 98.69 77 ASN B C 1
ATOM 2708 O O . ASN B 1 77 ? 11.297 -18.703 1.578 1 98.69 77 ASN B O 1
ATOM 2712 N N . LEU B 1 78 ? 9.375 -17.625 1.336 1 98.06 78 LEU B N 1
ATOM 2713 C CA . LEU B 1 78 ? 9.133 -17.562 2.773 1 98.06 78 LEU B CA 1
ATOM 2714 C C . LEU B 1 78 ? 7.883 -18.344 3.154 1 98.06 78 LEU B C 1
ATOM 2716 O O . LEU B 1 78 ? 6.848 -18.234 2.494 1 98.06 78 LEU B O 1
ATOM 2720 N N . SER B 1 79 ? 7.961 -19.172 4.117 1 96.31 79 SER B N 1
ATOM 2721 C CA . SER B 1 79 ? 6.809 -19.734 4.812 1 96.31 79 SER B CA 1
ATOM 2722 C C . SER B 1 79 ? 6.5 -18.953 6.09 1 96.31 79 SER B C 1
ATOM 2724 O O . SER B 1 79 ? 7.316 -18.922 7.016 1 96.31 79 SER B O 1
ATOM 2726 N N . LEU B 1 80 ? 5.316 -18.359 6.168 1 95.94 80 LEU B N 1
ATOM 2727 C CA . LEU B 1 80 ? 4.969 -17.469 7.273 1 95.94 80 LEU B CA 1
ATOM 2728 C C . LEU B 1 80 ? 3.703 -17.938 7.977 1 95.94 80 LEU B C 1
ATOM 2730 O O . LEU B 1 80 ? 2.689 -17.234 7.977 1 95.94 80 LEU B O 1
ATOM 2734 N N . PRO B 1 81 ? 3.795 -19.016 8.617 1 94.06 81 PRO B N 1
ATOM 2735 C CA . PRO B 1 81 ? 2.605 -19.578 9.266 1 94.06 81 PRO B CA 1
ATOM 2736 C C . PRO B 1 81 ? 2.166 -18.766 10.484 1 94.06 81 PRO B C 1
ATOM 2738 O O . PRO B 1 81 ? 2.922 -17.922 10.977 1 94.06 81 PRO B O 1
ATOM 2741 N N . PHE B 1 82 ? 0.886 -18.875 10.852 1 92.19 82 PHE B N 1
ATOM 2742 C CA . PHE B 1 82 ? 0.346 -18.438 12.133 1 92.19 82 PHE B CA 1
ATOM 2743 C C . PHE B 1 82 ? 0.055 -19.641 13.031 1 92.19 82 PHE B C 1
ATOM 2745 O O . PHE B 1 82 ? -1.058 -20.172 13.023 1 92.19 82 PHE B O 1
ATOM 2752 N N . GLY B 1 83 ? 0.927 -20.047 13.711 1 81.56 83 GLY B N 1
ATOM 2753 C CA . GLY B 1 83 ? 0.837 -21.266 14.477 1 81.56 83 GLY B CA 1
ATOM 2754 C C . GLY B 1 83 ? 1.014 -22.516 13.633 1 81.56 83 GLY B C 1
ATOM 2755 O O . GLY B 1 83 ? 0.67 -22.516 12.445 1 81.56 83 GLY B O 1
ATOM 2756 N N . ILE B 1 84 ? 1.921 -23.438 13.992 1 63.34 84 ILE B N 1
ATOM 2757 C CA . ILE B 1 84 ? 2.332 -24.578 13.188 1 63.34 84 ILE B CA 1
ATOM 2758 C C . ILE B 1 84 ? 1.126 -25.469 12.906 1 63.34 84 ILE B C 1
ATOM 2760 O O . ILE B 1 84 ? 0.508 -26 13.828 1 63.34 84 ILE B O 1
ATOM 2764 N N . LYS B 1 85 ? 0.486 -25.141 11.781 1 60.94 85 LYS B N 1
ATOM 2765 C CA . LYS B 1 85 ? -0.693 -25.875 11.344 1 60.94 85 LYS B CA 1
ATOM 2766 C C . LYS B 1 85 ? -0.341 -26.859 10.234 1 60.94 85 LYS B C 1
ATOM 2768 O O . LYS B 1 85 ? 0.793 -26.875 9.75 1 60.94 85 LYS B O 1
ATOM 2773 N N . PRO B 1 86 ? -1.395 -27.641 9.664 1 54.06 86 PRO B N 1
ATOM 2774 C CA . PRO B 1 86 ? -1.503 -28.656 8.617 1 54.06 86 PRO B CA 1
ATOM 2775 C C . PRO B 1 86 ? -0.973 -28.172 7.27 1 54.06 86 PRO B C 1
ATOM 2777 O O . PRO B 1 86 ? -0.469 -28.969 6.477 1 54.06 86 PRO B O 1
ATOM 2780 N N . ASP B 1 87 ? -0.801 -26.781 6.992 1 65.81 87 ASP B N 1
ATOM 2781 C CA . ASP B 1 87 ? -0.422 -26.328 5.664 1 65.81 87 ASP B CA 1
ATOM 2782 C C . ASP B 1 87 ? 1.082 -26.453 5.441 1 65.81 87 ASP B C 1
ATOM 2784 O O . ASP B 1 87 ? 1.562 -26.359 4.309 1 65.81 87 ASP B O 1
ATOM 2788 N N . MET B 1 88 ? 1.704 -27 6.379 1 81.75 88 MET B N 1
ATOM 2789 C CA . MET B 1 88 ? 3.156 -27.125 6.293 1 81.75 88 MET B CA 1
ATOM 2790 C C . MET B 1 88 ? 3.547 -28.266 5.355 1 81.75 88 MET B C 1
ATOM 2792 O O . MET B 1 88 ? 4.578 -28.203 4.684 1 81.75 88 MET B O 1
ATOM 2796 N N . ALA B 1 89 ? 2.646 -29.172 5.215 1 86.31 89 ALA B N 1
ATOM 2797 C CA . ALA B 1 89 ? 2.926 -30.281 4.293 1 86.31 89 ALA B CA 1
ATOM 2798 C C . ALA B 1 89 ? 2.9 -29.797 2.846 1 86.31 89 ALA B C 1
ATOM 2800 O O . ALA B 1 89 ? 3.801 -30.109 2.064 1 86.31 89 ALA B O 1
ATOM 2801 N N . ASP B 1 90 ? 1.919 -29.031 2.518 1 89.88 90 ASP B N 1
ATOM 2802 C CA . ASP B 1 90 ? 1.801 -28.5 1.163 1 89.88 90 ASP B CA 1
ATOM 2803 C C . ASP B 1 90 ? 2.965 -27.562 0.833 1 89.88 90 ASP B C 1
ATOM 2805 O O . ASP B 1 90 ? 3.473 -27.578 -0.291 1 89.88 90 ASP B O 1
ATOM 2809 N N . VAL B 1 91 ? 3.393 -26.812 1.806 1 94.19 91 VAL B N 1
ATOM 2810 C CA . VAL B 1 91 ? 4.508 -25.891 1.623 1 94.19 91 VAL B CA 1
ATOM 2811 C C . VAL B 1 91 ? 5.785 -26.672 1.339 1 94.19 91 VAL B C 1
ATOM 2813 O O . VAL B 1 91 ? 6.547 -26.328 0.435 1 94.19 91 VAL B O 1
ATOM 2816 N N . GLN B 1 92 ? 5.945 -27.719 2.064 1 94.94 92 GLN B N 1
ATOM 2817 C CA . GLN B 1 92 ? 7.137 -28.547 1.876 1 94.94 92 GLN B CA 1
ATOM 2818 C C . GLN B 1 92 ? 7.133 -29.203 0.502 1 94.94 92 GLN B C 1
ATOM 2820 O O . GLN B 1 92 ? 8.164 -29.25 -0.169 1 94.94 92 GLN B O 1
ATOM 2825 N N . LEU B 1 93 ? 6 -29.719 0.116 1 95.12 93 LEU B N 1
ATOM 2826 C CA . LEU B 1 93 ? 5.883 -30.328 -1.204 1 95.12 93 LEU B CA 1
ATOM 2827 C C . LEU B 1 93 ? 6.184 -29.328 -2.301 1 95.12 93 LEU B C 1
ATOM 2829 O O . LEU B 1 93 ? 6.914 -29.625 -3.248 1 95.12 93 LEU B O 1
ATOM 2833 N N . ALA B 1 94 ? 5.625 -28.141 -2.146 1 96.69 94 ALA B N 1
ATOM 2834 C CA . ALA B 1 94 ? 5.855 -27.078 -3.113 1 96.69 94 ALA B CA 1
ATOM 2835 C C . ALA B 1 94 ? 7.336 -26.703 -3.174 1 96.69 94 ALA B C 1
ATOM 2837 O O . ALA B 1 94 ? 7.902 -26.547 -4.258 1 96.69 94 ALA B O 1
ATOM 2838 N N . LYS B 1 95 ? 7.898 -26.578 -2.014 1 97.62 95 LYS B N 1
ATOM 2839 C CA . LYS B 1 95 ? 9.312 -26.234 -1.913 1 97.62 95 LYS B CA 1
ATOM 2840 C C . LYS B 1 95 ? 10.18 -27.219 -2.689 1 97.62 95 LYS B C 1
ATOM 2842 O O . LYS B 1 95 ? 11.117 -26.812 -3.389 1 97.62 95 LYS B O 1
ATOM 2847 N N . ASN B 1 96 ? 9.883 -28.469 -2.582 1 97.44 96 ASN B N 1
ATOM 2848 C CA . ASN B 1 96 ? 10.664 -29.516 -3.217 1 97.44 96 ASN B CA 1
ATOM 2849 C C . ASN B 1 96 ? 10.602 -29.438 -4.738 1 97.44 96 ASN B C 1
ATOM 2851 O O . ASN B 1 96 ? 11.539 -29.828 -5.43 1 97.44 96 ASN B O 1
ATOM 2855 N N . ILE B 1 97 ? 9.547 -28.922 -5.238 1 98.06 97 ILE B N 1
ATOM 2856 C CA . ILE B 1 97 ? 9.375 -28.781 -6.68 1 98.06 97 ILE B CA 1
ATOM 2857 C C . ILE B 1 97 ? 9.984 -27.453 -7.148 1 98.06 97 ILE B C 1
ATOM 2859 O O . ILE B 1 97 ? 10.703 -27.422 -8.148 1 98.06 97 ILE B O 1
ATOM 2863 N N . ILE B 1 98 ? 9.773 -26.406 -6.395 1 98.38 98 ILE B N 1
ATOM 2864 C CA . ILE B 1 98 ? 10.188 -25.062 -6.766 1 98.38 98 ILE B CA 1
ATOM 2865 C C . ILE B 1 98 ? 11.711 -24.953 -6.66 1 98.38 98 ILE B C 1
ATOM 2867 O O . ILE B 1 98 ? 12.352 -24.359 -7.527 1 98.38 98 ILE B O 1
ATOM 2871 N N . LYS B 1 99 ? 12.234 -25.547 -5.609 1 98.44 99 LYS B N 1
ATOM 2872 C CA . LYS B 1 99 ? 13.664 -25.484 -5.305 1 98.44 99 LYS B CA 1
ATOM 2873 C C . LYS B 1 99 ? 14.156 -24.031 -5.328 1 98.44 99 LYS B C 1
ATOM 2875 O O . LYS B 1 99 ? 15.062 -23.703 -6.098 1 98.44 99 LYS B O 1
ATOM 2880 N N . PRO B 1 100 ? 13.672 -23.203 -4.426 1 98.75 100 PRO B N 1
ATOM 2881 C CA . PRO B 1 100 ? 14.117 -21.812 -4.371 1 98.75 100 PRO B CA 1
ATOM 2882 C C . PRO B 1 100 ? 15.594 -21.672 -3.984 1 98.75 100 PRO B C 1
ATOM 2884 O O . PRO B 1 100 ? 16.188 -22.609 -3.449 1 98.75 100 PRO B O 1
ATOM 2887 N N . ASP B 1 101 ? 16.156 -20.562 -4.281 1 98.75 101 ASP B N 1
ATOM 2888 C CA . ASP B 1 101 ? 17.547 -20.312 -3.891 1 98.75 101 ASP B CA 1
ATOM 2889 C C . ASP B 1 101 ? 17.672 -20.188 -2.375 1 98.75 101 ASP B C 1
ATOM 2891 O O . ASP B 1 101 ? 18.672 -20.609 -1.799 1 98.75 101 ASP B O 1
ATOM 2895 N N . VAL B 1 102 ? 16.734 -19.578 -1.741 1 98.44 102 VAL B N 1
ATOM 2896 C CA . VAL B 1 102 ? 16.641 -19.469 -0.29 1 98.44 102 VAL B CA 1
ATOM 2897 C C . VAL B 1 102 ? 15.227 -19.812 0.171 1 98.44 102 VAL B C 1
ATOM 2899 O O . VAL B 1 102 ? 14.242 -19.406 -0.456 1 98.44 102 VAL B O 1
ATOM 2902 N N . PHE B 1 103 ? 15.164 -20.594 1.204 1 98.12 103 PHE B N 1
ATOM 2903 C CA . PHE B 1 103 ? 13.891 -20.891 1.852 1 98.12 103 PHE B CA 1
ATOM 2904 C C . PHE B 1 103 ? 13.984 -20.656 3.354 1 98.12 103 PHE B C 1
ATOM 2906 O O . PHE B 1 103 ? 14.898 -21.156 4.016 1 98.12 103 PHE B O 1
ATOM 2913 N N . LYS B 1 104 ? 13.102 -19.844 3.871 1 96.75 104 LYS B N 1
ATOM 2914 C CA . LYS B 1 104 ? 13.055 -19.578 5.305 1 96.75 104 LYS B CA 1
ATOM 2915 C C . LYS B 1 104 ? 11.625 -19.688 5.832 1 96.75 104 LYS B C 1
ATOM 2917 O O . LYS B 1 104 ? 10.672 -19.344 5.129 1 96.75 104 LYS B O 1
ATOM 2922 N N . THR B 1 105 ? 11.531 -20.094 7.078 1 96.06 105 THR B N 1
ATOM 2923 C CA . THR B 1 105 ? 10.25 -20.125 7.77 1 96.06 105 THR B CA 1
ATOM 2924 C C . THR B 1 105 ? 10.273 -19.234 9.008 1 96.06 105 THR B C 1
ATOM 2926 O O . THR B 1 105 ? 11.188 -19.328 9.828 1 96.06 105 THR B O 1
ATOM 2929 N N . TYR B 1 106 ? 9.352 -18.359 9.109 1 96.06 106 TYR B N 1
ATOM 2930 C CA . TYR B 1 106 ? 9.148 -17.531 10.289 1 96.06 106 TYR B CA 1
ATOM 2931 C C . TYR B 1 106 ? 7.707 -17.609 10.773 1 96.06 106 TYR B C 1
ATOM 2933 O O . TYR B 1 106 ? 6.773 -17.281 10.039 1 96.06 106 TYR B O 1
ATOM 2941 N N . ASP B 1 107 ? 7.5 -18.062 11.938 1 95.75 107 ASP B N 1
ATOM 2942 C CA . ASP B 1 107 ? 6.164 -18.078 12.523 1 95.75 107 ASP B CA 1
ATOM 2943 C C . ASP B 1 107 ? 5.746 -16.688 12.992 1 95.75 107 ASP B C 1
ATOM 2945 O O . ASP B 1 107 ? 6.281 -16.172 13.977 1 95.75 107 ASP B O 1
ATOM 2949 N N . ILE B 1 108 ? 4.68 -16.141 12.383 1 96.31 108 ILE B N 1
ATOM 2950 C CA . ILE B 1 108 ? 4.34 -14.742 12.625 1 96.31 108 ILE B CA 1
ATOM 2951 C C . ILE B 1 108 ? 3.441 -14.641 13.852 1 96.31 108 ILE B C 1
ATOM 2953 O O . ILE B 1 108 ? 2.918 -13.562 14.156 1 96.31 108 ILE B O 1
ATOM 2957 N N . MET B 1 109 ? 3.242 -15.695 14.578 1 95.25 109 MET B N 1
ATOM 2958 C CA . MET B 1 109 ? 2.312 -15.734 15.703 1 95.25 109 MET B CA 1
ATOM 2959 C C . MET B 1 109 ? 2.635 -14.633 16.719 1 95.25 109 MET B C 1
ATOM 2961 O O . MET B 1 109 ? 1.739 -13.922 17.172 1 95.25 109 MET B O 1
ATOM 2965 N N . GLY B 1 110 ? 3.875 -14.469 17.094 1 95.25 110 GLY B N 1
ATOM 2966 C CA . GLY B 1 110 ? 4.281 -13.484 18.094 1 95.25 110 GLY B CA 1
ATOM 2967 C C . GLY B 1 110 ? 3.82 -12.078 17.766 1 95.25 110 GLY B C 1
ATOM 2968 O O . GLY B 1 110 ? 3.014 -11.5 18.484 1 95.25 110 GLY B O 1
ATOM 2969 N N . PRO B 1 111 ? 4.305 -11.594 16.625 1 96.75 111 PRO B N 1
ATOM 2970 C CA . PRO B 1 111 ? 3.92 -10.227 16.25 1 96.75 111 PRO B CA 1
ATOM 2971 C C . PRO B 1 111 ? 2.41 -10.07 16.094 1 96.75 111 PRO B C 1
ATOM 2973 O O . PRO B 1 111 ? 1.86 -9.008 16.406 1 96.75 111 PRO B O 1
ATOM 2976 N N . VAL B 1 112 ? 1.705 -11.078 15.578 1 95.44 112 VAL B N 1
ATOM 2977 C CA . VAL B 1 112 ? 0.262 -11 15.375 1 95.44 112 VAL B CA 1
ATOM 2978 C C . VAL B 1 112 ? -0.444 -10.906 16.734 1 95.44 112 VAL B C 1
ATOM 2980 O O . VAL B 1 112 ? -1.292 -10.039 16.938 1 95.44 112 VAL B O 1
ATOM 2983 N N . ILE B 1 113 ? -0.06 -11.773 17.625 1 95.12 113 ILE B N 1
ATOM 2984 C CA . ILE B 1 113 ? -0.698 -11.805 18.938 1 95.12 113 ILE B CA 1
ATOM 2985 C C . ILE B 1 113 ? -0.458 -10.477 19.656 1 95.12 113 ILE B C 1
ATOM 2987 O O . ILE B 1 113 ? -1.376 -9.914 20.25 1 95.12 113 ILE B O 1
ATOM 2991 N N . GLU B 1 114 ? 0.736 -9.969 19.625 1 96.25 114 GLU B N 1
ATOM 2992 C CA . GLU B 1 114 ? 1.034 -8.688 20.266 1 96.25 114 GLU B CA 1
ATOM 2993 C C . GLU B 1 114 ? 0.204 -7.559 19.656 1 96.25 114 GLU B C 1
ATOM 2995 O O . GLU B 1 114 ? -0.218 -6.641 20.344 1 96.25 114 GLU B O 1
ATOM 3000 N N . SER B 1 115 ? 0.034 -7.586 18.375 1 95.44 115 SER B N 1
ATOM 3001 C CA . SER B 1 115 ? -0.754 -6.57 17.688 1 95.44 115 SER B CA 1
ATOM 3002 C C . SER B 1 115 ? -2.219 -6.629 18.109 1 95.44 115 SER B C 1
ATOM 3004 O O . SER B 1 115 ? -2.855 -5.594 18.312 1 95.44 115 SER B O 1
ATOM 3006 N N . ILE B 1 116 ? -2.738 -7.855 18.172 1 93.81 116 ILE B N 1
ATOM 3007 C CA . ILE B 1 116 ? -4.133 -8.039 18.562 1 93.81 116 ILE B CA 1
ATOM 3008 C C . ILE B 1 116 ? -4.32 -7.613 20.016 1 93.81 116 ILE B C 1
ATOM 3010 O O . ILE B 1 116 ? -5.285 -6.914 20.328 1 93.81 116 ILE B O 1
ATOM 3014 N N . GLU B 1 117 ? -3.396 -7.984 20.859 1 94.81 117 GLU B N 1
ATOM 3015 C CA . GLU B 1 117 ? -3.471 -7.652 22.281 1 94.81 117 GLU B CA 1
ATOM 3016 C C . GLU B 1 117 ? -3.369 -6.145 22.5 1 94.81 117 GLU B C 1
ATOM 3018 O O . GLU B 1 117 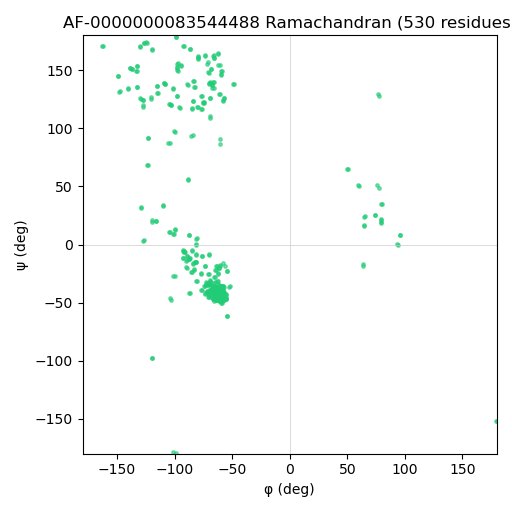? -4 -5.598 23.406 1 94.81 117 GLU B O 1
ATOM 3023 N N . LEU B 1 118 ? -2.559 -5.492 21.766 1 94.25 118 LEU B N 1
ATOM 3024 C CA . LEU B 1 118 ? -2.365 -4.051 21.844 1 94.25 118 LEU B CA 1
ATOM 3025 C C . LEU B 1 118 ? -3.697 -3.316 21.75 1 94.25 118 LEU B C 1
ATOM 3027 O O . LEU B 1 118 ? -3.887 -2.277 22.375 1 94.25 118 LEU B O 1
ATOM 3031 N N . LEU B 1 119 ? -4.613 -3.826 20.953 1 95.19 119 LEU B N 1
ATOM 3032 C CA . LEU B 1 119 ? -5.898 -3.189 20.688 1 95.19 119 LEU B CA 1
ATOM 3033 C C . LEU B 1 119 ? -7.035 -3.98 21.328 1 95.19 119 LEU B C 1
ATOM 3035 O O . LEU B 1 119 ? -8.117 -4.102 20.734 1 95.19 119 LEU B O 1
ATOM 3039 N N . ARG B 1 120 ? -6.785 -4.57 22.406 1 92.5 120 ARG B N 1
ATOM 3040 C CA . ARG B 1 120 ? -7.719 -5.469 23.078 1 92.5 120 ARG B CA 1
ATOM 3041 C C . ARG B 1 120 ? -8.977 -4.723 23.516 1 92.5 120 ARG B C 1
ATOM 3043 O O . ARG B 1 120 ? -9.984 -5.344 23.844 1 92.5 120 ARG B O 1
ATOM 3050 N N . ASP B 1 121 ? -8.898 -3.408 23.594 1 94.19 121 ASP B N 1
ATOM 3051 C CA . ASP B 1 121 ? -10.047 -2.617 24.016 1 94.19 121 ASP B CA 1
ATOM 3052 C C . ASP B 1 121 ? -11.07 -2.492 22.891 1 94.19 121 ASP B C 1
ATOM 3054 O O . ASP B 1 121 ? -12.195 -2.031 23.109 1 94.19 121 ASP B O 1
ATOM 3058 N N . LEU B 1 122 ? -10.711 -2.902 21.688 1 92.75 122 LEU B N 1
ATOM 3059 C CA . LEU B 1 122 ? -11.609 -2.9 20.531 1 92.75 122 LEU B CA 1
ATOM 3060 C C . LEU B 1 122 ? -12.281 -4.258 20.359 1 92.75 122 LEU B C 1
ATOM 3062 O O . LEU B 1 122 ? -11.711 -5.289 20.734 1 92.75 122 LEU B O 1
ATOM 3066 N N . PRO B 1 123 ? -13.453 -4.309 19.75 1 90.75 123 PRO B N 1
ATOM 3067 C CA . PRO B 1 123 ? -14.133 -5.586 19.531 1 90.75 123 PRO B CA 1
ATOM 3068 C C . PRO B 1 123 ? -13.383 -6.504 18.578 1 90.75 123 PRO B C 1
ATOM 3070 O O . PRO B 1 123 ? -12.812 -6.035 17.594 1 90.75 123 PRO B O 1
ATOM 3073 N N . PRO B 1 124 ? -13.391 -7.789 18.953 1 79.25 124 PRO B N 1
ATOM 3074 C CA . PRO B 1 124 ? -12.711 -8.734 18.062 1 79.25 124 PRO B CA 1
ATOM 3075 C C . PRO B 1 124 ? -13.453 -8.953 16.75 1 79.25 124 PRO B C 1
ATOM 3077 O O . PRO B 1 124 ? -14.672 -8.781 16.688 1 79.25 124 PRO B O 1
ATOM 3080 N N . SER B 1 125 ? -12.828 -9.188 15.727 1 82.31 125 SER B N 1
ATOM 3081 C CA . SER B 1 125 ? -13.352 -9.508 14.406 1 82.31 125 SER B CA 1
ATOM 3082 C C . SER B 1 125 ? -12.43 -10.453 13.656 1 82.31 125 SER B C 1
ATOM 3084 O O . SER B 1 125 ? -11.211 -10.273 13.664 1 82.31 125 SER B O 1
ATOM 3086 N N . LYS B 1 126 ? -13.039 -11.5 13.086 1 80.62 126 LYS B N 1
ATOM 3087 C CA . LYS B 1 126 ? -12.258 -12.438 12.281 1 80.62 126 LYS B CA 1
ATOM 3088 C C . LYS B 1 126 ? -11.578 -11.719 11.117 1 80.62 126 LYS B C 1
ATOM 3090 O O . LYS B 1 126 ? -10.453 -12.055 10.75 1 80.62 126 LYS B O 1
ATOM 3095 N N . VAL B 1 127 ? -12.289 -10.789 10.586 1 83 127 VAL B N 1
ATOM 3096 C CA . VAL B 1 127 ? -11.766 -10.031 9.453 1 83 127 VAL B CA 1
ATOM 3097 C C . VAL B 1 127 ? -10.531 -9.242 9.883 1 83 127 VAL B C 1
ATOM 3099 O O . VAL B 1 127 ? -9.531 -9.211 9.164 1 83 127 VAL B O 1
ATOM 3102 N N . ASP B 1 128 ? -10.609 -8.766 11.078 1 83.62 128 ASP B N 1
ATOM 3103 C CA . ASP B 1 128 ? -9.5 -7.961 11.578 1 83.62 128 ASP B CA 1
ATOM 3104 C C . ASP B 1 128 ? -8.266 -8.828 11.828 1 83.62 128 ASP B C 1
ATOM 3106 O O . ASP B 1 128 ? -7.137 -8.398 11.57 1 83.62 128 ASP B O 1
ATOM 3110 N N . ILE B 1 129 ? -8.531 -9.961 12.352 1 88.12 129 ILE B N 1
ATOM 3111 C CA . ILE B 1 129 ? -7.422 -10.883 12.602 1 88.12 129 ILE B CA 1
ATOM 3112 C C . ILE B 1 129 ? -6.754 -11.258 11.281 1 88.12 129 ILE B C 1
ATOM 3114 O O . ILE B 1 129 ? -5.523 -11.258 11.18 1 88.12 129 ILE B O 1
ATOM 3118 N N . GLY B 1 130 ? -7.586 -11.586 10.289 1 89.69 130 GLY B N 1
ATOM 3119 C CA . GLY B 1 130 ? -7.062 -11.898 8.969 1 89.69 130 GLY B CA 1
ATOM 3120 C C . GLY B 1 130 ? -6.254 -10.766 8.367 1 89.69 130 GLY B C 1
ATOM 3121 O O . GLY B 1 130 ? -5.16 -10.984 7.84 1 89.69 130 GLY B O 1
ATOM 3122 N N . ASN B 1 131 ? -6.781 -9.547 8.5 1 93.25 131 ASN B N 1
ATOM 3123 C CA . ASN B 1 131 ? -6.086 -8.375 7.988 1 93.25 131 ASN B CA 1
ATOM 3124 C C . ASN B 1 131 ? -4.766 -8.141 8.711 1 93.25 131 ASN B C 1
ATOM 3126 O O . ASN B 1 131 ? -3.762 -7.785 8.086 1 93.25 131 ASN B O 1
ATOM 3130 N N . THR B 1 132 ? -4.793 -8.32 9.992 1 94.06 132 THR B N 1
ATOM 3131 C CA . THR B 1 132 ? -3.574 -8.148 10.773 1 94.06 132 THR B CA 1
ATOM 3132 C C . THR B 1 132 ? -2.514 -9.164 10.359 1 94.06 132 THR B C 1
ATOM 3134 O O . THR B 1 132 ? -1.349 -8.812 10.172 1 94.06 132 THR B O 1
ATOM 3137 N N . LYS B 1 133 ? -2.936 -10.414 10.203 1 93.81 133 LYS B N 1
ATOM 3138 C CA . LYS B 1 133 ? -2.01 -11.453 9.742 1 93.81 133 LYS B CA 1
ATOM 3139 C C . LYS B 1 133 ? -1.391 -11.078 8.398 1 93.81 133 LYS B C 1
ATOM 3141 O O . LYS B 1 133 ? -0.176 -11.188 8.219 1 93.81 133 LYS B O 1
ATOM 3146 N N . ALA B 1 134 ? -2.23 -10.656 7.488 1 95 134 ALA B N 1
ATOM 3147 C CA . ALA B 1 134 ? -1.768 -10.297 6.152 1 95 134 ALA B CA 1
ATOM 3148 C C . ALA B 1 134 ? -0.75 -9.156 6.215 1 95 134 ALA B C 1
ATOM 3150 O O . ALA B 1 134 ? 0.281 -9.203 5.539 1 95 134 ALA B O 1
ATOM 3151 N N . ARG B 1 135 ? -0.982 -8.172 6.992 1 97.19 135 ARG B N 1
ATOM 3152 C CA . ARG B 1 135 ? -0.115 -6.996 7.059 1 97.19 135 ARG B CA 1
ATOM 3153 C C . ARG B 1 135 ? 1.183 -7.316 7.793 1 97.19 135 ARG B C 1
ATOM 3155 O O . ARG B 1 135 ? 2.242 -6.785 7.453 1 97.19 135 ARG B O 1
ATOM 3162 N N . ILE B 1 136 ? 1.101 -8.164 8.797 1 97.19 136 ILE B N 1
ATOM 3163 C CA . ILE B 1 136 ? 2.322 -8.602 9.469 1 97.19 136 ILE B CA 1
ATOM 3164 C C . ILE B 1 136 ? 3.172 -9.422 8.5 1 97.19 136 ILE B C 1
ATOM 3166 O O . ILE B 1 136 ? 4.395 -9.258 8.445 1 97.19 136 ILE B O 1
ATOM 3170 N N . ARG B 1 137 ? 2.537 -10.312 7.734 1 97.19 137 ARG B N 1
ATOM 3171 C CA . ARG B 1 137 ? 3.268 -11.07 6.727 1 97.19 137 ARG B CA 1
ATOM 3172 C C . ARG B 1 137 ? 3.947 -10.141 5.727 1 97.19 137 ARG B C 1
ATOM 3174 O O . ARG B 1 137 ? 5.109 -10.344 5.367 1 97.19 137 ARG B O 1
ATOM 3181 N N . MET B 1 138 ? 3.197 -9.148 5.32 1 97.88 138 MET B N 1
ATOM 3182 C CA . MET B 1 138 ? 3.748 -8.156 4.406 1 97.88 138 MET B CA 1
ATOM 3183 C C . MET B 1 138 ? 4.973 -7.477 5.008 1 97.88 138 MET B C 1
ATOM 3185 O O . MET B 1 138 ? 5.98 -7.289 4.328 1 97.88 138 MET B O 1
ATOM 3189 N N . THR B 1 139 ? 4.926 -7.148 6.277 1 97.5 139 THR B N 1
ATOM 3190 C CA . THR B 1 139 ? 6.035 -6.504 6.973 1 97.5 139 THR B CA 1
ATOM 3191 C C . THR B 1 139 ? 7.273 -7.395 6.953 1 97.5 139 THR B C 1
ATOM 3193 O O . THR B 1 139 ? 8.383 -6.926 6.664 1 97.5 139 THR B O 1
ATOM 3196 N N . VAL B 1 140 ? 7.074 -8.664 7.199 1 97.06 140 VAL B N 1
ATOM 3197 C CA . VAL B 1 140 ? 8.172 -9.633 7.215 1 97.06 140 VAL B CA 1
ATOM 3198 C C . VAL B 1 140 ? 8.766 -9.758 5.816 1 97.06 140 VAL B C 1
ATOM 3200 O O . VAL B 1 140 ? 9.984 -9.703 5.648 1 97.06 140 VAL B O 1
ATOM 3203 N N . VAL B 1 141 ? 7.941 -9.891 4.828 1 97.94 141 VAL B N 1
ATOM 3204 C CA . VAL B 1 141 ? 8.383 -10.094 3.453 1 97.94 141 VAL B CA 1
ATOM 3205 C C . VAL B 1 141 ? 9.227 -8.906 3 1 97.94 141 VAL B C 1
ATOM 3207 O O . VAL B 1 141 ? 10.297 -9.078 2.416 1 97.94 141 VAL B O 1
ATOM 3210 N N . TYR B 1 142 ? 8.82 -7.746 3.301 1 97.19 142 TYR B N 1
ATOM 3211 C CA . TYR B 1 142 ? 9.539 -6.555 2.855 1 97.19 142 TYR B CA 1
ATOM 3212 C C . TYR B 1 142 ? 10.859 -6.406 3.594 1 97.19 142 TYR B C 1
ATOM 3214 O O . TYR B 1 142 ? 11.836 -5.895 3.035 1 97.19 142 TYR B O 1
ATOM 3222 N N . ARG B 1 143 ? 10.867 -6.82 4.852 1 95.5 143 ARG B N 1
ATOM 3223 C CA . ARG B 1 143 ? 12.141 -6.809 5.566 1 95.5 143 ARG B CA 1
ATOM 3224 C C . ARG B 1 143 ? 13.148 -7.734 4.898 1 95.5 143 ARG B C 1
ATOM 3226 O O . ARG B 1 143 ? 14.312 -7.371 4.719 1 95.5 143 ARG B O 1
ATOM 3233 N N . VAL B 1 144 ? 12.711 -8.883 4.531 1 96.81 144 VAL B N 1
ATOM 3234 C CA . VAL B 1 144 ? 13.578 -9.844 3.852 1 96.81 144 VAL B CA 1
ATOM 3235 C C . VAL B 1 144 ? 14.008 -9.273 2.502 1 96.81 144 VAL B C 1
ATOM 3237 O O . VAL B 1 144 ? 15.188 -9.367 2.133 1 96.81 144 VAL B O 1
ATOM 3240 N N . ALA B 1 145 ? 13.062 -8.695 1.761 1 96.81 145 ALA B N 1
ATOM 3241 C CA . ALA B 1 145 ? 13.375 -8.094 0.466 1 96.81 145 ALA B CA 1
ATOM 3242 C C . ALA B 1 145 ? 14.477 -7.047 0.598 1 96.81 145 ALA B C 1
ATOM 3244 O O . ALA B 1 145 ? 15.383 -6.977 -0.237 1 96.81 145 ALA B O 1
ATOM 3245 N N . GLU B 1 146 ? 14.352 -6.258 1.626 1 92.75 146 GLU B N 1
ATOM 3246 C CA . GLU B 1 146 ? 15.328 -5.199 1.864 1 92.75 146 GLU B CA 1
ATOM 3247 C C . GLU B 1 146 ? 16.719 -5.777 2.137 1 92.75 146 GLU B C 1
ATOM 3249 O O . GLU B 1 146 ? 17.703 -5.324 1.561 1 92.75 146 GLU B O 1
ATOM 3254 N N . VAL B 1 147 ? 16.781 -6.773 2.926 1 92.75 147 VAL B N 1
ATOM 3255 C CA . VAL B 1 147 ? 18.047 -7.355 3.35 1 92.75 147 VAL B CA 1
ATOM 3256 C C . VAL B 1 147 ? 18.719 -8.055 2.17 1 92.75 147 VAL B C 1
ATOM 3258 O O . VAL B 1 147 ? 19.922 -7.926 1.964 1 92.75 147 VAL B O 1
ATOM 3261 N N . TYR B 1 148 ? 17.984 -8.719 1.376 1 95.06 148 TYR B N 1
ATOM 3262 C CA . TYR B 1 148 ? 18.531 -9.523 0.296 1 95.06 148 TYR B CA 1
ATOM 3263 C C . TYR B 1 148 ? 18.625 -8.719 -0.996 1 95.06 148 TYR B C 1
ATOM 3265 O O . TYR B 1 148 ? 19.125 -9.211 -2.008 1 95.06 148 TYR B O 1
ATOM 3273 N N . ASP B 1 149 ? 18.047 -7.492 -0.893 1 94.44 149 ASP B N 1
ATOM 3274 C CA . ASP B 1 149 ? 18.078 -6.594 -2.043 1 94.44 149 ASP B CA 1
ATOM 3275 C C . ASP B 1 149 ? 17.375 -7.223 -3.244 1 94.44 149 ASP B C 1
ATOM 3277 O O . ASP B 1 149 ? 17.953 -7.312 -4.332 1 94.44 149 ASP B O 1
ATOM 3281 N N . VAL B 1 150 ? 16.188 -7.703 -3.018 1 98 150 VAL B N 1
ATOM 3282 C CA . VAL B 1 150 ? 15.328 -8.281 -4.047 1 98 150 VAL B CA 1
ATOM 3283 C C . VAL B 1 150 ? 13.961 -7.598 -4.023 1 98 150 VAL B C 1
ATOM 3285 O O . VAL B 1 150 ? 13.703 -6.734 -3.182 1 98 150 VAL B O 1
ATOM 3288 N N . LEU B 1 151 ? 13.102 -7.914 -5 1 98.44 151 LEU B N 1
ATOM 3289 C CA . LEU B 1 151 ? 11.766 -7.336 -5.109 1 98.44 151 LEU B CA 1
ATOM 3290 C C . LEU B 1 151 ? 10.719 -8.266 -4.504 1 98.44 151 LEU B C 1
ATOM 3292 O O . LEU B 1 151 ? 10.898 -9.484 -4.496 1 98.44 151 LEU B O 1
ATOM 3296 N N . VAL B 1 152 ? 9.711 -7.707 -4 1 98.75 152 VAL B N 1
ATOM 3297 C CA . VAL B 1 152 ? 8.578 -8.492 -3.508 1 98.75 152 VAL B CA 1
ATOM 3298 C C . VAL B 1 152 ? 7.645 -8.836 -4.664 1 98.75 152 VAL B C 1
ATOM 3300 O O . VAL B 1 152 ? 7.148 -7.941 -5.355 1 98.75 152 VAL B O 1
ATOM 3303 N N . ALA B 1 153 ? 7.391 -10.102 -4.879 1 98.75 153 ALA B N 1
ATOM 3304 C CA . ALA B 1 153 ? 6.414 -10.562 -5.867 1 98.75 153 ALA B CA 1
ATOM 3305 C C . ALA B 1 153 ? 5.117 -11 -5.191 1 98.75 153 ALA B C 1
ATOM 3307 O O . ALA B 1 153 ? 5.121 -11.891 -4.34 1 98.75 153 ALA B O 1
ATOM 3308 N N . GLY B 1 154 ? 4.051 -10.336 -5.562 1 97.94 154 GLY B N 1
ATOM 3309 C CA . GLY B 1 154 ? 2.738 -10.734 -5.082 1 97.94 154 GLY B CA 1
ATOM 3310 C C . GLY B 1 154 ? 2.09 -11.805 -5.938 1 97.94 154 GLY B C 1
ATOM 3311 O O . GLY B 1 154 ? 2.566 -12.102 -7.035 1 97.94 154 GLY B O 1
ATOM 3312 N N . ALA B 1 155 ? 0.974 -12.391 -5.383 1 96.38 155 ALA B N 1
ATOM 3313 C CA . ALA B 1 155 ? 0.298 -13.492 -6.074 1 96.38 155 ALA B CA 1
ATOM 3314 C C . ALA B 1 155 ? -1.2 -13.227 -6.188 1 96.38 155 ALA B C 1
ATOM 3316 O O . ALA B 1 155 ? -2.006 -14.156 -6.137 1 96.38 155 ALA B O 1
ATOM 3317 N N . THR B 1 156 ? -1.564 -11.992 -6.301 1 94.62 156 THR B N 1
ATOM 3318 C CA . THR B 1 156 ? -2.973 -11.648 -6.449 1 94.62 156 THR B CA 1
ATOM 3319 C C . THR B 1 156 ? -3.449 -11.922 -7.875 1 94.62 156 THR B C 1
ATOM 3321 O O . THR B 1 156 ? -2.797 -11.516 -8.844 1 94.62 156 THR B O 1
ATOM 3324 N N . ASN B 1 157 ? -4.52 -12.648 -8 1 93.94 157 ASN B N 1
ATOM 3325 C CA . ASN B 1 157 ? -5.062 -12.961 -9.32 1 93.94 157 ASN B CA 1
ATOM 3326 C C . ASN B 1 157 ? -6.223 -12.039 -9.672 1 93.94 157 ASN B C 1
ATOM 3328 O O . ASN B 1 157 ? -6.621 -11.195 -8.867 1 93.94 157 ASN B O 1
ATOM 3332 N N . VAL B 1 158 ? -6.754 -12.211 -10.836 1 94.06 158 VAL B N 1
ATOM 3333 C CA . VAL B 1 158 ? -7.703 -11.242 -11.383 1 94.06 158 VAL B CA 1
ATOM 3334 C C . VAL B 1 158 ? -9.023 -11.336 -10.633 1 94.06 158 VAL B C 1
ATOM 3336 O O . VAL B 1 158 ? -9.711 -10.328 -10.445 1 94.06 158 VAL B O 1
ATOM 3339 N N . SER B 1 159 ? -9.391 -12.5 -10.195 1 92 159 SER B N 1
ATOM 3340 C CA . SER B 1 159 ? -10.641 -12.664 -9.453 1 92 159 SER B CA 1
ATOM 3341 C C . SER B 1 159 ? -10.594 -11.922 -8.125 1 92 159 SER B C 1
ATOM 3343 O O . SER B 1 159 ? -11.531 -11.211 -7.773 1 92 159 SER B O 1
ATOM 3345 N N . GLU B 1 160 ? -9.453 -12.078 -7.445 1 91.75 160 GLU B N 1
ATOM 3346 C CA . GLU B 1 160 ? -9.266 -11.391 -6.168 1 91.75 160 GLU B CA 1
ATOM 3347 C C . GLU B 1 160 ? -9.273 -9.875 -6.348 1 91.75 160 GLU B C 1
ATOM 3349 O O . GLU B 1 160 ? -9.883 -9.156 -5.547 1 91.75 160 GLU B O 1
ATOM 3354 N N . LEU B 1 161 ? -8.672 -9.414 -7.375 1 93 161 LEU B N 1
ATOM 3355 C CA . LEU B 1 161 ? -8.625 -7.988 -7.668 1 93 161 LEU B CA 1
ATOM 3356 C C . LEU B 1 161 ? -10.016 -7.461 -8.008 1 93 161 LEU B C 1
ATOM 3358 O O . LEU B 1 161 ? -10.398 -6.379 -7.562 1 93 161 LEU B O 1
ATOM 3362 N N . THR B 1 162 ? -10.742 -8.203 -8.797 1 94.38 162 THR B N 1
ATOM 3363 C CA . THR B 1 162 ? -12.07 -7.793 -9.25 1 94.38 162 THR B CA 1
ATOM 3364 C C . THR B 1 162 ? -13.055 -7.773 -8.086 1 94.38 162 THR B C 1
ATOM 3366 O O . THR B 1 162 ? -13.836 -6.828 -7.941 1 94.38 162 THR B O 1
ATOM 3369 N N . LEU B 1 163 ? -12.93 -8.758 -7.258 1 92.75 163 LEU B N 1
ATOM 3370 C CA . LEU B 1 163 ? -13.891 -8.906 -6.172 1 92.75 163 LEU B CA 1
ATOM 3371 C C . LEU B 1 163 ? -13.438 -8.141 -4.934 1 92.75 163 LEU B C 1
ATOM 3373 O O . LEU B 1 163 ? -14.195 -8 -3.971 1 92.75 163 LEU B O 1
ATOM 3377 N N . GLY B 1 164 ? -12.25 -7.672 -4.961 1 92 164 GLY B N 1
ATOM 3378 C CA . GLY B 1 164 ? -11.719 -6.961 -3.811 1 92 164 GLY B CA 1
ATOM 3379 C C . GLY B 1 164 ? -11.359 -7.875 -2.658 1 92 164 GLY B C 1
ATOM 3380 O O . GLY B 1 164 ? -11.391 -7.465 -1.496 1 92 164 GLY B O 1
ATOM 3381 N N . MET B 1 165 ? -11.07 -9.086 -2.965 1 89.19 165 MET B N 1
ATOM 3382 C CA . MET B 1 165 ? -10.773 -10.086 -1.942 1 89.19 165 MET B CA 1
ATOM 3383 C C . MET B 1 165 ? -9.289 -10.078 -1.597 1 89.19 165 MET B C 1
ATOM 3385 O O . MET B 1 165 ? -8.633 -11.125 -1.621 1 89.19 165 MET B O 1
ATOM 3389 N N . VAL B 1 166 ? -8.805 -8.961 -1.223 1 92 166 VAL B N 1
ATOM 3390 C CA . VAL B 1 166 ? -7.438 -8.734 -0.771 1 92 166 VAL B CA 1
ATOM 3391 C C . VAL B 1 166 ? -7.438 -7.785 0.425 1 92 166 VAL B C 1
ATOM 3393 O O . VAL B 1 166 ? -8.383 -7.023 0.621 1 92 166 VAL B O 1
ATOM 3396 N N . THR B 1 167 ? -6.469 -7.914 1.247 1 93.69 167 THR B N 1
ATOM 3397 C CA . THR B 1 167 ? -6.227 -6.938 2.301 1 93.69 167 THR B CA 1
ATOM 3398 C C . THR B 1 167 ? -5.395 -5.77 1.778 1 93.69 167 THR B C 1
ATOM 3400 O O . THR B 1 167 ? -4.25 -5.957 1.359 1 93.69 167 THR B O 1
ATOM 3403 N N . LYS B 1 168 ? -6.012 -4.582 1.801 1 94.88 168 LYS B N 1
ATOM 3404 C CA . LYS B 1 168 ? -5.293 -3.389 1.369 1 94.88 168 LYS B CA 1
ATOM 3405 C C . LYS B 1 168 ? -4.02 -3.186 2.189 1 94.88 168 LYS B C 1
ATOM 3407 O O . LYS B 1 168 ? -4.062 -3.199 3.422 1 94.88 168 LYS B O 1
ATOM 3412 N N . TYR B 1 169 ? -2.846 -3.09 1.519 1 96.81 169 TYR B N 1
ATOM 3413 C CA . TYR B 1 169 ? -1.532 -2.916 2.129 1 96.81 169 TYR B CA 1
ATOM 3414 C C . TYR B 1 169 ? -1.156 -4.129 2.971 1 96.81 169 TYR B C 1
ATOM 3416 O O . TYR B 1 169 ? -0.45 -4.004 3.973 1 96.81 169 TYR B O 1
ATOM 3424 N N . GLY B 1 170 ? -1.706 -5.223 2.688 1 95.31 170 GLY B N 1
ATOM 3425 C CA . GLY B 1 170 ? -1.38 -6.52 3.256 1 95.31 170 GLY B CA 1
ATOM 3426 C C . GLY B 1 170 ? -0.913 -7.523 2.219 1 95.31 170 GLY B C 1
ATOM 3427 O O . GLY B 1 170 ? 0.229 -7.465 1.759 1 95.31 170 GLY B O 1
ATOM 3428 N N . ASP B 1 171 ? -1.872 -8.383 1.768 1 92.5 171 ASP B N 1
ATOM 3429 C CA . ASP B 1 171 ? -1.478 -9.414 0.816 1 92.5 171 ASP B CA 1
ATOM 3430 C C . ASP B 1 171 ? -1.425 -8.859 -0.605 1 92.5 171 ASP B C 1
ATOM 3432 O O . ASP B 1 171 ? -0.851 -9.484 -1.5 1 92.5 171 ASP B O 1
ATOM 3436 N N . ASP B 1 172 ? -1.982 -7.762 -0.787 1 91.56 172 ASP B N 1
ATOM 3437 C CA . ASP B 1 172 ? -1.942 -7.16 -2.117 1 91.56 172 ASP B CA 1
ATOM 3438 C C . ASP B 1 172 ? -0.76 -6.203 -2.254 1 91.56 172 ASP B C 1
ATOM 3440 O O . ASP B 1 172 ? -0.541 -5.629 -3.322 1 91.56 172 ASP B O 1
ATOM 3444 N N . ALA B 1 173 ? -0.048 -5.996 -1.184 1 96.06 173 ALA B N 1
ATOM 3445 C CA . ALA B 1 173 ? 1.136 -5.141 -1.208 1 96.06 173 ALA B CA 1
ATOM 3446 C C . ALA B 1 173 ? 2.342 -5.891 -1.769 1 96.06 173 ALA B C 1
ATOM 3448 O O . ALA B 1 173 ? 2.729 -6.938 -1.246 1 96.06 173 ALA B O 1
ATOM 3449 N N . SER B 1 174 ? 2.893 -5.43 -2.854 1 98.06 174 SER B N 1
ATOM 3450 C CA . SER B 1 174 ? 4.066 -6.008 -3.498 1 98.06 174 SER B CA 1
ATOM 3451 C C . SER B 1 174 ? 4.703 -5.02 -4.469 1 98.06 174 SER B C 1
ATOM 3453 O O . SER B 1 174 ? 4.215 -3.9 -4.633 1 98.06 174 SER B O 1
ATOM 3455 N N . ASP B 1 175 ? 5.848 -5.383 -4.938 1 97.88 175 ASP B N 1
ATOM 3456 C CA . ASP B 1 175 ? 6.484 -4.578 -5.98 1 97.88 175 ASP B CA 1
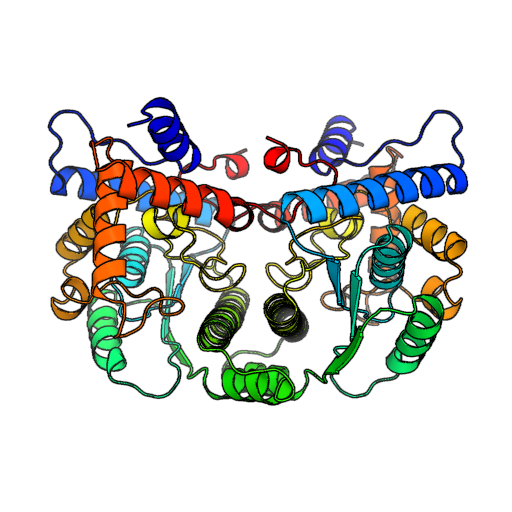ATOM 3457 C C . ASP B 1 175 ? 5.906 -4.902 -7.355 1 97.88 175 ASP B C 1
ATOM 3459 O O . ASP B 1 175 ? 5.828 -4.035 -8.227 1 97.88 175 ASP B O 1
ATOM 3463 N N . ILE B 1 176 ? 5.508 -6.145 -7.52 1 97.88 176 ILE B N 1
ATOM 3464 C CA . ILE B 1 176 ? 5.039 -6.637 -8.812 1 97.88 176 ILE B CA 1
ATOM 3465 C C . ILE B 1 176 ? 3.986 -7.719 -8.594 1 97.88 176 ILE B C 1
ATOM 3467 O O . ILE B 1 176 ? 4.062 -8.484 -7.633 1 97.88 176 ILE B O 1
ATOM 3471 N N . GLN B 1 177 ? 2.998 -7.781 -9.453 1 97.75 177 GLN B N 1
ATOM 3472 C CA . GLN B 1 177 ? 1.97 -8.82 -9.484 1 97.75 177 GLN B CA 1
ATOM 3473 C C . GLN B 1 177 ? 1.927 -9.516 -10.836 1 97.75 177 GLN B C 1
ATOM 3475 O O . GLN B 1 177 ? 1.137 -9.148 -11.703 1 97.75 177 GLN B O 1
ATOM 3480 N N . PRO B 1 178 ? 2.65 -10.578 -10.977 1 97.88 178 PRO B N 1
ATOM 3481 C CA . PRO B 1 178 ? 2.832 -11.172 -12.305 1 97.88 178 PRO B CA 1
ATOM 3482 C C . PRO B 1 178 ? 1.587 -11.906 -12.805 1 97.88 178 PRO B C 1
ATOM 3484 O O . PRO B 1 178 ? 1.436 -12.125 -14.008 1 97.88 178 PRO B O 1
ATOM 3487 N N . ILE B 1 179 ? 0.654 -12.258 -11.859 1 97.44 179 ILE B N 1
ATOM 3488 C CA . ILE B 1 179 ? -0.483 -13.047 -12.32 1 97.44 179 ILE B CA 1
ATOM 3489 C C . ILE B 1 179 ? -1.773 -12.25 -12.125 1 97.44 179 ILE B C 1
ATOM 3491 O O . ILE B 1 179 ? -2.861 -12.828 -12.07 1 97.44 179 ILE B O 1
ATOM 3495 N N . ALA B 1 180 ? -1.718 -10.961 -12 1 96.06 180 ALA B N 1
ATOM 3496 C CA . ALA B 1 180 ? -2.85 -10.094 -11.695 1 96.06 180 ALA B CA 1
ATOM 3497 C C . ALA B 1 180 ? -3.908 -10.164 -12.789 1 96.06 180 ALA B C 1
ATOM 3499 O O . ALA B 1 180 ? -5.094 -9.938 -12.539 1 96.06 180 ALA B O 1
ATOM 3500 N N . GLY B 1 181 ? -3.623 -10.484 -13.992 1 95.06 181 GLY B N 1
ATOM 3501 C CA . GLY B 1 181 ? -4.578 -10.523 -15.086 1 95.06 181 GLY B CA 1
ATOM 3502 C C . GLY B 1 181 ? -5.055 -11.93 -15.414 1 95.06 181 GLY B C 1
ATOM 3503 O O . GLY B 1 181 ? -5.809 -12.133 -16.375 1 95.06 181 GLY B O 1
ATOM 3504 N N . LEU B 1 182 ? -4.719 -12.852 -14.602 1 96.19 182 LEU B N 1
ATOM 3505 C CA . LEU B 1 182 ? -4.996 -14.242 -14.93 1 96.19 182 LEU B CA 1
ATOM 3506 C C . LEU B 1 182 ? -6.105 -14.805 -14.047 1 96.19 182 LEU B C 1
ATOM 3508 O O . LEU B 1 182 ? -6.141 -14.539 -12.844 1 96.19 182 LEU B O 1
ATOM 3512 N N . SER B 1 183 ? -6.961 -15.562 -14.68 1 92.25 183 SER B N 1
ATOM 3513 C CA . SER B 1 183 ? -8.055 -16.203 -13.953 1 92.25 183 SER B CA 1
ATOM 3514 C C . SER B 1 183 ? -7.582 -17.453 -13.234 1 92.25 183 SER B C 1
ATOM 3516 O O . SER B 1 183 ? -6.559 -18.031 -13.602 1 92.25 183 SER B O 1
ATOM 3518 N N . LYS B 1 184 ? -8.383 -17.875 -12.258 1 90.56 184 LYS B N 1
ATOM 3519 C CA . LYS B 1 184 ? -8.039 -19.062 -11.477 1 90.56 184 LYS B CA 1
ATOM 3520 C C . LYS B 1 184 ? -7.914 -20.297 -12.375 1 90.56 184 LYS B C 1
ATOM 3522 O O . LYS B 1 184 ? -7.043 -21.141 -12.156 1 90.56 184 LYS B O 1
ATOM 3527 N N . GLY B 1 185 ? -8.773 -20.406 -13.344 1 90.31 185 GLY B N 1
ATOM 3528 C CA . GLY B 1 185 ? -8.695 -21.516 -14.266 1 90.31 185 GLY B CA 1
ATOM 3529 C C . GLY B 1 185 ? -7.348 -21.625 -14.961 1 90.31 185 GLY B C 1
ATOM 3530 O O . GLY B 1 185 ? -6.781 -22.719 -15.07 1 90.31 185 GLY B O 1
ATOM 3531 N N . ILE B 1 186 ? -6.895 -20.516 -15.414 1 94.81 186 ILE B N 1
ATOM 3532 C CA . ILE B 1 186 ? -5.621 -20.5 -16.125 1 94.81 186 ILE B CA 1
ATOM 3533 C C . ILE B 1 186 ? -4.477 -20.766 -15.148 1 94.81 186 ILE B C 1
ATOM 3535 O O . ILE B 1 186 ? -3.514 -21.453 -15.492 1 94.81 186 ILE B O 1
ATOM 3539 N N . ILE B 1 187 ? -4.594 -20.312 -13.945 1 96 187 ILE B N 1
ATOM 3540 C CA . ILE B 1 187 ? -3.582 -20.516 -12.914 1 96 187 ILE B CA 1
ATOM 3541 C C . ILE B 1 187 ? -3.49 -22.016 -12.578 1 96 187 ILE B C 1
ATOM 3543 O O . ILE B 1 187 ? -2.393 -22.547 -12.398 1 96 187 ILE B O 1
ATOM 3547 N N . TYR B 1 188 ? -4.629 -22.641 -12.531 1 95 188 TYR B N 1
ATOM 3548 C CA . TYR B 1 188 ? -4.621 -24.078 -12.297 1 95 188 TYR B CA 1
ATOM 3549 C C . TYR B 1 188 ? -3.961 -24.828 -13.453 1 95 188 TYR B C 1
ATOM 3551 O O . TYR B 1 188 ? -3.225 -25.797 -13.234 1 95 188 TYR B O 1
ATOM 3559 N N . GLU B 1 189 ? -4.23 -24.406 -14.656 1 96.5 189 GLU B N 1
ATOM 3560 C CA . GLU B 1 189 ? -3.555 -25 -15.805 1 96.5 189 GLU B CA 1
ATOM 3561 C C . GLU B 1 189 ? -2.041 -24.828 -15.711 1 96.5 189 GLU B C 1
ATOM 3563 O O . GLU B 1 189 ? -1.281 -25.75 -16 1 96.5 189 GLU B O 1
ATOM 3568 N N . MET B 1 190 ? -1.622 -23.656 -15.336 1 98.31 190 MET B N 1
ATOM 3569 C CA . MET B 1 190 ? -0.2 -23.391 -15.141 1 98.31 190 MET B CA 1
ATOM 3570 C C . MET B 1 190 ? 0.386 -24.297 -14.07 1 98.31 190 MET B C 1
ATOM 3572 O O . MET B 1 190 ? 1.486 -24.828 -14.234 1 98.31 190 MET B O 1
ATOM 3576 N N . ALA B 1 191 ? -0.35 -24.438 -12.992 1 98.06 191 ALA B N 1
ATOM 3577 C CA . ALA B 1 191 ? 0.096 -25.297 -11.898 1 98.06 191 ALA B CA 1
ATOM 3578 C C . ALA B 1 191 ? 0.334 -26.719 -12.375 1 98.06 191 ALA B C 1
ATOM 3580 O O . ALA B 1 191 ? 1.335 -27.344 -12.008 1 98.06 191 ALA B O 1
ATOM 3581 N N . LYS B 1 192 ? -0.527 -27.219 -13.18 1 97.62 192 LYS B N 1
ATOM 3582 C CA . LYS B 1 192 ? -0.374 -28.547 -13.75 1 97.62 192 LYS B CA 1
ATOM 3583 C C . LYS B 1 192 ? 0.88 -28.641 -14.609 1 97.62 192 LYS B C 1
ATOM 3585 O O . LYS B 1 192 ? 1.646 -29.594 -14.508 1 97.62 192 LYS B O 1
ATOM 3590 N N . ILE B 1 193 ? 1.021 -27.672 -15.422 1 98.38 193 ILE B N 1
ATOM 3591 C CA . ILE B 1 193 ? 2.176 -27.625 -16.312 1 98.38 193 ILE B CA 1
ATOM 3592 C C . ILE B 1 193 ? 3.463 -27.641 -15.492 1 98.38 193 ILE B C 1
ATOM 3594 O O . ILE B 1 193 ? 4.438 -28.297 -15.867 1 98.38 193 ILE B O 1
ATOM 3598 N N . PHE B 1 194 ? 3.465 -26.984 -14.32 1 98.5 194 PHE B N 1
ATOM 3599 C CA . PHE B 1 194 ? 4.641 -26.859 -13.461 1 98.5 194 PHE B CA 1
ATOM 3600 C C . PHE B 1 194 ? 4.785 -28.078 -12.562 1 98.5 194 PHE B C 1
ATOM 3602 O O . PHE B 1 194 ? 5.727 -28.156 -11.766 1 98.5 194 PHE B O 1
ATOM 3609 N N . GLY B 1 195 ? 3.832 -28.969 -12.602 1 97.38 195 GLY B N 1
ATOM 3610 C CA . GLY B 1 195 ? 3.914 -30.188 -11.805 1 97.38 195 GLY B CA 1
ATOM 3611 C C . GLY B 1 195 ? 3.539 -29.984 -10.352 1 97.38 195 GLY B C 1
ATOM 3612 O O . GLY B 1 195 ? 4.129 -30.594 -9.461 1 97.38 195 GLY B O 1
ATOM 3613 N N . ALA B 1 196 ? 2.627 -29.141 -10.109 1 97.38 196 ALA B N 1
ATOM 3614 C CA . ALA B 1 196 ? 2.174 -28.891 -8.742 1 97.38 196 ALA B CA 1
ATOM 3615 C C . ALA B 1 196 ? 1.623 -30.172 -8.109 1 97.38 196 ALA B C 1
ATOM 3617 O O . ALA B 1 196 ? 0.985 -30.969 -8.789 1 97.38 196 ALA B O 1
ATOM 3618 N N . PRO B 1 197 ? 1.844 -30.297 -6.777 1 95.06 197 PRO B N 1
ATOM 3619 C CA . PRO B 1 197 ? 1.186 -31.406 -6.09 1 95.06 197 PRO B CA 1
ATOM 3620 C C . PRO B 1 197 ? -0.336 -31.359 -6.211 1 95.06 197 PRO B C 1
ATOM 3622 O O . PRO B 1 197 ? -0.927 -30.281 -6.18 1 95.06 197 PRO B O 1
ATOM 3625 N N . GLN B 1 198 ? -0.93 -32.5 -6.215 1 94.69 198 GLN B N 1
ATOM 3626 C CA . GLN B 1 198 ? -2.381 -32.594 -6.336 1 94.69 198 GLN B CA 1
ATOM 3627 C C . GLN B 1 198 ? -3.072 -31.906 -5.164 1 94.69 198 GLN B C 1
ATOM 3629 O O . GLN B 1 198 ? -4.145 -31.312 -5.328 1 94.69 198 GLN B O 1
ATOM 3634 N N . SER B 1 199 ? -2.461 -32 -4.02 1 92.5 199 SER B N 1
ATOM 3635 C CA . SER B 1 199 ? -3.045 -31.375 -2.836 1 92.5 199 SER B CA 1
ATOM 3636 C C . SER B 1 199 ? -3.148 -29.859 -3.002 1 92.5 199 SER B C 1
ATOM 3638 O O . SER B 1 199 ? -4.043 -29.234 -2.438 1 92.5 199 SER B O 1
ATOM 3640 N N . ILE B 1 200 ? -2.23 -29.234 -3.734 1 91.88 200 ILE B N 1
ATOM 3641 C CA . ILE B 1 200 ? -2.254 -27.797 -4 1 91.88 200 ILE B CA 1
ATOM 3642 C C . ILE B 1 200 ? -3.305 -27.484 -5.062 1 91.88 200 ILE B C 1
ATOM 3644 O O . ILE B 1 200 ? -4.047 -26.516 -4.945 1 91.88 200 ILE B O 1
ATOM 3648 N N . ILE B 1 201 ? -3.404 -28.328 -6.047 1 92.44 201 ILE B N 1
ATOM 3649 C CA . ILE B 1 201 ? -4.359 -28.156 -7.137 1 92.44 201 ILE B CA 1
ATOM 3650 C C . ILE B 1 201 ? -5.781 -28.297 -6.605 1 92.44 201 ILE B C 1
ATOM 3652 O O . ILE B 1 201 ? -6.676 -27.547 -6.98 1 92.44 201 ILE B O 1
ATOM 3656 N N . ASP B 1 202 ? -5.98 -29.203 -5.672 1 87.81 202 ASP B N 1
ATOM 3657 C CA . ASP B 1 202 ? -7.312 -29.531 -5.172 1 87.81 202 ASP B CA 1
ATOM 3658 C C . ASP B 1 202 ? -7.727 -28.594 -4.039 1 87.81 202 ASP B C 1
ATOM 3660 O O . ASP B 1 202 ? -8.891 -28.578 -3.633 1 87.81 202 ASP B O 1
ATOM 3664 N N . LYS B 1 203 ? -6.77 -27.859 -3.576 1 82.5 203 LYS B N 1
ATOM 3665 C CA . LYS B 1 203 ? -7.055 -27 -2.439 1 82.5 203 LYS B CA 1
ATOM 3666 C C . LYS B 1 203 ? -8.031 -25.891 -2.824 1 82.5 203 LYS B C 1
ATOM 3668 O O . LYS B 1 203 ? -7.891 -25.266 -3.879 1 82.5 203 LYS B O 1
ATOM 3673 N N . MET B 1 204 ? -8.945 -25.734 -1.969 1 72.19 204 MET B N 1
ATOM 3674 C CA . MET B 1 204 ? -9.93 -24.672 -2.203 1 72.19 204 MET B CA 1
ATOM 3675 C C . MET B 1 204 ? -9.305 -23.297 -2.037 1 72.19 204 MET B C 1
ATOM 3677 O O . MET B 1 204 ? -8.477 -23.094 -1.145 1 72.19 204 MET B O 1
ATOM 3681 N N . SER B 1 205 ? -9.688 -22.438 -2.949 1 65.38 205 SER B N 1
ATOM 3682 C CA . SER B 1 205 ? -9.195 -21.062 -2.889 1 65.38 205 SER B CA 1
ATOM 3683 C C . SER B 1 205 ? -9.781 -20.328 -1.693 1 65.38 205 SER B C 1
ATOM 3685 O O . SER B 1 205 ? -11 -20.344 -1.473 1 65.38 205 SER B O 1
ATOM 3687 N N . THR B 1 206 ? -8.922 -20.062 -0.697 1 63.97 206 THR B N 1
ATOM 3688 C CA . THR B 1 206 ? -9.391 -19.25 0.413 1 63.97 206 THR B CA 1
ATOM 3689 C C . THR B 1 206 ? -8.625 -17.922 0.47 1 63.97 206 THR B C 1
ATOM 3691 O O . THR B 1 206 ? -7.508 -17.828 -0.039 1 63.97 206 THR B O 1
ATOM 3694 N N . THR B 1 207 ? -9.375 -16.812 0.701 1 59.41 207 THR B N 1
ATOM 3695 C CA . THR B 1 207 ? -8.688 -15.539 0.854 1 59.41 207 THR B CA 1
ATOM 3696 C C . THR B 1 207 ? -8.141 -15.383 2.273 1 59.41 207 THR B C 1
ATOM 3698 O O . THR B 1 207 ? -7.34 -14.492 2.541 1 59.41 207 THR B O 1
ATOM 3701 N N . GLY B 1 208 ? -8.406 -16.406 3.021 1 57.91 208 GLY B N 1
ATOM 3702 C CA . GLY B 1 208 ? -7.973 -16.391 4.41 1 57.91 208 GLY B CA 1
ATOM 3703 C C . GLY B 1 208 ? -8.633 -15.297 5.227 1 57.91 208 GLY B C 1
ATOM 3704 O O . GLY B 1 208 ? -8.461 -15.234 6.445 1 57.91 208 GLY B O 1
ATOM 3705 N N . THR B 1 209 ? -9.234 -14.273 4.684 1 59.38 209 THR B N 1
ATOM 3706 C CA . THR B 1 209 ? -9.82 -13.148 5.398 1 59.38 209 THR B CA 1
ATOM 3707 C C . THR B 1 209 ? -11.336 -13.266 5.441 1 59.38 209 THR B C 1
ATOM 3709 O O . THR B 1 209 ? -11.945 -13.172 6.516 1 59.38 209 THR B O 1
ATOM 3712 N N . TRP B 1 210 ? -11.875 -13.531 4.32 1 59.09 210 TRP B N 1
ATOM 3713 C CA . TRP B 1 210 ? -13.32 -13.43 4.152 1 59.09 210 TRP B CA 1
ATOM 3714 C C . TRP B 1 210 ? -13.984 -14.797 4.242 1 59.09 210 TRP B C 1
ATOM 3716 O O . TRP B 1 210 ? -15.164 -14.898 4.582 1 59.09 210 TRP B O 1
ATOM 3726 N N . ASP B 1 211 ? -13.148 -15.703 3.883 1 60.5 211 ASP B N 1
ATOM 3727 C CA . ASP B 1 211 ? -13.75 -17.031 3.729 1 60.5 211 ASP B CA 1
ATOM 3728 C C . ASP B 1 211 ? -13.523 -17.891 4.973 1 60.5 211 ASP B C 1
ATOM 3730 O O . ASP B 1 211 ? -12.492 -17.75 5.641 1 60.5 211 ASP B O 1
ATOM 3734 N N . ASN B 1 212 ? -14.672 -18.375 5.383 1 61.72 212 ASN B N 1
ATOM 3735 C CA . ASN B 1 212 ? -14.648 -19.391 6.441 1 61.72 212 ASN B CA 1
ATOM 3736 C C . ASN B 1 212 ? -15.383 -20.656 6.027 1 61.72 212 ASN B C 1
ATOM 3738 O O . ASN B 1 212 ? -15.805 -20.781 4.875 1 61.72 212 ASN B O 1
ATOM 3742 N N . GLU B 1 213 ? -15.297 -21.641 6.883 1 61.31 213 GLU B N 1
ATOM 3743 C CA . GLU B 1 213 ? -15.938 -22.922 6.605 1 61.31 213 GLU B CA 1
ATOM 3744 C C . GLU B 1 213 ? -17.422 -22.734 6.297 1 61.31 213 GLU B C 1
ATOM 3746 O O . GLU B 1 213 ? -17.969 -23.422 5.434 1 61.31 213 GLU B O 1
ATOM 3751 N N . ALA B 1 214 ? -18.016 -21.672 6.738 1 63.56 214 ALA B N 1
ATOM 3752 C CA . ALA B 1 214 ? -19.469 -21.5 6.66 1 63.56 214 ALA B CA 1
ATOM 3753 C C . ALA B 1 214 ? -19.875 -20.922 5.305 1 63.56 214 ALA B C 1
ATOM 3755 O O . ALA B 1 214 ? -21 -21.172 4.84 1 63.56 214 ALA B O 1
ATOM 3756 N N . ASN B 1 215 ? -18.969 -20.25 4.672 1 75.19 215 ASN B N 1
ATOM 3757 C CA . ASN B 1 215 ? -19.359 -19.609 3.428 1 75.19 215 ASN B CA 1
ATOM 3758 C C . ASN B 1 215 ? -18.547 -20.109 2.244 1 75.19 215 ASN B C 1
ATOM 3760 O O . ASN B 1 215 ? -18.453 -19.438 1.214 1 75.19 215 ASN B O 1
ATOM 3764 N N . GLN B 1 216 ? -18.016 -21.188 2.404 1 76.56 216 GLN B N 1
ATOM 3765 C CA . GLN B 1 216 ? -17.094 -21.75 1.422 1 76.56 216 GLN B CA 1
ATOM 3766 C C . GLN B 1 216 ? -17.781 -21.953 0.075 1 76.56 216 GLN B C 1
ATOM 3768 O O . GLN B 1 216 ? -17.203 -21.656 -0.973 1 76.56 216 GLN B O 1
ATOM 3773 N N . LYS B 1 217 ? -18.938 -22.5 0.055 1 78.88 217 LYS B N 1
ATOM 3774 C CA . LYS B 1 217 ? -19.672 -22.75 -1.182 1 78.88 217 LYS B CA 1
ATOM 3775 C C . LYS B 1 217 ? -19.953 -21.453 -1.934 1 78.88 217 LYS B C 1
ATOM 3777 O O . LYS B 1 217 ? -19.781 -21.391 -3.152 1 78.88 217 LYS B O 1
ATOM 3782 N N . GLU B 1 218 ? -20.391 -20.469 -1.218 1 81.81 218 GLU B N 1
ATOM 3783 C CA . GLU B 1 218 ? -20.703 -19.172 -1.821 1 81.81 218 GLU B CA 1
ATOM 3784 C C . GLU B 1 218 ? -19.453 -18.531 -2.426 1 81.81 218 GLU B C 1
ATOM 3786 O O . GLU B 1 218 ? -19.5 -17.984 -3.529 1 81.81 218 GLU B O 1
ATOM 3791 N N . VAL B 1 219 ? -18.422 -18.625 -1.707 1 80.69 219 VAL B N 1
ATOM 3792 C CA . VAL B 1 219 ? -17.156 -18.047 -2.162 1 80.69 219 VAL B CA 1
ATOM 3793 C C . VAL B 1 219 ? -16.672 -18.797 -3.404 1 80.69 219 VAL B C 1
ATOM 3795 O O . VAL B 1 219 ? -16.234 -18.172 -4.371 1 80.69 219 VAL B O 1
ATOM 3798 N N . THR B 1 220 ? -16.797 -20.031 -3.357 1 80.56 220 THR B N 1
ATOM 3799 C CA . THR B 1 220 ? -16.391 -20.828 -4.504 1 80.56 220 THR B CA 1
ATOM 3800 C C . THR B 1 220 ? -17.219 -20.469 -5.738 1 80.56 220 THR B C 1
ATOM 3802 O O . THR B 1 220 ? -16.672 -20.312 -6.832 1 80.56 220 THR B O 1
ATOM 3805 N N . GLU B 1 221 ? -18.406 -20.312 -5.523 1 86.94 221 GLU B N 1
ATOM 3806 C CA . GLU B 1 221 ? -19.297 -20.031 -6.645 1 86.94 221 GLU B CA 1
ATOM 3807 C C . GLU B 1 221 ? -19.047 -18.656 -7.242 1 86.94 221 GLU B C 1
ATOM 3809 O O . GLU B 1 221 ? -19 -18.5 -8.461 1 86.94 221 GLU B O 1
ATOM 3814 N N . ILE B 1 222 ? -18.906 -17.719 -6.402 1 88.5 222 ILE B N 1
ATOM 3815 C CA . ILE B 1 222 ? -18.703 -16.375 -6.934 1 88.5 222 ILE B CA 1
ATOM 3816 C C . ILE B 1 222 ? -17.359 -16.312 -7.668 1 88.5 222 ILE B C 1
ATOM 3818 O O . ILE B 1 222 ? -17.219 -15.586 -8.656 1 88.5 222 ILE B O 1
ATOM 3822 N N . ASN B 1 223 ? -16.453 -17.047 -7.18 1 85.81 223 ASN B N 1
ATOM 3823 C CA . ASN B 1 223 ? -15.164 -17.125 -7.871 1 85.81 223 ASN B CA 1
ATOM 3824 C C . ASN B 1 223 ? -15.312 -17.75 -9.258 1 85.81 223 ASN B C 1
ATOM 3826 O O . ASN B 1 223 ? -14.672 -17.312 -10.211 1 85.81 223 ASN B O 1
ATOM 3830 N N . HIS B 1 224 ? -16.094 -18.719 -9.305 1 88.5 224 HIS B N 1
ATOM 3831 C CA . HIS B 1 224 ? -16.375 -19.328 -10.602 1 88.5 224 HIS B CA 1
ATOM 3832 C C . HIS B 1 224 ? -17.078 -18.359 -11.539 1 88.5 224 HIS B C 1
ATOM 3834 O O . HIS B 1 224 ? -16.703 -18.234 -12.711 1 88.5 224 HIS B O 1
ATOM 3840 N N . GLN B 1 225 ? -18.016 -17.688 -11.016 1 93.56 225 GLN B N 1
ATOM 3841 C CA . GLN B 1 225 ? -18.812 -16.75 -11.82 1 93.56 225 GLN B CA 1
ATOM 3842 C C . GLN B 1 225 ? -17.953 -15.602 -12.328 1 93.56 225 GLN B C 1
ATOM 3844 O O . GLN B 1 225 ? -18.094 -15.164 -13.469 1 93.56 225 GLN B O 1
ATOM 3849 N N . VAL B 1 226 ? -17.094 -15.117 -11.5 1 93.88 226 VAL B N 1
ATOM 3850 C CA . VAL B 1 226 ? -16.266 -14 -11.922 1 93.88 226 VAL B CA 1
ATOM 3851 C C . VAL B 1 226 ? -15.305 -14.445 -13.023 1 93.88 226 VAL B C 1
ATOM 3853 O O . VAL B 1 226 ? -15 -13.68 -13.938 1 93.88 226 VAL B O 1
ATOM 3856 N N . CYS B 1 227 ? -14.844 -15.633 -12.961 1 91 227 CYS B N 1
ATOM 3857 C CA . CYS B 1 227 ? -13.984 -16.156 -14.016 1 91 227 CYS B CA 1
ATOM 3858 C C . CYS B 1 227 ? -14.711 -16.188 -15.352 1 91 227 CYS B C 1
ATOM 3860 O O . CYS B 1 227 ? -14.164 -15.773 -16.375 1 91 227 CYS B O 1
ATOM 3862 N N . MET B 1 228 ? -15.898 -16.656 -15.297 1 92.38 228 MET B N 1
ATOM 3863 C CA . MET B 1 228 ? -16.719 -16.672 -16.516 1 92.38 228 MET B CA 1
ATOM 3864 C C . MET B 1 228 ? -16.969 -15.266 -17.016 1 92.38 228 MET B C 1
ATOM 3866 O O . MET B 1 228 ? -16.812 -14.992 -18.219 1 92.38 228 MET B O 1
ATOM 3870 N N . TYR B 1 229 ? -17.297 -14.461 -16.094 1 94.94 229 TYR B N 1
ATOM 3871 C CA . TYR B 1 229 ? -17.609 -13.07 -16.406 1 94.94 229 TYR B CA 1
ATOM 3872 C C . TYR B 1 229 ? -16.422 -12.398 -17.094 1 94.94 229 TYR B C 1
ATOM 3874 O O . TYR B 1 229 ? -16.609 -11.719 -18.109 1 94.94 229 TYR B O 1
ATOM 3882 N N . LEU B 1 230 ? -15.234 -12.695 -16.625 1 93.69 230 LEU B N 1
ATOM 3883 C CA . LEU B 1 230 ? -14.039 -12.023 -17.109 1 93.69 230 LEU B CA 1
ATOM 3884 C C . LEU B 1 230 ? -13.562 -12.656 -18.422 1 93.69 230 LEU B C 1
ATOM 3886 O O . LEU B 1 230 ? -12.672 -12.117 -19.078 1 93.69 230 LEU B O 1
ATOM 3890 N N . ARG B 1 231 ? -14.102 -13.688 -18.797 1 88.62 231 ARG B N 1
ATOM 3891 C CA . ARG B 1 231 ? -13.828 -14.305 -20.094 1 88.62 231 ARG B CA 1
ATOM 3892 C C . ARG B 1 231 ? -14.805 -13.805 -21.141 1 88.62 231 ARG B C 1
ATOM 3894 O O . ARG B 1 231 ? -14.695 -14.172 -22.312 1 88.62 231 ARG B O 1
ATOM 3901 N N . GLY B 1 232 ? -15.781 -13.031 -20.688 1 90.19 232 GLY B N 1
ATOM 3902 C CA . GLY B 1 232 ? -16.766 -12.492 -21.609 1 90.19 232 GLY B CA 1
ATOM 3903 C C . GLY B 1 232 ? -18.031 -13.32 -21.688 1 90.19 232 GLY B C 1
ATOM 3904 O O . GLY B 1 232 ? -18.922 -13.047 -22.5 1 90.19 232 GLY B O 1
ATOM 3905 N N . ASP B 1 233 ? -18.141 -14.281 -20.828 1 92.06 233 ASP B N 1
ATOM 3906 C CA . ASP B 1 233 ? -19.312 -15.156 -20.859 1 92.06 233 ASP B CA 1
ATOM 3907 C C . ASP B 1 233 ? -20.516 -14.492 -20.188 1 92.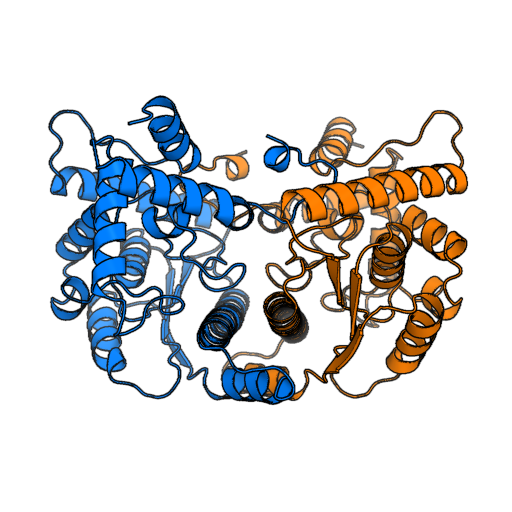06 233 ASP B C 1
ATOM 3909 O O . ASP B 1 233 ? -20.359 -13.539 -19.422 1 92.06 233 ASP B O 1
ATOM 3913 N N . ASP B 1 234 ? -21.641 -15.039 -20.562 1 95.06 234 ASP B N 1
ATOM 3914 C CA . ASP B 1 234 ? -22.859 -14.609 -19.906 1 95.06 234 ASP B CA 1
ATOM 3915 C C . ASP B 1 234 ? -23.062 -15.328 -18.562 1 95.06 234 ASP B C 1
ATOM 3917 O O . ASP B 1 234 ? -22.781 -16.531 -18.453 1 95.06 234 ASP B O 1
ATOM 3921 N N . ILE B 1 235 ? -23.438 -14.547 -17.562 1 96 235 ILE B N 1
ATOM 3922 C CA . ILE B 1 235 ? -23.797 -15.094 -16.25 1 96 235 ILE B CA 1
ATOM 3923 C C . ILE B 1 235 ? -25.141 -14.523 -15.797 1 96 235 ILE B C 1
ATOM 3925 O O . ILE B 1 235 ? -25.719 -13.664 -16.469 1 96 235 ILE B O 1
ATOM 3929 N N . SER B 1 236 ? -25.656 -15.047 -14.758 1 96 236 SER B N 1
ATOM 3930 C CA . SER B 1 236 ? -26.938 -14.555 -14.281 1 96 236 SER B CA 1
ATOM 3931 C C . SER B 1 236 ? -26.844 -13.086 -13.883 1 96 236 SER B C 1
ATOM 3933 O O . SER B 1 236 ? -25.781 -12.602 -13.5 1 96 236 SER B O 1
ATOM 3935 N N . GLU B 1 237 ? -27.953 -12.414 -13.945 1 96 237 GLU B N 1
ATOM 3936 C CA . GLU B 1 237 ? -28.031 -11.008 -13.547 1 96 237 GLU B CA 1
ATOM 3937 C C . GLU B 1 237 ? -27.672 -10.828 -12.078 1 96 237 GLU B C 1
ATOM 3939 O O . GLU B 1 237 ? -27.031 -9.836 -11.711 1 96 237 GLU B O 1
ATOM 3944 N N . GLU B 1 238 ? -28.062 -11.742 -11.375 1 95.94 238 GLU B N 1
ATOM 3945 C CA . GLU B 1 238 ? -27.766 -11.688 -9.945 1 95.94 238 GLU B CA 1
ATOM 3946 C C . GLU B 1 238 ? -26.266 -11.688 -9.688 1 95.94 238 GLU B C 1
ATOM 3948 O O . GLU B 1 238 ? -25.766 -10.844 -8.938 1 95.94 238 GLU B O 1
ATOM 3953 N N . TYR B 1 239 ? -25.547 -12.547 -10.312 1 95.31 239 TYR B N 1
ATOM 3954 C CA . TYR B 1 239 ? -24.109 -12.641 -10.133 1 95.31 239 TYR B CA 1
ATOM 3955 C C . TYR B 1 239 ? -23.406 -11.43 -10.742 1 95.31 239 TYR B C 1
ATOM 3957 O O . TYR B 1 239 ? -22.406 -10.945 -10.203 1 95.31 239 TYR B O 1
ATOM 3965 N N . GLU B 1 240 ? -23.891 -11.016 -11.852 1 96.75 240 GLU B N 1
ATOM 3966 C CA . GLU B 1 240 ? -23.312 -9.812 -12.453 1 96.75 240 GLU B CA 1
ATOM 3967 C C . GLU B 1 240 ? -23.422 -8.617 -11.508 1 96.75 240 GLU B C 1
ATOM 3969 O O . GLU B 1 240 ? -22.438 -7.887 -11.312 1 96.75 240 GLU B O 1
ATOM 3974 N N . ASN B 1 241 ? -24.625 -8.445 -10.992 1 96.94 241 ASN B N 1
ATOM 3975 C CA . ASN B 1 241 ? -24.844 -7.348 -10.055 1 96.94 241 ASN B CA 1
ATOM 3976 C C . ASN B 1 241 ? -23.906 -7.449 -8.852 1 96.94 241 ASN B C 1
ATOM 3978 O O . ASN B 1 241 ? -23.344 -6.445 -8.406 1 96.94 241 ASN B O 1
ATOM 3982 N N . GLU B 1 242 ? -23.75 -8.633 -8.383 1 95.38 242 GLU B N 1
ATOM 3983 C CA . GLU B 1 242 ? -22.875 -8.859 -7.242 1 95.38 242 GLU B CA 1
ATOM 3984 C C . GLU B 1 242 ? -21.422 -8.539 -7.59 1 95.38 242 GLU B C 1
ATOM 3986 O O . GLU B 1 242 ? -20.734 -7.863 -6.828 1 95.38 242 GLU B O 1
ATOM 3991 N N . ILE B 1 243 ? -20.969 -9.008 -8.711 1 95.88 243 ILE B N 1
ATOM 3992 C CA . ILE B 1 243 ? -19.594 -8.797 -9.164 1 95.88 243 ILE B CA 1
ATOM 3993 C C . ILE B 1 243 ? -19.344 -7.305 -9.367 1 95.88 243 ILE B C 1
ATOM 3995 O O . ILE B 1 243 ? -18.344 -6.77 -8.891 1 95.88 243 ILE B O 1
ATOM 3999 N N . VAL B 1 244 ? -20.234 -6.629 -9.992 1 96.56 244 VAL B N 1
ATOM 4000 C CA . VAL B 1 244 ? -20.078 -5.211 -10.289 1 96.56 244 VAL B CA 1
ATOM 4001 C C . VAL B 1 244 ? -20.094 -4.406 -8.984 1 96.56 244 VAL B C 1
ATOM 4003 O O . VAL B 1 244 ? -19.328 -3.451 -8.836 1 96.56 244 VAL B O 1
ATOM 4006 N N . ASP B 1 245 ? -20.984 -4.812 -8.125 1 95.69 245 ASP B N 1
ATOM 4007 C CA . ASP B 1 245 ? -21.047 -4.141 -6.832 1 95.69 245 ASP B CA 1
ATOM 4008 C C . ASP B 1 245 ? -19.719 -4.281 -6.078 1 95.69 245 ASP B C 1
ATOM 4010 O O . ASP B 1 245 ? -19.172 -3.289 -5.59 1 95.69 245 ASP B O 1
ATOM 4014 N N . LEU B 1 246 ? -19.188 -5.48 -5.992 1 94.12 246 LEU B N 1
ATOM 4015 C CA . LEU B 1 246 ? -17.938 -5.738 -5.301 1 94.12 246 LEU B CA 1
ATOM 4016 C C . LEU B 1 246 ? -16.781 -5.02 -5.984 1 94.12 246 LEU B C 1
ATOM 4018 O O . LEU B 1 246 ? -15.922 -4.426 -5.316 1 94.12 246 LEU B O 1
ATOM 4022 N N . TYR B 1 247 ? -16.797 -5.078 -7.32 1 95.69 247 TYR B N 1
ATOM 4023 C CA . TYR B 1 247 ? -15.773 -4.398 -8.117 1 95.69 247 TYR B CA 1
ATOM 4024 C C . TYR B 1 247 ? -15.766 -2.902 -7.82 1 95.69 247 TYR B C 1
ATOM 4026 O O . TYR B 1 247 ? -14.703 -2.305 -7.641 1 95.69 247 TYR B O 1
ATOM 4034 N N . THR B 1 248 ? -16.953 -2.33 -7.707 1 94.19 248 THR B N 1
ATOM 4035 C CA . THR B 1 248 ? -17.078 -0.89 -7.512 1 94.19 248 THR B CA 1
ATOM 4036 C C . THR B 1 248 ? -16.688 -0.495 -6.094 1 94.19 248 THR B C 1
ATOM 4038 O O . THR B 1 248 ? -15.938 0.458 -5.891 1 94.19 248 THR B O 1
ATOM 4041 N N . ARG B 1 249 ? -17.094 -1.235 -5.141 1 91.75 249 ARG B N 1
ATOM 4042 C CA . ARG B 1 249 ? -16.844 -0.907 -3.738 1 91.75 249 ARG B CA 1
ATOM 4043 C C . ARG B 1 249 ? -15.375 -1.084 -3.391 1 91.75 249 ARG B C 1
ATOM 4045 O O . ARG B 1 249 ? -14.867 -0.453 -2.459 1 91.75 249 ARG B O 1
ATOM 4052 N N . SER B 1 250 ? -14.703 -1.965 -4.172 1 93.88 250 SER B N 1
ATOM 4053 C CA . SER B 1 250 ? -13.312 -2.258 -3.846 1 93.88 250 SER B CA 1
ATOM 4054 C C . SER B 1 250 ? -12.359 -1.467 -4.734 1 93.88 250 SER B C 1
ATOM 4056 O O . SER B 1 250 ? -11.156 -1.726 -4.742 1 93.88 250 SER B O 1
ATOM 4058 N N . GLU B 1 251 ? -12.82 -0.467 -5.461 1 93.94 251 GLU B N 1
ATOM 4059 C CA . GLU B 1 251 ? -12 0.316 -6.379 1 93.94 251 GLU B CA 1
ATOM 4060 C C . GLU B 1 251 ? -10.82 0.964 -5.656 1 93.94 251 GLU B C 1
ATOM 4062 O O . GLU B 1 251 ? -9.719 1.054 -6.207 1 93.94 251 GLU B O 1
ATOM 4067 N N . HIS B 1 252 ? -11.047 1.376 -4.43 1 92.69 252 HIS B N 1
ATOM 4068 C CA . HIS B 1 252 ? -10.023 2.041 -3.637 1 92.69 252 HIS B CA 1
ATOM 4069 C C . HIS B 1 252 ? -8.828 1.125 -3.406 1 92.69 252 HIS B C 1
ATOM 4071 O O . HIS B 1 252 ? -7.711 1.6 -3.172 1 92.69 252 HIS B O 1
ATOM 4077 N N . LYS B 1 253 ? -9 -0.194 -3.541 1 93.5 253 LYS B N 1
ATOM 4078 C CA . LYS B 1 253 ? -7.922 -1.155 -3.332 1 93.5 253 LYS B CA 1
ATOM 4079 C C . LYS B 1 253 ? -7.043 -1.273 -4.574 1 93.5 253 LYS B C 1
ATOM 4081 O O . LYS B 1 253 ? -5.938 -1.82 -4.512 1 93.5 253 LYS B O 1
ATOM 4086 N N . ARG B 1 254 ? -7.477 -0.806 -5.676 1 93.19 254 ARG B N 1
ATOM 4087 C CA . ARG B 1 254 ? -6.746 -0.935 -6.93 1 93.19 254 ARG B CA 1
ATOM 4088 C C . ARG B 1 254 ? -6.086 0.384 -7.316 1 93.19 254 ARG B C 1
ATOM 4090 O O . ARG B 1 254 ? -5.645 0.554 -8.453 1 93.19 254 ARG B O 1
ATOM 4097 N N . HIS B 1 255 ? -6.094 1.339 -6.344 1 92.38 255 HIS B N 1
ATOM 4098 C CA . HIS B 1 255 ? -5.457 2.635 -6.547 1 92.38 255 HIS B CA 1
ATOM 4099 C C . HIS B 1 255 ? -4.578 3.01 -5.359 1 92.38 255 HIS B C 1
ATOM 4101 O O . HIS B 1 255 ? -4.836 2.578 -4.23 1 92.38 255 HIS B O 1
ATOM 4107 N N . SER B 1 256 ? -3.549 3.859 -5.668 1 93.38 256 SER B N 1
ATOM 4108 C CA . SER B 1 256 ? -2.814 4.52 -4.594 1 93.38 256 SER B CA 1
ATOM 4109 C C . SER B 1 256 ? -3.727 5.43 -3.779 1 93.38 256 SER B C 1
ATOM 4111 O O . SER B 1 256 ? -4.855 5.711 -4.188 1 93.38 256 SER B O 1
ATOM 4113 N N . PRO B 1 257 ? -3.262 5.863 -2.553 1 95.62 257 PRO B N 1
ATOM 4114 C CA . PRO B 1 257 ? -4.094 6.809 -1.808 1 95.62 257 PRO B CA 1
ATOM 4115 C C . PRO B 1 257 ? -4.551 7.992 -2.66 1 95.62 257 PRO B C 1
ATOM 4117 O O . PRO B 1 257 ? -3.777 8.508 -3.469 1 95.62 257 PRO B O 1
ATOM 4120 N N . VAL B 1 258 ? -5.797 8.352 -2.49 1 95.88 258 VAL B N 1
ATOM 4121 C CA . VAL B 1 258 ? -6.344 9.438 -3.295 1 95.88 258 VAL B CA 1
ATOM 4122 C C . VAL B 1 258 ? -5.684 10.758 -2.908 1 95.88 258 VAL B C 1
ATOM 4124 O O . VAL B 1 258 ? -5.48 11.039 -1.724 1 95.88 258 VAL B O 1
ATOM 4127 N N . THR B 1 259 ? -5.352 11.539 -3.861 1 94.88 259 THR B N 1
ATOM 4128 C CA . THR B 1 259 ? -4.812 12.883 -3.689 1 94.88 259 THR B CA 1
ATOM 4129 C C . THR B 1 259 ? -5.719 13.922 -4.348 1 94.88 259 THR B C 1
ATOM 4131 O O . THR B 1 259 ? -6.625 13.57 -5.102 1 94.88 259 THR B O 1
ATOM 4134 N N . PRO B 1 260 ? -5.488 15.172 -4.051 1 91.38 260 PRO B N 1
ATOM 4135 C CA . PRO B 1 260 ? -6.348 16.203 -4.633 1 91.38 260 PRO B CA 1
ATOM 4136 C C . PRO B 1 260 ? -6.297 16.219 -6.16 1 91.38 260 PRO B C 1
ATOM 4138 O O . PRO B 1 260 ? -7.195 16.766 -6.805 1 91.38 260 PRO B O 1
ATOM 4141 N N . LYS B 1 261 ? -5.305 15.633 -6.723 1 90.06 261 LYS B N 1
ATOM 4142 C CA . LYS B 1 261 ? -5.184 15.633 -8.18 1 90.06 261 LYS B CA 1
ATOM 4143 C C . LYS B 1 261 ? -6.012 14.508 -8.797 1 90.06 261 LYS B C 1
ATOM 4145 O O . LYS B 1 261 ? -6.234 14.484 -10.008 1 90.06 261 LYS B O 1
ATOM 4150 N N . ASP B 1 262 ? -6.398 13.602 -8.023 1 91.06 262 ASP B N 1
ATOM 4151 C CA . ASP B 1 262 ? -7.07 12.406 -8.531 1 91.06 262 ASP B CA 1
ATOM 4152 C C . ASP B 1 262 ? -8.562 12.664 -8.734 1 91.06 262 ASP B C 1
ATOM 4154 O O . ASP B 1 262 ? -9.195 13.336 -7.922 1 91.06 262 ASP B O 1
ATOM 4158 N N . ALA B 1 263 ? -9.102 12.117 -9.836 1 85.88 263 ALA B N 1
ATOM 4159 C CA . ALA B 1 263 ? -10.516 12.32 -10.156 1 85.88 263 ALA B CA 1
ATOM 4160 C C . ALA B 1 263 ? -11.219 10.984 -10.391 1 85.88 263 ALA B C 1
ATOM 4162 O O . ALA B 1 263 ? -12.414 10.945 -10.688 1 85.88 263 ALA B O 1
ATOM 4163 N N . TRP B 1 264 ? -10.523 9.898 -10.227 1 83.62 264 TRP B N 1
ATOM 4164 C CA . TRP B 1 264 ? -11.062 8.594 -10.594 1 83.62 264 TRP B CA 1
ATOM 4165 C C . TRP B 1 264 ? -12.281 8.242 -9.742 1 83.62 264 TRP B C 1
ATOM 4167 O O . TRP B 1 264 ? -13.133 7.461 -10.164 1 83.62 264 TRP B O 1
ATOM 4177 N N . TRP B 1 265 ? -12.391 8.867 -8.57 1 84.75 265 TRP B N 1
ATOM 4178 C CA . TRP B 1 265 ? -13.43 8.461 -7.617 1 84.75 265 TRP B CA 1
ATOM 4179 C C . TRP B 1 265 ? -14.695 9.289 -7.809 1 84.75 265 TRP B C 1
ATOM 4181 O O . TRP B 1 265 ? -15.719 9.016 -7.172 1 84.75 265 TRP B O 1
ATOM 4191 N N . PHE B 1 266 ? -14.625 10.375 -8.602 1 77.88 266 PHE B N 1
ATOM 4192 C CA . PHE B 1 266 ? -15.797 11.195 -8.875 1 77.88 266 PHE B CA 1
ATOM 4193 C C . PHE B 1 266 ? -16.797 10.445 -9.75 1 77.88 266 PHE B C 1
ATOM 4195 O O . PHE B 1 266 ? -18 10.695 -9.695 1 77.88 266 PHE B O 1
ATOM 4202 N N . GLU B 1 267 ? -16.406 9.578 -10.641 1 60.09 267 GLU B N 1
ATOM 4203 C CA . GLU B 1 267 ? -17.281 9.062 -11.695 1 60.09 267 GLU B CA 1
ATOM 4204 C C . GLU B 1 267 ? -18.234 8.008 -11.148 1 60.09 267 GLU B C 1
ATOM 4206 O O . GLU B 1 267 ? -17.922 7.309 -10.188 1 60.09 267 GLU B O 1
#

pLDDT: mean 92.01, std 8.95, range [54.06, 98.88]

Secondary structure (DSSP, 8-state):
--HHHHHHHHHHHTPPPPPTT--HHHHHHHHHHHHHHHHHHHHHHHT--EEEEE--SSHHHHHHHHHHHHTT-EEEEEE--SSS-TTHHHHHHHHHHH--SEEEE--THHHHHHHHHHTTTSPP-HHHHHHHHHHHHHHHHHHHHHHHT-EEBP---HHHHHHT-S-TTTTT--SB-TTTT--HHHHHHHHHHTT--HHHHSS----SSS--GGGHHHHHHHHHHHHHHHTT----HHHHHHHHHHHHHTGGGGSPPB-TT--TTT-/--HHHHHHHHHHHTPPPPPTT--HHHHHHHHHHHHHHHHHHHHHHHT--EEEEE--SSHHHHHHHHHHHHTT-EEEEEE--SSS-TTHHHHHHHHHHH--SEEEE--THHHHHHHHHHTTTSPP-HHHHHHHHHHHHHHHHHHHHHHHT-EEBP---HHHHHHT-S-TTTTT--SB-TTTT--HHHHHHHHHHTT--HHHHSS----SSS--GGGHHHHHHHHHHHHHHHTT----HHHHHHHHHHHHHTGGGGSPPB-TT--TTT-